Protein AF-A0A9W7GN31-F1 (afdb_monomer)

Mean predicted aligned error: 11.99 Å

Secondary structure (DSSP, 8-state):
----PPPP---------EEEE--SSSEEEEEEEEE------TTS----EE-TT----SPPP---TTPPTTSS--EEEEEEEEETT---STTS--TT-EEEEEESSS---HHHHHHHHHHHHHHH---GGGEEEEE--BSSEE-S-SSSHHHHHHT--TTS---S--HHHHHHHHHHHHHHHHHHHTT-EEEEEEEEEEE--SSEEES-HHHHTTSGGGGGTTT-TTSTTTT----TT--HHHHSS--EEEEEEEEETTTTEEEEEEEEE---B-SS-TT--S---HHHHHHHHHHHHT-SSS---EEEEE-S-TTEEESS---TTPEETTEE-PPPHHHHHHHHHHHHHHHHHHHHHHHHHHHHHHHSS-------------------S-S--EEEEEEEEEEGGG--GGGTS-TTSS-TT---PPPP--BTTGGG--TTT--HHHHHHHTT--B-TTS-TTSTTTTB-BPPTTHHHHHHHHS-SEEEEEEEEETTTEEEEE-SSEE-HHHHHHHHHHHHHHH--SEEEEESSBSS---EE--HHHHHHT-HHHHT-TT-TTHHHHHHHHHHHHHHHHTTPPP---S-SSSSSSS------------

Solvent-accessible surface area (backbone atoms only — not comparable to full-atom values): 31484 Å² total; per-residue (Å²): 140,80,88,81,78,79,77,79,77,77,79,71,80,82,70,84,67,47,70,49,72,46,56,82,62,41,27,24,29,23,38,24,61,41,80,56,56,84,69,84,67,90,75,87,75,88,78,38,32,25,30,87,64,42,61,59,87,48,79,61,73,76,76,63,92,88,65,71,79,46,52,59,48,24,38,34,30,23,39,38,42,29,36,65,85,51,48,74,27,66,88,41,53,12,76,43,33,42,36,44,33,29,29,44,23,49,43,22,18,45,58,48,42,50,55,46,31,50,50,41,27,65,48,22,36,23,50,56,36,34,52,47,43,22,10,35,28,13,52,30,22,70,29,12,50,38,83,31,59,38,58,6,51,48,10,36,37,98,86,43,96,64,74,41,66,37,66,69,61,36,52,52,50,46,51,46,52,46,51,30,43,54,56,12,63,76,54,54,37,55,20,37,57,34,40,35,37,48,76,57,74,73,42,31,23,28,76,45,52,77,28,52,61,56,34,84,58,46,89,38,35,41,67,32,91,84,34,75,17,42,72,50,79,95,46,97,87,54,54,73,38,34,48,61,46,46,30,49,37,37,38,42,37,29,29,30,59,88,75,71,39,74,41,19,38,40,32,31,37,36,45,43,23,44,34,48,35,37,71,52,40,37,60,31,20,31,24,59,17,31,14,41,42,32,24,46,70,73,51,97,66,80,86,53,35,57,41,51,35,29,23,32,22,50,39,24,30,46,40,76,74,63,18,44,71,18,62,63,96,83,44,72,43,73,81,52,64,71,55,13,51,52,44,15,46,52,37,4,34,52,54,10,43,51,53,38,48,54,52,51,53,51,51,55,67,49,57,79,60,59,76,78,78,90,75,71,97,66,83,86,69,90,71,87,68,74,81,71,91,76,43,52,41,58,72,29,45,21,60,45,78,42,49,46,80,68,46,21,61,55,80,68,53,72,71,90,81,51,64,87,84,45,71,55,64,55,67,37,36,45,15,58,23,41,76,10,34,50,52,57,41,21,44,52,72,46,25,75,72,32,36,88,28,51,56,36,83,84,38,56,88,80,38,45,47,38,38,41,32,62,37,61,84,67,56,31,62,49,36,44,74,18,52,64,68,57,45,46,38,36,21,33,35,39,72,62,38,39,30,40,37,43,36,39,16,29,26,17,46,65,36,33,51,55,41,35,53,48,41,25,68,55,50,61,19,79,38,57,47,50,30,18,16,17,33,15,66,57,48,27,33,37,40,54,49,27,26,60,40,11,26,36,52,29,11,31,20,29,61,27,37,61,27,41,62,35,52,41,50,53,50,33,30,32,26,18,44,23,72,73,38,78,54,80,72,69,99,70,91,85,77,89,86,80,84,86,88,84,76,94,72,90,80,81,87,86,134

Sequence (607 aa):
MPKRRKSKVENTPETPQISILLDRNAALVATHAIDITPTQCDGGNLSGWSAIGGRATQPPPSPPANEPYGRYTLHCTVQVVSNETDVLSAVGNGANTLVLISCDLHSCSQPLHAGVTEHLNARYCIPPSNVILSGTHTHSGPGRYYGNKLYDAMTVSTHNLMFGFDAAIFNRLLTKIQECADEAISKLSNGTFAITRTSVYGYSSNRSLPAHKNDPEYSTWTTSPHSPACNAPESSSLSTEDVHIDPRLNAFIAISDETSSVSGVIGTFSCHGTSMGPQTRHYDPDWFGAAKVAFNSSFSSPDVPVAIMQACCGDICPSPICGPLGKVDGERGPRPASFGQGLKDAVGKGIGEALAGMVGEYLLNTEDLAPLPSTSRSKRKKSTKKPSPDSLAIQSSTHLWVPSKDFAPSNVLPSPILPSSLSLLSPANFGIVTIAGTASGGNPFLYKRIGSGYASNTLPPSHPQNPKTPLPFPASFYISKAAPDSLPLTVIVINQTVAIATVPGEPTITAGHRIEKAIKEETGAKHCIVLGFCGDYAGYWVTEEEYEQQQYEGSSMLFGKFGLNVLTKRLRMVARSAVGLAPLLQEIERDDEMVGEEGDDEDDDSD

Foldseek 3Di:
DDDDDDDDDPDDPPFPKDWPFQDWDWKWKFKFKDFLAPPDDPDDDDWWAQDLFFAADDEDDDDPVDDDPLWFTKMKMKMKMATNPWDFFQPTDQCFMAIEIETLAQFAAQVLLVLQQVLSCRTGVNHSLRYWHTYQRANQHGHQQRQFQPRQQSRTHPVDPDGHHDVVSNVSNSVRNNVSHVVRVVPTARWTKIKIKDFAFQFKFFQQVVLVVLDPCLVCQQPDPLHLNDVPDPDPNADSRRSNANRMKMKTWIAHPVVRGTQAIEIEDAAHLQLQERHDHYRGSFLQSLLLVLLQVLDPDPRHHYGYFYFFHLRMYTPPLQFCQRDDPHDGHDDDSVRSVVSSNVSSNRNSVVNNVRVVVVSVVVVVVPPDDPPDDDDDDPDPDDDDPSNWTQQFKFKDKAFPQLLQPLNFDPPPVADPVRNDFDFFFFAPLLQQPTRSRGDSVSCVPAQQFDFPVPDPPSHQAHRGHTDDPPRRVCRSRRFDRIDMWMWTQIPLAEIETEEAAHEHSVLSSVLFVLLCVQSVHNGYTYGYSISHHGAADYALSSLNRRRNRNSRNGRGSCSSVSVSLVNSQRSNVGNVHHGPPDPDDDDVPDPDDDDDDDDDDDD

Nearest PDB structures (foldseek):
  2zxc-assembly1_A  TM=7.898E-01  e=5.393E-33  Pseudomonas aeruginosa
  2zws-assembly1_A  TM=7.762E-01  e=8.528E-33  Pseudomonas aeruginosa
  4wgk-assembly2_B  TM=7.394E-01  e=7.605E-33  Homo sapiens
  4wgk-assembly1_A  TM=7.472E-01  e=2.681E-32  Homo sapiens

Radius of gyration: 25.99 Å; Cα contacts (8 Å, |Δi|>4): 1407; chains: 1; bounding box: 71×78×110 Å

Organism: NCBI:txid722753

InterPro domains:
  IPR006823 Neutral/alkaline nonlysosomal ceramidase [PTHR12670] (95-324)
  IPR031329 Neutral/alkaline non-lysosomal ceramidase, N-terminal [PF04734] (94-566)

pLDDT: mean 74.99, std 22.71, range [24.3, 98.69]

Structure (mmCIF, N/CA/C/O backbone):
data_AF-A0A9W7GN31-F1
#
_entry.id   AF-A0A9W7GN31-F1
#
loop_
_atom_site.group_PDB
_atom_site.id
_atom_site.type_symbol
_atom_site.label_atom_id
_atom_site.label_alt_id
_atom_site.label_comp_id
_atom_site.label_asym_id
_atom_site.label_entity_id
_atom_site.label_seq_id
_atom_site.pdbx_PDB_ins_code
_atom_site.Cartn_x
_atom_site.Cartn_y
_atom_site.Cartn_z
_atom_site.occupancy
_atom_site.B_iso_or_equiv
_atom_site.auth_seq_id
_atom_site.auth_comp_id
_atom_site.auth_asym_id
_atom_site.auth_atom_id
_atom_site.pdbx_PDB_model_num
ATOM 1 N N . MET A 1 1 ? 14.386 52.854 29.240 1.00 36.47 1 MET A N 1
ATOM 2 C CA . MET A 1 1 ? 13.438 52.231 28.291 1.00 36.47 1 MET A CA 1
ATOM 3 C C . MET A 1 1 ? 13.982 52.319 26.871 1.00 36.47 1 MET A C 1
ATOM 5 O O . MET A 1 1 ? 14.025 53.421 26.338 1.00 36.47 1 MET A O 1
ATOM 9 N N . PRO A 1 2 ? 14.351 51.196 26.239 1.00 29.78 2 PRO A N 1
ATOM 10 C CA . PRO A 1 2 ? 14.376 51.080 24.789 1.00 29.78 2 PRO A CA 1
ATOM 11 C C . PRO A 1 2 ? 13.199 50.217 24.302 1.00 29.78 2 PRO A C 1
ATOM 13 O O . PRO A 1 2 ? 12.840 49.207 24.907 1.00 29.78 2 PRO A O 1
ATOM 16 N N . LYS A 1 3 ? 12.557 50.663 23.220 1.00 30.33 3 LYS A N 1
ATOM 17 C CA . LYS A 1 3 ? 11.359 50.059 22.620 1.00 30.33 3 LYS A CA 1
ATOM 18 C C . LYS A 1 3 ? 11.681 48.670 22.045 1.00 30.33 3 LYS A C 1
ATOM 20 O O . LYS A 1 3 ? 12.457 48.561 21.100 1.00 30.33 3 LYS A O 1
ATOM 25 N N . ARG A 1 4 ? 11.049 47.619 22.581 1.00 28.91 4 ARG A N 1
ATOM 26 C CA . ARG A 1 4 ? 11.034 46.266 21.995 1.00 28.91 4 ARG A CA 1
ATOM 27 C C . ARG A 1 4 ? 10.273 46.306 20.662 1.00 28.91 4 ARG A C 1
ATOM 29 O O . ARG A 1 4 ? 9.065 46.538 20.643 1.00 28.91 4 ARG A O 1
ATOM 36 N N . ARG A 1 5 ? 10.984 46.092 19.551 1.00 27.34 5 ARG A N 1
ATOM 37 C CA . ARG A 1 5 ? 10.395 45.758 18.245 1.00 27.34 5 ARG A CA 1
ATOM 38 C C . ARG A 1 5 ? 9.680 44.410 18.379 1.00 27.34 5 ARG A C 1
ATOM 40 O O . ARG A 1 5 ? 10.312 43.427 18.748 1.00 27.34 5 ARG A O 1
ATOM 47 N N . LYS A 1 6 ? 8.374 44.377 18.101 1.00 28.33 6 LYS A N 1
ATOM 48 C CA . LYS A 1 6 ? 7.625 43.130 17.905 1.00 28.33 6 LYS A CA 1
ATOM 49 C C . LYS A 1 6 ? 8.137 42.486 16.613 1.00 28.33 6 LYS A C 1
ATOM 51 O O . LYS A 1 6 ? 8.025 43.102 15.555 1.00 28.33 6 LYS A O 1
ATOM 56 N N . SER A 1 7 ? 8.728 41.299 16.703 1.00 27.17 7 SER A N 1
ATOM 57 C CA . SER A 1 7 ? 8.960 40.445 15.540 1.00 27.17 7 SER A CA 1
ATOM 58 C C . SER A 1 7 ? 7.600 40.016 14.994 1.00 27.17 7 SER A C 1
ATOM 60 O O . SER A 1 7 ? 6.756 39.526 15.745 1.00 27.17 7 SER A O 1
ATOM 62 N N . LYS A 1 8 ? 7.368 40.262 13.702 1.00 24.30 8 LYS A N 1
ATOM 63 C CA . LYS A 1 8 ? 6.275 39.637 12.959 1.00 24.30 8 LYS A CA 1
ATOM 64 C C . LYS A 1 8 ? 6.504 38.129 13.024 1.00 24.30 8 LYS A C 1
ATOM 66 O O . LYS A 1 8 ? 7.555 37.667 12.596 1.00 24.30 8 LYS A O 1
ATOM 71 N N . VAL A 1 9 ? 5.550 37.409 13.598 1.00 27.33 9 VAL A N 1
ATOM 72 C CA . VAL A 1 9 ? 5.396 35.976 13.359 1.00 27.33 9 VAL A CA 1
ATOM 73 C C . VAL A 1 9 ? 5.055 35.859 11.876 1.00 27.33 9 VAL A C 1
ATOM 75 O O . VAL A 1 9 ? 4.076 36.455 11.424 1.00 27.33 9 VAL A O 1
ATOM 78 N N . GLU A 1 10 ? 5.935 35.232 11.101 1.00 24.70 10 GLU A N 1
ATOM 79 C CA . GLU A 1 10 ? 5.622 34.825 9.735 1.00 24.70 10 GLU A CA 1
ATOM 80 C C . GLU A 1 10 ? 4.497 33.795 9.819 1.00 24.70 10 GLU A C 1
ATOM 82 O O . GLU A 1 10 ? 4.633 32.774 10.489 1.00 24.70 10 GLU A O 1
ATOM 87 N N . ASN A 1 11 ? 3.361 34.109 9.194 1.00 25.83 11 ASN A N 1
ATOM 88 C CA . ASN A 1 11 ? 2.279 33.157 8.997 1.00 25.83 11 ASN A CA 1
ATOM 89 C C . ASN A 1 11 ? 2.821 32.012 8.136 1.00 25.83 11 ASN A C 1
ATOM 91 O O . ASN A 1 11 ? 3.035 32.189 6.937 1.00 25.83 11 ASN A O 1
ATOM 95 N N . THR A 1 12 ? 3.035 30.851 8.745 1.00 27.19 12 THR A N 1
ATOM 96 C CA . THR A 1 12 ? 3.095 29.580 8.024 1.00 27.19 12 THR A CA 1
ATOM 97 C C . THR A 1 12 ? 1.788 29.403 7.244 1.00 27.19 12 THR A C 1
ATOM 99 O O . THR A 1 12 ? 0.725 29.647 7.822 1.00 27.19 12 THR A O 1
ATOM 102 N N . PRO A 1 13 ? 1.822 29.015 5.957 1.00 27.45 13 PRO A N 1
ATOM 103 C CA . PRO A 1 13 ? 0.605 28.748 5.201 1.00 27.45 13 PRO A CA 1
ATOM 104 C C . PRO A 1 13 ? -0.174 27.621 5.885 1.00 27.45 13 PRO A C 1
ATOM 106 O O . PRO A 1 13 ? 0.367 26.532 6.077 1.00 27.45 13 PRO A O 1
ATOM 109 N N . GLU A 1 14 ? -1.424 27.886 6.271 1.00 30.52 14 GLU A N 1
ATOM 110 C CA . GLU A 1 14 ? -2.347 26.864 6.764 1.00 30.52 14 GLU A CA 1
ATOM 111 C C . GLU A 1 14 ? -2.509 25.797 5.676 1.00 30.52 14 GLU A C 1
ATOM 113 O O . GLU A 1 14 ? -3.130 26.017 4.634 1.00 30.52 14 GLU A O 1
ATOM 118 N N . THR A 1 15 ? -1.896 24.636 5.892 1.00 35.94 15 THR A N 1
ATOM 119 C CA . THR A 1 15 ? -2.169 23.449 5.087 1.00 35.94 15 THR A CA 1
ATOM 120 C C . THR A 1 15 ? -3.603 23.034 5.410 1.00 35.94 15 THR A C 1
ATOM 122 O O . THR A 1 15 ? -3.934 22.958 6.595 1.00 35.94 15 THR A O 1
ATOM 125 N N . PRO A 1 16 ? -4.483 22.781 4.427 1.00 34.22 16 PRO A N 1
ATOM 126 C CA . PRO A 1 16 ? -5.838 22.345 4.727 1.00 34.22 16 PRO A CA 1
ATOM 127 C C . PRO A 1 16 ? -5.781 20.987 5.438 1.00 34.22 16 PRO A C 1
ATOM 129 O O . PRO A 1 16 ? -5.568 19.950 4.809 1.00 34.22 16 PRO A O 1
ATOM 132 N N . GLN A 1 17 ? -5.949 21.006 6.762 1.00 45.56 17 GLN A N 1
ATOM 133 C CA . GLN A 1 17 ? -6.129 19.807 7.565 1.00 45.56 17 GLN A CA 1
ATOM 134 C C . GLN A 1 17 ? -7.482 19.214 7.209 1.00 45.56 17 GLN A C 1
ATOM 136 O O . GLN A 1 17 ? -8.537 19.765 7.526 1.00 45.56 17 GLN A O 1
ATOM 141 N N . ILE A 1 18 ? -7.462 18.090 6.505 1.00 44.81 18 ILE A N 1
ATOM 142 C CA . ILE A 1 18 ? -8.674 17.312 6.306 1.00 44.81 18 ILE A CA 1
ATOM 143 C C . ILE A 1 18 ? -8.820 16.444 7.552 1.00 44.81 18 ILE A C 1
ATOM 145 O O . ILE A 1 18 ? -8.191 15.394 7.670 1.00 44.81 18 ILE A O 1
ATOM 149 N N . SER A 1 19 ? -9.652 16.894 8.484 1.00 45.97 19 SER A N 1
ATOM 150 C CA . SER A 1 19 ? -10.217 16.045 9.528 1.00 45.97 19 SER A CA 1
ATOM 151 C C . SER A 1 19 ? -11.506 15.446 8.978 1.00 45.97 19 SER A C 1
ATOM 153 O O . SER A 1 19 ? -12.557 16.086 9.011 1.00 45.97 19 SER A O 1
ATOM 155 N N . ILE A 1 20 ? -11.447 14.227 8.436 1.00 50.41 20 ILE A N 1
ATOM 156 C CA . ILE A 1 20 ? -12.663 13.442 8.221 1.00 50.41 20 ILE A CA 1
ATOM 157 C C . ILE A 1 20 ? -13.018 12.844 9.583 1.00 50.41 20 ILE A C 1
ATOM 159 O O . ILE A 1 20 ? -12.661 11.713 9.918 1.00 50.41 20 ILE A O 1
ATOM 163 N N . LEU A 1 21 ? -13.694 13.652 10.401 1.00 46.75 21 LEU A N 1
ATOM 164 C CA . LEU A 1 21 ? -14.372 13.137 11.580 1.00 46.75 21 LEU A CA 1
ATOM 165 C C . LEU A 1 21 ? -15.552 12.307 11.089 1.00 46.75 21 LEU A C 1
ATOM 167 O O . LEU A 1 21 ? -16.507 12.830 10.515 1.00 46.75 21 LEU A O 1
ATOM 171 N N . LEU A 1 22 ? -15.468 11.005 11.306 1.00 49.84 22 LEU A N 1
ATOM 172 C CA . LEU A 1 22 ? -16.644 10.164 11.303 1.00 49.84 22 LEU A CA 1
ATOM 173 C C . LEU A 1 22 ? -17.219 10.249 12.733 1.00 49.84 22 LEU A C 1
ATOM 175 O O . LEU A 1 22 ? -16.473 10.166 13.705 1.00 49.84 22 LEU A O 1
ATOM 179 N N . ASP A 1 23 ? -18.509 10.569 12.840 1.00 45.62 23 ASP A N 1
ATOM 180 C CA . ASP A 1 23 ? -19.157 11.099 14.051 1.00 45.62 23 ASP A CA 1
ATOM 181 C C . ASP A 1 23 ? -19.036 10.190 15.299 1.00 45.62 23 ASP A C 1
ATOM 183 O O . ASP A 1 23 ? -18.964 8.964 15.210 1.00 45.62 23 ASP A O 1
ATOM 187 N N . ARG A 1 24 ? -19.032 10.825 16.478 1.00 49.16 24 ARG A N 1
ATOM 188 C CA . ARG A 1 24 ? -18.547 10.351 17.790 1.00 49.16 24 ARG A CA 1
ATOM 189 C C . ARG A 1 24 ? -19.375 9.284 18.508 1.00 49.16 24 ARG A C 1
ATOM 191 O O . ARG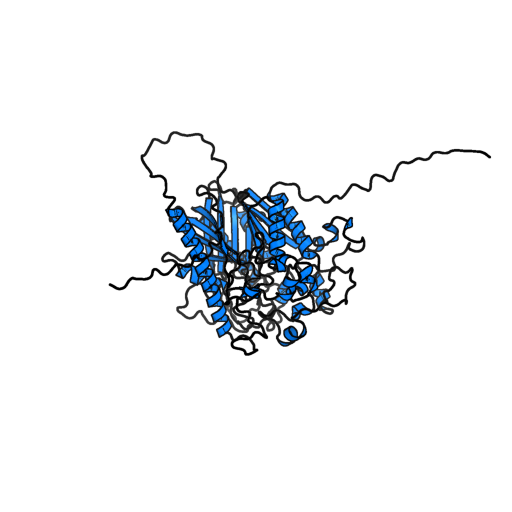 A 1 24 ? -19.114 9.024 19.674 1.00 49.16 24 ARG A O 1
ATOM 198 N N . ASN A 1 25 ? -20.396 8.692 17.906 1.00 48.81 25 ASN A N 1
ATOM 199 C CA . ASN A 1 25 ? -21.292 7.819 18.667 1.00 48.81 25 ASN A CA 1
ATOM 200 C C . ASN A 1 25 ? -21.809 6.677 17.789 1.00 48.81 25 ASN A C 1
ATOM 202 O O . ASN A 1 25 ? -22.819 6.881 17.119 1.00 48.81 25 ASN A O 1
ATOM 206 N N . ALA A 1 26 ? -21.104 5.529 17.782 1.00 59.72 26 ALA A N 1
ATOM 207 C CA . ALA A 1 26 ? -21.621 4.161 17.524 1.00 59.72 26 ALA A CA 1
ATOM 208 C C . ALA A 1 26 ? -20.592 3.188 16.887 1.00 59.72 26 ALA A C 1
ATOM 210 O O . ALA A 1 26 ? -20.970 2.379 16.035 1.00 59.72 26 ALA A O 1
ATOM 211 N N . ALA A 1 27 ? -19.309 3.226 17.273 1.00 76.19 27 ALA A N 1
ATOM 212 C CA . ALA A 1 27 ? -18.325 2.246 16.803 1.00 76.19 27 ALA A CA 1
ATOM 213 C C . ALA A 1 27 ? -17.729 1.423 17.955 1.00 76.19 27 ALA A C 1
ATOM 215 O O . ALA A 1 27 ? -17.485 1.933 19.048 1.00 76.19 27 ALA A O 1
ATOM 216 N N . LEU A 1 28 ? -17.460 0.150 17.678 1.00 85.81 28 LEU A N 1
ATOM 217 C CA . LEU A 1 28 ? -16.504 -0.656 18.423 1.00 85.81 28 LEU A CA 1
ATOM 218 C C . LEU A 1 28 ? -15.145 -0.505 17.753 1.00 85.81 28 LEU A C 1
ATOM 220 O O . LEU A 1 28 ? -15.040 -0.678 16.536 1.00 85.81 28 LEU A O 1
ATOM 224 N N . VAL A 1 29 ? -14.110 -0.211 18.531 1.00 87.69 29 VAL A N 1
ATOM 225 C CA . VAL A 1 29 ? -12.744 -0.073 18.028 1.00 87.69 29 VAL A CA 1
ATOM 226 C C . VAL A 1 29 ? -11.777 -0.895 18.863 1.00 87.69 29 VAL A C 1
ATOM 228 O O . VAL A 1 29 ? -11.895 -0.992 20.082 1.00 87.69 29 VAL A O 1
ATOM 231 N N . ALA A 1 30 ? -10.793 -1.481 18.198 1.00 91.44 30 ALA A N 1
ATOM 232 C CA . ALA A 1 30 ? -9.652 -2.099 18.849 1.00 91.44 30 ALA A CA 1
ATOM 233 C C . ALA A 1 30 ? -8.445 -2.027 17.934 1.00 91.44 30 ALA A C 1
ATOM 235 O O . ALA A 1 30 ? -8.566 -2.146 16.717 1.00 91.44 30 ALA A O 1
ATOM 236 N N . THR A 1 31 ? -7.267 -1.870 18.526 1.00 93.88 31 THR A N 1
ATOM 237 C CA . THR A 1 31 ? -6.012 -2.068 17.807 1.00 93.88 31 THR A CA 1
ATOM 238 C C . THR A 1 31 ? -5.112 -2.964 18.634 1.00 93.88 31 THR A C 1
ATOM 240 O O . THR A 1 31 ? -5.008 -2.813 19.851 1.00 93.88 31 THR A O 1
ATOM 243 N N . HIS A 1 32 ? -4.459 -3.910 17.977 1.00 95.25 32 HIS A N 1
ATOM 244 C CA . HIS A 1 32 ? -3.481 -4.774 18.609 1.00 95.25 32 HIS A CA 1
ATOM 245 C C . HIS A 1 32 ? -2.266 -4.945 17.705 1.00 95.25 32 HIS A C 1
ATOM 247 O O . HIS A 1 32 ? -2.390 -4.923 16.484 1.00 95.25 32 HIS A O 1
ATOM 253 N N . ALA A 1 33 ? -1.094 -5.109 18.310 1.00 93.94 33 ALA A N 1
ATOM 254 C CA . ALA A 1 33 ? 0.141 -5.386 17.600 1.00 93.94 33 ALA A CA 1
ATOM 255 C C . ALA A 1 33 ? 0.858 -6.566 18.252 1.00 93.94 33 ALA A C 1
ATOM 257 O O . ALA A 1 33 ? 0.861 -6.687 19.477 1.00 93.94 33 ALA A O 1
ATOM 258 N N . ILE A 1 34 ? 1.462 -7.423 17.430 1.00 92.38 34 ILE A N 1
ATOM 259 C CA . ILE A 1 34 ? 2.308 -8.528 17.884 1.00 92.38 34 ILE A CA 1
ATOM 260 C C . ILE A 1 34 ? 3.606 -8.591 17.080 1.00 92.38 34 ILE A C 1
ATOM 262 O O . ILE A 1 34 ? 3.662 -8.176 15.918 1.00 92.38 34 ILE A O 1
ATOM 266 N N . ASP A 1 35 ? 4.617 -9.222 17.667 1.00 88.81 35 ASP A N 1
ATOM 267 C CA . ASP A 1 35 ? 5.842 -9.594 16.968 1.00 88.81 35 ASP A CA 1
ATOM 268 C C . ASP A 1 35 ? 5.588 -10.789 16.041 1.00 88.81 35 ASP A C 1
ATOM 270 O O . ASP A 1 35 ? 5.111 -11.848 16.462 1.00 88.81 35 ASP A O 1
ATOM 274 N N . ILE A 1 36 ? 5.975 -10.648 14.774 1.00 83.50 36 ILE A N 1
ATOM 275 C CA . ILE A 1 36 ? 5.899 -11.714 13.763 1.00 83.50 36 ILE A CA 1
ATOM 276 C C . ILE A 1 36 ? 7.275 -12.190 13.302 1.00 83.50 36 ILE A C 1
ATOM 278 O O . ILE A 1 36 ? 7.370 -13.047 12.421 1.00 83.50 36 ILE A O 1
ATOM 282 N N . THR A 1 37 ? 8.343 -11.666 13.914 1.00 71.38 37 THR A N 1
ATOM 283 C CA . THR A 1 37 ? 9.725 -12.050 13.622 1.00 71.38 37 THR A CA 1
ATOM 284 C C . THR A 1 37 ? 9.868 -13.570 13.615 1.00 71.38 37 THR A C 1
ATOM 286 O O . THR A 1 37 ? 9.504 -14.230 14.596 1.00 71.38 37 THR A O 1
ATOM 289 N N . PRO A 1 38 ? 10.436 -14.150 12.547 1.00 58.28 38 PRO A N 1
ATOM 290 C CA . PRO A 1 38 ? 10.860 -15.534 12.559 1.00 58.28 38 PRO A CA 1
ATOM 291 C C . PRO A 1 38 ? 11.960 -15.720 13.623 1.00 58.28 38 PRO A C 1
ATOM 293 O O . PRO A 1 38 ? 13.106 -15.347 13.403 1.00 58.28 38 PRO A O 1
ATOM 296 N N . THR A 1 39 ? 11.620 -16.224 14.813 1.00 46.66 39 THR A N 1
ATOM 297 C CA . THR A 1 39 ? 12.578 -16.631 15.857 1.00 46.66 39 THR A CA 1
ATOM 298 C C . THR A 1 39 ? 13.680 -17.513 15.271 1.00 46.66 39 THR A C 1
ATOM 300 O O . THR A 1 39 ? 13.410 -18.338 14.395 1.00 46.66 39 THR A O 1
ATOM 303 N N . GLN A 1 40 ? 14.902 -17.316 15.784 1.00 38.94 40 GLN A N 1
ATOM 304 C CA . GLN A 1 40 ? 16.082 -18.160 15.579 1.00 38.94 40 GLN A CA 1
ATOM 305 C C . GLN A 1 40 ? 15.701 -19.621 15.322 1.00 38.94 40 GLN A C 1
ATOM 307 O O . GLN A 1 40 ? 15.003 -20.245 16.117 1.00 38.94 40 GLN A O 1
ATOM 312 N N . CYS A 1 41 ? 16.164 -20.147 14.193 1.00 39.69 41 CYS A N 1
ATOM 313 C CA . CYS A 1 41 ? 16.019 -21.552 13.863 1.00 39.69 41 CYS A CA 1
ATOM 314 C C . CYS A 1 41 ? 16.992 -22.361 14.725 1.00 39.69 41 CYS A C 1
ATOM 316 O O . CYS A 1 41 ? 18.210 -22.212 14.581 1.00 39.69 41 CYS A O 1
ATOM 318 N N . ASP A 1 42 ? 16.468 -23.235 15.580 1.00 28.81 42 ASP A N 1
ATOM 319 C CA . ASP A 1 42 ? 17.234 -24.358 16.109 1.00 28.81 42 ASP A CA 1
ATOM 320 C C . ASP A 1 42 ? 17.803 -25.146 14.921 1.00 28.81 42 ASP A C 1
ATOM 322 O O . ASP A 1 42 ? 17.065 -25.733 14.131 1.00 28.81 42 ASP A O 1
ATOM 326 N N . GLY A 1 43 ? 19.126 -25.109 14.750 1.00 30.39 43 GLY A N 1
ATOM 327 C CA . GLY A 1 43 ? 19.810 -25.852 13.690 1.00 30.39 43 GLY A CA 1
ATOM 328 C C . GLY A 1 43 ? 20.102 -25.076 12.399 1.00 30.39 43 GLY A C 1
ATOM 329 O O . GLY A 1 43 ? 19.885 -25.590 11.310 1.00 30.39 43 GLY A O 1
ATOM 330 N N . GLY A 1 44 ? 20.650 -23.863 12.496 1.00 27.92 44 GLY A N 1
ATOM 331 C CA . GLY A 1 44 ? 21.741 -23.397 11.618 1.00 27.92 44 GLY A CA 1
ATOM 332 C C . GLY A 1 44 ? 21.534 -23.267 10.099 1.00 27.92 44 GLY A C 1
ATOM 333 O O . GLY A 1 44 ? 22.501 -22.932 9.427 1.00 27.92 44 GLY A O 1
ATOM 334 N N . ASN A 1 45 ? 20.350 -23.488 9.531 1.00 33.97 45 ASN A N 1
ATOM 335 C CA . ASN A 1 45 ? 20.123 -23.339 8.090 1.00 33.97 45 ASN A CA 1
ATOM 336 C C . ASN A 1 45 ? 18.643 -23.083 7.789 1.00 33.97 45 ASN A C 1
ATOM 338 O O . ASN A 1 45 ? 17.889 -24.039 7.667 1.00 33.97 45 ASN A O 1
ATOM 342 N N . LEU A 1 46 ? 18.238 -21.828 7.572 1.00 41.22 46 LEU A N 1
ATOM 343 C CA . LEU A 1 46 ? 17.075 -21.536 6.731 1.00 41.22 46 LEU A CA 1
ATOM 344 C C . LEU A 1 46 ? 17.275 -20.247 5.933 1.00 41.22 46 LEU A C 1
ATOM 346 O O . LEU A 1 46 ? 17.864 -19.263 6.375 1.00 41.22 46 LEU A O 1
ATOM 350 N N . SER A 1 47 ? 16.784 -20.331 4.706 1.00 33.25 47 SER A N 1
ATOM 351 C CA . SER A 1 47 ? 16.948 -19.416 3.593 1.00 33.25 47 SER A CA 1
ATOM 352 C C . SER A 1 47 ? 15.595 -18.959 3.087 1.00 33.25 47 SER A C 1
ATOM 354 O O . SER A 1 47 ? 14.776 -19.787 2.706 1.00 33.25 47 SER A O 1
ATOM 356 N N . GLY A 1 48 ? 15.414 -17.651 2.964 1.00 35.62 48 GLY A N 1
ATOM 357 C CA . GLY A 1 48 ? 14.269 -17.045 2.293 1.00 35.62 48 GLY A CA 1
ATOM 358 C C . GLY A 1 48 ? 14.267 -15.562 2.593 1.00 35.62 48 GLY A C 1
ATOM 359 O O . GLY A 1 48 ? 13.889 -15.168 3.689 1.00 35.62 48 GLY A O 1
ATOM 360 N N . TRP A 1 49 ? 14.751 -14.753 1.655 1.00 46.22 49 TRP A N 1
ATOM 361 C CA . TRP A 1 49 ? 15.028 -13.333 1.880 1.00 46.22 49 TRP A CA 1
ATOM 362 C C . TRP A 1 49 ? 14.244 -12.512 0.877 1.00 46.22 49 TRP A C 1
ATOM 364 O O . TRP A 1 49 ? 14.316 -12.765 -0.323 1.00 46.22 49 TRP A O 1
ATOM 374 N N . SER A 1 50 ? 13.554 -11.481 1.337 1.00 36.88 50 SER A N 1
ATOM 375 C CA . SER A 1 50 ? 12.986 -10.504 0.426 1.00 36.88 50 SER A CA 1
ATOM 376 C C . SER A 1 50 ? 14.002 -9.403 0.148 1.00 36.88 50 SER A C 1
ATOM 378 O O . SER A 1 50 ? 13.948 -8.345 0.759 1.00 36.88 50 SER A O 1
ATOM 380 N N . ALA A 1 51 ? 14.885 -9.625 -0.819 1.00 37.78 51 ALA A N 1
ATOM 381 C CA . ALA A 1 51 ? 15.435 -8.518 -1.584 1.00 37.78 51 ALA A CA 1
ATOM 382 C C . ALA A 1 51 ? 15.510 -8.941 -3.047 1.00 37.78 51 ALA A C 1
ATOM 384 O O . ALA A 1 51 ? 16.388 -9.711 -3.444 1.00 37.78 51 ALA A O 1
ATOM 385 N N . ILE A 1 52 ? 14.615 -8.388 -3.862 1.00 40.62 52 ILE A N 1
ATOM 386 C CA . ILE A 1 52 ? 14.884 -8.220 -5.287 1.00 40.62 52 ILE A CA 1
ATOM 387 C C . ILE A 1 52 ? 16.117 -7.292 -5.360 1.00 40.62 52 ILE A C 1
ATOM 389 O O . ILE A 1 52 ? 15.985 -6.075 -5.354 1.00 40.62 52 ILE A O 1
ATOM 393 N N . GLY A 1 53 ? 17.332 -7.860 -5.320 1.00 35.38 53 GLY A N 1
ATOM 394 C CA . GLY A 1 53 ? 18.592 -7.129 -5.535 1.00 35.38 53 GLY A CA 1
ATOM 395 C C . GLY A 1 53 ? 19.586 -6.956 -4.367 1.00 35.38 53 GLY A C 1
ATOM 396 O O . GLY A 1 53 ? 20.546 -6.210 -4.548 1.00 35.38 53 GLY A O 1
ATOM 397 N N . GLY A 1 54 ? 19.464 -7.633 -3.213 1.00 34.81 54 GLY A N 1
ATOM 398 C CA . GLY A 1 54 ? 20.388 -7.435 -2.069 1.00 34.81 54 GLY A CA 1
ATOM 399 C C . GLY A 1 54 ? 20.843 -8.693 -1.320 1.00 34.81 54 GLY A C 1
ATOM 400 O O . GLY A 1 54 ? 20.140 -9.696 -1.312 1.00 34.81 54 GLY A O 1
ATOM 401 N N . ARG A 1 55 ? 22.051 -8.665 -0.723 1.00 36.22 55 ARG A N 1
ATOM 402 C CA . ARG A 1 55 ? 22.756 -9.825 -0.126 1.00 36.22 55 ARG A CA 1
ATOM 403 C C . ARG A 1 55 ? 22.836 -9.740 1.407 1.00 36.22 55 ARG A C 1
ATOM 405 O O . ARG A 1 55 ? 23.565 -8.907 1.943 1.00 36.22 55 ARG A O 1
ATOM 412 N N . ALA A 1 56 ? 22.252 -10.724 2.090 1.00 35.56 56 ALA A N 1
ATOM 413 C CA . ALA A 1 56 ? 22.385 -10.961 3.529 1.00 35.56 56 ALA A CA 1
ATOM 414 C C . ALA A 1 56 ? 23.010 -12.337 3.830 1.00 35.56 56 ALA A C 1
ATOM 416 O O . ALA A 1 56 ? 22.725 -13.304 3.128 1.00 35.56 56 ALA A O 1
ATOM 417 N N . THR A 1 57 ? 23.874 -12.445 4.850 1.00 33.91 57 THR A N 1
ATOM 418 C CA . THR A 1 57 ? 24.616 -13.689 5.169 1.00 33.91 57 THR A CA 1
ATOM 419 C C . THR A 1 57 ? 24.650 -14.074 6.652 1.00 33.91 57 THR A C 1
ATOM 421 O O . THR A 1 57 ? 25.395 -14.994 6.981 1.00 33.91 57 THR A O 1
ATOM 424 N N . GLN A 1 58 ? 23.967 -13.375 7.565 1.00 33.84 58 GLN A N 1
ATOM 425 C CA . GLN A 1 58 ? 24.028 -13.713 8.996 1.00 33.84 58 GLN A CA 1
ATOM 426 C C . GLN A 1 58 ? 22.693 -13.467 9.706 1.00 33.84 58 GLN A C 1
ATOM 428 O O . GLN A 1 58 ? 22.024 -12.501 9.364 1.00 33.84 58 GLN A O 1
ATOM 433 N N . PRO A 1 59 ? 22.304 -14.305 10.686 1.00 36.69 59 PRO A N 1
ATOM 434 C CA . PRO A 1 59 ? 21.183 -13.993 11.568 1.00 36.69 59 PRO A CA 1
ATOM 435 C C . PRO A 1 59 ? 21.430 -12.655 12.289 1.00 36.69 59 PRO A C 1
ATOM 437 O O . PRO A 1 59 ? 22.593 -12.263 12.443 1.00 36.69 59 PRO A O 1
ATOM 440 N N . PRO A 1 60 ? 20.371 -11.946 12.728 1.00 38.28 60 PRO A N 1
ATOM 441 C CA . PRO A 1 60 ? 20.542 -10.737 13.520 1.00 38.28 60 PRO A CA 1
ATOM 442 C C . PRO A 1 60 ? 21.487 -11.016 14.696 1.00 38.28 60 PRO A C 1
ATOM 444 O O . PRO A 1 60 ? 21.345 -12.061 15.344 1.00 38.28 60 PRO A O 1
ATOM 447 N N . PRO A 1 61 ? 22.433 -10.112 15.014 1.00 38.28 61 PRO A N 1
ATOM 448 C CA . PRO A 1 61 ? 22.935 -10.081 16.378 1.00 38.28 61 PRO A CA 1
ATOM 449 C C . PRO A 1 61 ? 21.720 -9.945 17.301 1.00 38.28 61 PRO A C 1
ATOM 451 O O . PRO A 1 61 ? 20.757 -9.259 16.950 1.00 38.28 61 PRO A O 1
ATOM 454 N N . SER A 1 62 ? 21.738 -10.619 18.453 1.00 40.66 62 SER A N 1
ATOM 455 C CA . SER A 1 62 ? 20.729 -10.395 19.491 1.00 40.66 62 SER A CA 1
ATOM 456 C C . SER A 1 62 ? 20.517 -8.885 19.645 1.00 40.66 62 SER A C 1
ATOM 458 O O . SER A 1 62 ? 21.529 -8.169 19.650 1.00 40.66 62 SER A O 1
ATOM 460 N N . PRO A 1 63 ? 19.263 -8.391 19.722 1.00 41.66 63 PRO A N 1
ATOM 461 C CA . PRO A 1 63 ? 19.022 -6.965 19.902 1.00 41.66 63 PRO A CA 1
ATOM 462 C C . PRO A 1 63 ? 19.918 -6.486 21.048 1.00 41.66 63 PRO A C 1
ATOM 464 O O . PRO A 1 63 ? 19.997 -7.191 22.065 1.00 41.66 63 PRO A O 1
ATOM 467 N N . PRO A 1 64 ? 20.665 -5.378 20.882 1.00 41.84 64 PRO A N 1
ATOM 468 C CA . PRO A 1 64 ? 21.526 -4.900 21.947 1.00 41.84 64 PRO A CA 1
ATOM 469 C C . PRO A 1 64 ? 20.666 -4.772 23.201 1.00 41.84 64 PRO A C 1
ATOM 471 O O . PRO A 1 64 ? 19.594 -4.164 23.157 1.00 41.84 64 PRO A O 1
ATOM 474 N N . ALA A 1 65 ? 21.092 -5.405 24.295 1.00 35.41 65 ALA A N 1
ATOM 475 C CA . ALA A 1 65 ? 20.395 -5.276 25.562 1.00 35.41 65 ALA A CA 1
ATOM 476 C C . ALA A 1 65 ? 20.295 -3.772 25.865 1.00 35.41 65 ALA A C 1
ATOM 478 O O . ALA A 1 65 ? 21.334 -3.130 26.011 1.00 35.41 65 ALA A O 1
ATOM 479 N N . ASN A 1 66 ? 19.068 -3.234 25.895 1.00 42.66 66 ASN A N 1
ATOM 480 C CA . ASN A 1 66 ? 18.685 -1.821 26.094 1.00 42.66 66 ASN A CA 1
ATOM 481 C C . ASN A 1 66 ? 18.285 -0.991 24.854 1.00 42.66 66 ASN A C 1
ATOM 483 O O . ASN A 1 66 ? 18.130 0.221 24.998 1.00 42.66 66 ASN A O 1
ATOM 487 N N . GLU A 1 67 ? 18.065 -1.569 23.670 1.00 45.81 67 GLU A N 1
ATOM 488 C CA . GLU A 1 67 ? 17.390 -0.820 22.593 1.00 45.81 67 GLU A CA 1
ATOM 489 C C . GLU A 1 67 ? 15.853 -0.835 22.734 1.00 45.81 67 GLU A C 1
ATOM 491 O O . GLU A 1 67 ? 15.289 -1.858 23.134 1.00 45.81 67 GLU A O 1
ATOM 496 N N . PRO A 1 68 ? 15.161 0.287 22.439 1.00 45.50 68 PRO A N 1
ATOM 497 C CA . PRO A 1 68 ? 13.711 0.384 22.576 1.00 45.50 68 PRO A CA 1
ATOM 498 C C . PRO A 1 68 ? 12.979 -0.619 21.673 1.00 45.50 68 PRO A C 1
ATOM 500 O O . PRO A 1 68 ? 13.411 -0.920 20.555 1.00 45.50 68 PRO A O 1
ATOM 503 N N . TYR A 1 69 ? 11.852 -1.126 22.180 1.00 41.78 69 TYR A N 1
ATOM 504 C CA . TYR A 1 69 ? 10.936 -2.018 21.467 1.00 41.78 69 TYR A CA 1
ATOM 505 C C . TYR A 1 69 ? 10.561 -1.418 20.099 1.00 41.78 69 TYR A C 1
ATOM 507 O O . TYR A 1 69 ? 10.358 -0.212 19.989 1.00 41.78 69 TYR A O 1
ATOM 515 N N . GLY A 1 70 ? 10.516 -2.235 19.042 1.00 51.19 70 GLY A N 1
ATOM 516 C CA . GLY A 1 70 ? 10.070 -1.792 17.714 1.00 51.19 70 GLY A CA 1
ATOM 517 C C . GLY A 1 70 ? 11.152 -1.490 16.667 1.00 51.19 70 GLY A C 1
ATOM 518 O O . GLY A 1 70 ? 10.821 -1.377 15.486 1.00 51.19 70 GLY A O 1
ATOM 519 N N . ARG A 1 71 ? 12.443 -1.396 17.031 1.00 57.44 71 ARG A N 1
ATOM 520 C CA . ARG A 1 71 ? 13.483 -0.957 16.073 1.00 57.44 71 ARG A CA 1
ATOM 521 C C . ARG A 1 71 ? 13.963 -2.033 15.088 1.00 57.44 71 ARG A C 1
ATOM 523 O O . ARG A 1 71 ? 14.212 -1.686 13.939 1.00 57.44 71 ARG A O 1
ATOM 530 N N . TYR A 1 72 ? 14.082 -3.299 15.497 1.00 61.19 72 TYR A N 1
ATOM 531 C CA . TYR A 1 72 ? 14.640 -4.397 14.666 1.00 61.19 72 TYR A CA 1
ATOM 532 C C . TYR A 1 72 ? 13.729 -5.628 14.566 1.00 61.19 72 TYR A C 1
ATOM 534 O O . TYR A 1 72 ? 14.124 -6.683 14.075 1.00 61.19 72 TYR A O 1
ATOM 542 N N . THR A 1 73 ? 12.509 -5.507 15.070 1.00 73.38 73 THR A N 1
ATOM 543 C CA . THR A 1 73 ? 11.526 -6.588 15.109 1.00 73.38 73 THR A CA 1
ATOM 544 C C . THR A 1 73 ? 10.510 -6.348 14.000 1.00 73.38 73 THR A C 1
ATOM 546 O O . THR A 1 73 ? 10.161 -5.203 13.722 1.00 73.38 73 THR A O 1
ATOM 549 N N . LEU A 1 74 ? 10.054 -7.407 13.335 1.00 81.25 74 LEU A N 1
ATOM 550 C CA . LEU A 1 74 ? 8.942 -7.311 12.392 1.00 81.25 74 LEU A CA 1
ATOM 551 C C . LEU A 1 74 ? 7.634 -7.487 13.161 1.00 81.25 74 LEU A C 1
ATOM 553 O O . LEU A 1 74 ? 7.517 -8.422 13.958 1.00 81.25 74 LEU A O 1
ATOM 557 N N . HIS A 1 75 ? 6.649 -6.638 12.892 1.00 89.38 75 HIS A N 1
ATOM 558 C CA . HIS A 1 75 ? 5.368 -6.636 13.592 1.00 89.38 75 HIS A CA 1
ATOM 559 C C . HIS A 1 75 ? 4.197 -6.842 12.634 1.00 89.38 75 HIS A C 1
ATOM 561 O O . HIS A 1 75 ? 4.269 -6.534 11.443 1.00 89.38 75 HIS A O 1
ATOM 567 N N . CYS A 1 76 ? 3.094 -7.322 13.191 1.00 94.31 76 CYS A N 1
ATOM 568 C CA . CYS A 1 76 ? 1.768 -7.238 12.604 1.00 94.31 76 CYS A CA 1
ATOM 569 C C . CYS A 1 76 ? 0.926 -6.354 13.515 1.00 94.31 76 CYS A C 1
ATOM 571 O O . CYS A 1 76 ? 0.881 -6.605 14.716 1.00 94.31 76 CYS A O 1
ATOM 573 N N . THR A 1 77 ? 0.261 -5.357 12.942 1.00 95.00 77 THR A N 1
ATOM 574 C CA . THR A 1 77 ? -0.709 -4.514 13.641 1.00 95.00 77 THR A CA 1
ATOM 575 C C . THR A 1 77 ? -2.060 -4.669 12.961 1.00 95.00 77 THR A C 1
ATOM 577 O O . THR A 1 77 ? -2.158 -4.522 11.740 1.00 95.00 77 THR A O 1
ATOM 580 N N . VAL A 1 78 ? -3.092 -4.952 13.751 1.00 96.06 78 VAL A N 1
ATOM 581 C CA . VAL A 1 78 ? -4.481 -5.080 13.309 1.00 96.06 78 VAL A CA 1
ATOM 582 C C . VAL A 1 78 ? -5.317 -4.016 14.005 1.00 96.06 78 VAL A C 1
ATOM 584 O O . VAL A 1 78 ? -5.326 -3.952 15.233 1.00 96.06 78 VAL A O 1
ATOM 587 N N . GLN A 1 79 ? -6.035 -3.210 13.227 1.00 94.00 79 GLN A N 1
ATOM 588 C CA . GLN A 1 79 ? -7.070 -2.298 13.707 1.00 94.00 79 GLN A CA 1
ATOM 589 C C . GLN A 1 79 ? -8.431 -2.782 13.210 1.00 94.00 79 GLN A C 1
ATOM 591 O O . GLN A 1 79 ? -8.611 -3.048 12.020 1.00 94.00 79 GLN A O 1
ATOM 596 N N . VAL A 1 80 ? -9.382 -2.903 14.129 1.00 91.62 80 VAL A N 1
ATOM 597 C CA . VAL A 1 80 ? -10.743 -3.365 13.866 1.00 91.62 80 VAL A CA 1
ATOM 598 C C . VAL A 1 80 ? -11.708 -2.244 14.210 1.00 91.62 80 VAL A C 1
ATOM 600 O O . VAL A 1 80 ? -11.607 -1.646 15.281 1.00 91.62 80 VAL A O 1
ATOM 603 N N . VAL A 1 81 ? -12.639 -1.979 13.298 1.00 87.62 81 VAL A N 1
ATOM 604 C CA . VAL A 1 81 ? -13.730 -1.018 13.478 1.00 87.62 81 VAL A CA 1
ATOM 605 C C . VAL A 1 81 ? -15.030 -1.727 13.118 1.00 87.62 81 VAL A C 1
ATOM 607 O O . VAL A 1 81 ? -15.153 -2.240 12.009 1.00 87.62 81 VAL A O 1
ATOM 610 N N . SER A 1 82 ? -15.989 -1.775 14.037 1.00 85.19 82 SER A N 1
ATOM 611 C CA . SER A 1 82 ? -17.306 -2.397 13.826 1.00 85.19 82 SER A CA 1
ATOM 612 C C . SER A 1 82 ? -18.421 -1.475 14.294 1.00 85.19 82 SER A C 1
ATOM 614 O O . SER A 1 82 ? -18.173 -0.565 15.082 1.00 85.19 82 SER A O 1
ATOM 616 N N . ASN A 1 83 ? -19.661 -1.732 13.883 1.00 76.56 83 ASN A N 1
ATOM 617 C CA . ASN A 1 83 ? -20.805 -1.026 14.454 1.00 76.56 83 ASN A CA 1
ATOM 618 C C . ASN A 1 83 ? -21.081 -1.523 15.889 1.00 76.56 83 ASN A C 1
ATOM 620 O O . ASN A 1 83 ? -20.936 -2.710 16.178 1.00 76.56 83 ASN A O 1
ATOM 624 N N . GLU A 1 84 ? -21.553 -0.637 16.775 1.00 67.50 84 GLU A N 1
ATOM 625 C CA . GLU A 1 84 ? -21.850 -0.937 18.197 1.00 67.50 84 GLU A CA 1
ATOM 626 C C . GLU A 1 84 ? -22.791 -2.143 18.411 1.00 67.50 84 GLU A C 1
ATOM 628 O O . GLU A 1 84 ? -22.752 -2.810 19.443 1.00 67.50 84 GLU A O 1
ATOM 633 N N . THR A 1 85 ? -23.653 -2.448 17.437 1.00 63.97 85 THR A N 1
ATOM 634 C CA . THR A 1 85 ? -24.637 -3.537 17.536 1.00 63.97 85 THR A CA 1
ATOM 635 C C . THR A 1 85 ? -24.131 -4.898 17.060 1.00 63.97 85 THR A C 1
ATOM 637 O O . THR A 1 85 ? -24.873 -5.879 17.158 1.00 63.97 85 THR A O 1
ATOM 640 N N . ASP A 1 86 ? -22.926 -4.972 16.493 1.00 66.19 86 ASP A N 1
ATOM 641 C CA . ASP A 1 86 ? -22.420 -6.210 15.910 1.00 66.19 86 ASP A CA 1
ATOM 642 C C . ASP A 1 86 ? -21.935 -7.174 17.000 1.00 66.19 86 ASP A C 1
ATOM 644 O O . ASP A 1 86 ? -21.125 -6.839 17.863 1.00 66.19 86 ASP A O 1
ATOM 648 N N . VAL A 1 87 ? -22.416 -8.416 16.940 1.00 65.25 87 VAL A N 1
ATOM 649 C CA . VAL A 1 87 ? -21.879 -9.521 17.739 1.00 65.25 87 VAL A CA 1
ATOM 650 C C . VAL A 1 87 ? -20.924 -10.294 16.845 1.00 65.25 87 VAL A C 1
ATOM 652 O O . VAL A 1 87 ? -21.375 -10.996 15.940 1.00 65.25 87 VAL A O 1
ATOM 655 N N . LEU A 1 88 ? -19.618 -10.183 17.087 1.00 72.94 88 LEU A N 1
ATOM 656 C CA . LEU A 1 88 ? -18.616 -10.905 16.303 1.00 72.94 88 LEU A CA 1
ATOM 657 C C . LEU A 1 88 ? -18.454 -12.329 16.832 1.00 72.94 88 LEU A C 1
ATOM 659 O O . LEU A 1 88 ? -17.923 -12.568 17.914 1.00 72.94 88 LEU A O 1
ATOM 663 N N . SER A 1 89 ? -18.965 -13.289 16.067 1.00 69.62 89 SER A N 1
ATOM 664 C CA . SER A 1 89 ? -18.867 -14.726 16.334 1.00 69.62 89 SER A CA 1
ATOM 665 C C . SER A 1 89 ? -19.189 -15.508 15.060 1.00 69.62 89 SER A C 1
ATOM 667 O O . SER A 1 89 ? -19.691 -14.929 14.098 1.00 69.62 89 SER A O 1
ATOM 669 N N . ALA A 1 90 ? -18.988 -16.828 15.069 1.00 49.97 90 ALA A N 1
ATOM 670 C CA . ALA A 1 90 ? -19.262 -17.688 13.912 1.00 49.97 90 ALA A CA 1
ATOM 671 C C . ALA A 1 90 ? -20.757 -17.761 13.529 1.00 49.97 90 ALA A C 1
ATOM 673 O O . ALA A 1 90 ? -21.106 -18.267 12.468 1.00 49.97 90 ALA A O 1
ATOM 674 N N . VAL A 1 91 ? -21.650 -17.275 14.398 1.00 57.28 91 VAL A N 1
ATOM 675 C CA . VAL A 1 91 ? -23.100 -17.146 14.152 1.00 57.28 91 VAL A CA 1
ATOM 676 C C . VAL A 1 91 ? -23.563 -15.683 14.185 1.00 57.28 91 VAL A C 1
ATOM 678 O O . VAL A 1 91 ? -24.760 -15.403 14.211 1.00 57.28 91 VAL A O 1
ATOM 681 N N . GLY A 1 92 ? -22.607 -14.756 14.251 1.00 65.62 92 GLY A N 1
ATOM 682 C CA . GLY A 1 92 ? -22.810 -13.324 14.401 1.00 65.62 92 GLY A CA 1
ATOM 683 C C . GLY A 1 92 ? -22.890 -12.572 13.074 1.00 65.62 92 GLY A C 1
ATOM 684 O O . GLY A 1 92 ? -23.000 -13.175 12.008 1.00 65.62 92 GLY A O 1
ATOM 685 N N . ASN A 1 93 ? -22.816 -11.241 13.142 1.00 69.75 93 ASN A N 1
ATOM 686 C CA . ASN A 1 93 ? -22.806 -10.370 11.966 1.00 69.75 93 ASN A CA 1
ATOM 687 C C . ASN A 1 93 ? -21.506 -9.557 11.913 1.00 69.75 93 ASN A C 1
ATOM 689 O O . ASN A 1 93 ? -21.407 -8.532 12.577 1.00 69.75 93 ASN A O 1
ATOM 693 N N . GLY A 1 94 ? -20.535 -10.009 11.115 1.00 75.81 94 GLY A N 1
ATOM 694 C CA . GLY A 1 94 ? -19.297 -9.273 10.825 1.00 75.81 94 GLY A CA 1
ATOM 695 C C . GLY A 1 94 ? -19.355 -8.445 9.537 1.00 75.81 94 GLY A C 1
ATOM 696 O O . GLY A 1 94 ? -18.338 -7.910 9.095 1.00 75.81 94 GLY A O 1
ATOM 697 N N . ALA A 1 95 ? -20.526 -8.337 8.895 1.00 79.00 95 ALA A N 1
ATOM 698 C CA . ALA A 1 95 ? -20.666 -7.666 7.602 1.00 79.00 95 ALA A CA 1
ATOM 699 C C . ALA A 1 95 ? -20.364 -6.159 7.660 1.00 79.00 95 ALA A C 1
ATOM 701 O O . ALA A 1 95 ? -19.989 -5.580 6.643 1.00 79.00 95 ALA A O 1
ATOM 702 N N . ASN A 1 96 ? -20.469 -5.543 8.842 1.00 79.75 96 ASN A N 1
ATOM 703 C CA . ASN A 1 96 ? -20.155 -4.131 9.066 1.00 79.75 96 ASN A CA 1
ATOM 704 C C . ASN A 1 96 ? -18.841 -3.937 9.840 1.00 79.75 96 ASN A C 1
ATOM 706 O O . ASN A 1 96 ? -18.664 -2.919 10.501 1.00 79.75 96 ASN A O 1
ATOM 710 N N . THR A 1 97 ? -17.929 -4.908 9.790 1.00 87.12 97 THR A N 1
ATOM 711 C CA . THR A 1 97 ? -16.634 -4.834 10.475 1.00 87.12 97 THR A CA 1
ATOM 712 C C . THR A 1 97 ? -15.516 -4.642 9.469 1.00 87.12 97 THR A C 1
ATOM 714 O O . THR A 1 97 ? -15.330 -5.514 8.628 1.00 87.12 97 THR A O 1
ATOM 717 N N . LEU A 1 98 ? -14.759 -3.551 9.570 1.00 90.19 98 LEU A N 1
ATOM 718 C CA . LEU A 1 98 ? -13.543 -3.275 8.804 1.00 90.19 98 LEU A CA 1
ATOM 719 C C . LEU A 1 98 ? -12.339 -3.774 9.593 1.00 90.19 98 LEU A C 1
ATOM 721 O O . LEU A 1 98 ? -12.198 -3.474 10.779 1.00 90.19 98 LEU A O 1
ATOM 725 N N . VAL A 1 99 ? -11.448 -4.485 8.909 1.00 94.69 99 VAL A N 1
ATOM 726 C CA . VAL A 1 99 ? -10.187 -4.964 9.471 1.00 94.69 99 VAL A CA 1
ATOM 727 C C . VAL A 1 99 ? -9.040 -4.420 8.627 1.00 94.69 99 VAL A C 1
ATOM 729 O O . VAL A 1 99 ? -8.886 -4.783 7.461 1.00 94.69 99 VAL A O 1
ATOM 732 N N . LEU A 1 100 ? -8.232 -3.543 9.219 1.00 96.50 100 LEU A N 1
ATOM 733 C CA . LEU A 1 100 ? -7.011 -3.005 8.626 1.00 96.50 100 LEU A CA 1
ATOM 734 C C . LEU A 1 100 ? -5.811 -3.737 9.225 1.00 96.50 100 LEU A C 1
ATOM 736 O O . LEU A 1 100 ? -5.605 -3.705 10.438 1.00 96.50 100 LEU A O 1
ATOM 740 N N . ILE A 1 101 ? -5.016 -4.391 8.383 1.00 97.81 101 ILE A N 1
ATOM 741 C CA . ILE A 1 101 ? -3.857 -5.181 8.790 1.00 97.81 101 ILE A CA 1
ATOM 742 C C . ILE A 1 101 ? -2.615 -4.666 8.070 1.00 97.81 101 ILE A C 1
ATOM 744 O O . ILE A 1 101 ? -2.538 -4.668 6.839 1.00 97.81 101 ILE A O 1
ATOM 748 N N . SER A 1 102 ? -1.621 -4.270 8.857 1.00 97.00 102 SER A N 1
ATOM 749 C CA . SER A 1 102 ? -0.307 -3.856 8.379 1.00 97.00 102 SER A CA 1
ATOM 750 C C . SER A 1 102 ? 0.751 -4.795 8.935 1.00 97.00 102 SER A C 1
ATOM 752 O O . SER A 1 102 ? 0.881 -4.941 10.152 1.00 97.00 102 SER A O 1
ATOM 754 N N . CYS A 1 103 ? 1.547 -5.393 8.056 1.00 95.12 103 CYS A N 1
ATOM 755 C CA . CYS A 1 103 ? 2.649 -6.266 8.446 1.00 95.12 103 CYS A CA 1
ATOM 756 C C . CYS A 1 103 ? 3.981 -5.691 7.972 1.00 95.12 103 CYS A C 1
ATOM 758 O O . CYS A 1 103 ? 4.084 -5.252 6.827 1.00 95.12 103 CYS A O 1
ATOM 760 N N . ASP A 1 104 ? 5.016 -5.758 8.812 1.00 93.75 104 ASP A N 1
ATOM 761 C CA . ASP A 1 104 ? 6.397 -5.433 8.435 1.00 93.75 104 ASP A CA 1
ATOM 762 C C . ASP A 1 104 ? 6.953 -6.533 7.502 1.00 93.75 104 ASP A C 1
ATOM 764 O O . ASP A 1 104 ? 7.777 -7.367 7.873 1.00 93.75 104 ASP A O 1
ATOM 768 N N . LEU A 1 105 ? 6.431 -6.560 6.277 1.00 91.88 105 LEU A N 1
ATOM 769 C CA . LEU A 1 105 ? 6.706 -7.493 5.188 1.00 91.88 105 LEU A CA 1
ATOM 770 C C . LEU A 1 105 ? 6.852 -6.707 3.880 1.00 91.88 105 LEU A C 1
ATOM 772 O O . LEU A 1 105 ? 6.410 -5.564 3.771 1.00 91.88 105 LEU A O 1
ATOM 776 N N . HIS A 1 106 ? 7.431 -7.335 2.860 1.00 90.94 106 HIS A N 1
ATOM 777 C CA . HIS A 1 106 ? 7.579 -6.715 1.542 1.00 90.94 106 HIS A CA 1
ATOM 778 C C . HIS A 1 106 ? 6.241 -6.441 0.841 1.00 90.94 106 HIS A C 1
ATOM 780 O O . HIS A 1 106 ? 6.076 -5.405 0.207 1.00 90.94 106 HIS A O 1
ATOM 786 N N . SER A 1 107 ? 5.284 -7.359 0.927 1.00 92.06 107 SER A N 1
ATOM 787 C CA . SER A 1 107 ? 3.925 -7.160 0.425 1.00 92.06 107 SER A CA 1
ATOM 788 C C . SER A 1 107 ? 2.990 -8.150 1.105 1.00 92.06 107 SER A C 1
ATOM 790 O O . SER A 1 107 ? 3.436 -9.156 1.661 1.00 92.06 107 SER A O 1
ATOM 792 N N . CYS A 1 108 ? 1.687 -7.908 1.013 1.00 91.38 108 CYS A N 1
ATOM 793 C CA . CYS A 1 108 ? 0.732 -9.000 1.114 1.00 91.38 108 CYS A CA 1
ATOM 794 C C . CYS A 1 108 ? 0.929 -9.981 -0.059 1.00 91.38 108 CYS A C 1
ATOM 796 O O . CYS A 1 108 ? 1.307 -9.564 -1.159 1.00 91.38 108 CYS A O 1
ATOM 798 N N . SER A 1 109 ? 0.674 -11.268 0.179 1.00 91.81 109 SER A N 1
ATOM 799 C CA . SER A 1 109 ? 0.583 -12.285 -0.867 1.00 91.81 109 SER A CA 1
ATOM 800 C C . SER A 1 109 ? -0.816 -12.880 -0.929 1.00 91.81 109 SER A C 1
ATOM 802 O O . SER A 1 109 ? -1.486 -12.999 0.102 1.00 91.81 109 SER A O 1
ATOM 804 N N . GLN A 1 110 ? -1.219 -13.334 -2.119 1.00 91.31 110 GLN A N 1
ATOM 805 C CA . GLN A 1 110 ? -2.509 -13.993 -2.327 1.00 91.31 110 GLN A CA 1
ATOM 806 C C . GLN A 1 110 ? -2.838 -15.065 -1.263 1.00 91.31 110 GLN A C 1
ATOM 808 O O . GLN A 1 110 ? -3.925 -14.993 -0.685 1.00 91.31 110 GLN A O 1
ATOM 813 N N . PRO A 1 111 ? -1.969 -16.057 -0.965 1.00 93.81 111 PRO A N 1
ATOM 814 C CA . PRO A 1 111 ? -2.305 -17.094 0.007 1.00 93.81 111 PRO A CA 1
ATOM 815 C C . PRO A 1 111 ? -2.388 -16.565 1.446 1.00 93.81 111 PRO A C 1
ATOM 817 O O . PRO A 1 111 ? -3.173 -17.096 2.229 1.00 93.81 111 PRO A O 1
ATOM 820 N N . LEU A 1 112 ? -1.635 -15.514 1.805 1.00 94.75 112 LEU A N 1
ATOM 821 C CA . LEU A 1 112 ? -1.783 -14.868 3.115 1.00 94.75 112 LEU A CA 1
ATOM 822 C C . LEU A 1 112 ? -3.136 -14.160 3.211 1.00 94.75 112 LEU A C 1
ATOM 824 O O . LEU A 1 112 ? -3.853 -14.354 4.188 1.00 94.75 112 LEU A O 1
ATOM 828 N N . HIS A 1 113 ? -3.516 -13.395 2.185 1.00 94.94 113 HIS A N 1
ATOM 829 C CA . HIS A 1 113 ? -4.822 -12.742 2.133 1.00 94.94 113 HIS A CA 1
ATOM 830 C C . HIS A 1 113 ? -5.965 -13.760 2.213 1.00 94.94 113 HIS A C 1
ATOM 832 O O . HIS A 1 113 ? -6.873 -13.609 3.032 1.00 94.94 113 HIS A O 1
ATOM 838 N N . ALA A 1 114 ? -5.911 -14.823 1.407 1.00 94.62 114 ALA A N 1
ATOM 839 C CA . ALA A 1 114 ? -6.920 -15.878 1.406 1.00 94.62 114 ALA A CA 1
ATOM 840 C C . ALA A 1 114 ? -7.031 -16.563 2.779 1.00 94.62 114 ALA A C 1
ATOM 842 O O . ALA A 1 114 ? -8.121 -16.618 3.337 1.00 94.62 114 ALA A O 1
ATOM 843 N N . GLY A 1 115 ? -5.912 -16.996 3.370 1.00 96.94 115 GLY A N 1
ATOM 844 C CA . GLY A 1 115 ? -5.933 -17.682 4.665 1.00 96.94 115 GLY A CA 1
ATOM 845 C C . GLY A 1 115 ? -6.406 -16.801 5.828 1.00 96.94 115 GLY A C 1
ATOM 846 O O . GLY A 1 115 ? -7.068 -17.284 6.747 1.00 96.94 115 GLY A O 1
ATOM 847 N N . VAL A 1 116 ? -6.095 -15.501 5.808 1.00 97.44 116 VAL A N 1
ATOM 848 C CA . VAL A 1 116 ? -6.573 -14.555 6.831 1.00 97.44 116 VAL A CA 1
ATOM 849 C C . VAL A 1 116 ? -8.063 -14.269 6.653 1.00 97.44 116 VAL A C 1
ATOM 851 O O . VAL A 1 116 ? -8.815 -14.316 7.624 1.00 97.44 116 VAL A O 1
ATOM 854 N N . THR A 1 117 ? -8.511 -14.005 5.424 1.00 95.69 117 THR A N 1
ATOM 855 C CA . THR A 1 117 ? -9.927 -13.711 5.151 1.00 95.69 117 THR A CA 1
ATOM 856 C C . THR A 1 117 ? -10.829 -14.922 5.369 1.00 95.69 117 THR A C 1
ATOM 858 O O . THR A 1 117 ? -11.914 -14.757 5.919 1.00 95.69 117 THR A O 1
ATOM 861 N N . GLU A 1 118 ? -10.379 -16.133 5.033 1.00 96.88 118 GLU A N 1
ATOM 862 C CA . GLU A 1 118 ? -11.090 -17.380 5.335 1.00 96.88 118 GLU A CA 1
ATOM 863 C C . GLU A 1 118 ? -11.252 -17.579 6.848 1.00 96.88 118 GLU A C 1
ATOM 865 O O . GLU A 1 118 ? -12.358 -17.843 7.317 1.00 96.88 118 GLU A O 1
ATOM 870 N N . HIS A 1 119 ? -10.183 -17.370 7.627 1.00 97.44 119 HIS A N 1
ATOM 871 C CA . HIS A 1 119 ? -10.230 -17.454 9.092 1.00 97.44 119 HIS A CA 1
ATOM 872 C C . HIS A 1 119 ? -11.213 -16.451 9.700 1.00 97.44 119 HIS A C 1
ATOM 874 O O . HIS A 1 119 ? -12.067 -16.824 10.507 1.00 97.44 119 HIS A O 1
ATOM 880 N N . LEU A 1 120 ? -11.132 -15.182 9.287 1.00 95.69 120 LEU A N 1
ATOM 881 C CA . LEU A 1 120 ? -12.012 -14.126 9.791 1.00 95.69 120 LEU A CA 1
ATOM 882 C C . LEU A 1 120 ? -13.473 -14.345 9.387 1.00 95.69 120 LEU A C 1
ATOM 884 O O . LEU A 1 120 ? -14.379 -14.106 10.190 1.00 95.69 120 LEU A O 1
ATOM 888 N N . ASN A 1 121 ? -13.713 -14.846 8.176 1.00 94.25 121 ASN A N 1
ATOM 889 C CA . ASN A 1 121 ? -15.054 -15.169 7.719 1.00 94.25 121 ASN A CA 1
ATOM 890 C C . ASN A 1 121 ? -15.648 -16.343 8.500 1.00 94.25 121 ASN A C 1
ATOM 892 O O . ASN A 1 121 ? -16.748 -16.222 9.034 1.00 94.25 121 ASN A O 1
ATOM 896 N N . ALA A 1 122 ? -14.898 -17.437 8.639 1.00 95.00 122 ALA A N 1
ATOM 897 C CA . ALA A 1 122 ? -15.355 -18.631 9.340 1.00 95.00 122 ALA A CA 1
ATOM 898 C C . ALA A 1 122 ? -15.623 -18.377 10.832 1.00 95.00 122 ALA A C 1
ATOM 900 O O . ALA A 1 122 ? -16.550 -18.952 11.403 1.00 95.00 122 ALA A O 1
ATOM 901 N N . ARG A 1 123 ? -14.817 -17.526 11.478 1.00 94.88 123 ARG A N 1
ATOM 902 C CA . ARG A 1 123 ? -14.880 -17.318 12.930 1.00 94.88 123 ARG A CA 1
ATOM 903 C C . ARG A 1 123 ? -15.734 -16.130 13.365 1.00 94.88 123 ARG A C 1
ATOM 905 O O . ARG A 1 123 ? -16.261 -16.164 14.476 1.00 94.88 123 ARG A O 1
ATOM 912 N N . TYR A 1 124 ? -15.875 -15.106 12.524 1.00 93.25 124 TYR A N 1
ATOM 913 C CA . TYR A 1 124 ? -16.535 -13.846 12.890 1.00 93.25 124 TYR A CA 1
ATOM 914 C C . TYR A 1 124 ? -17.536 -13.336 11.846 1.00 93.25 124 TYR A C 1
ATOM 916 O O . TYR A 1 124 ? -18.076 -12.245 12.019 1.00 93.25 124 TYR A O 1
ATOM 924 N N . CYS A 1 125 ? -17.785 -14.085 10.765 1.00 90.50 125 CYS A N 1
ATOM 925 C CA . CYS A 1 125 ? -18.640 -13.665 9.650 1.00 90.50 125 CYS A CA 1
ATOM 926 C C . CYS A 1 125 ? -18.183 -12.350 8.986 1.00 90.50 125 CYS A C 1
ATOM 928 O O . CYS A 1 125 ? -19.000 -11.636 8.405 1.00 90.50 125 CYS A O 1
ATOM 930 N N . ILE A 1 126 ? -16.889 -12.015 9.071 1.00 91.06 126 ILE A N 1
ATOM 931 C CA . ILE A 1 126 ? -16.317 -10.835 8.410 1.00 91.06 126 ILE A CA 1
ATOM 932 C C . ILE A 1 126 ? -16.049 -11.200 6.942 1.00 91.06 126 ILE A C 1
ATOM 934 O O . ILE A 1 126 ? -15.341 -12.176 6.680 1.00 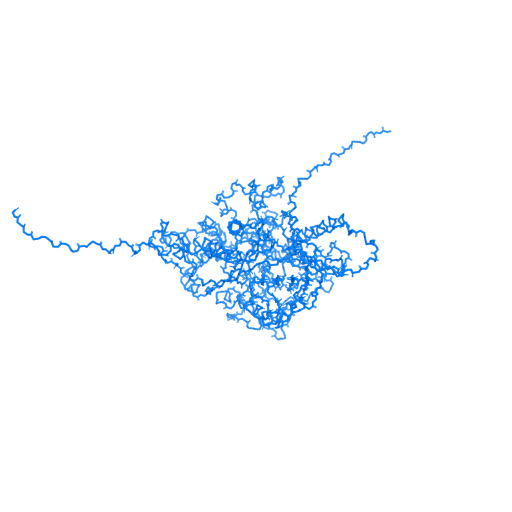91.06 126 ILE A O 1
ATOM 938 N N . PRO A 1 127 ? -16.632 -10.500 5.956 1.00 89.62 127 PRO A N 1
ATOM 939 C CA . PRO A 1 127 ? -16.426 -10.832 4.552 1.00 89.62 127 PRO A CA 1
ATOM 940 C C . PRO A 1 127 ? -15.015 -10.425 4.093 1.00 89.62 127 PRO A C 1
ATOM 942 O O . PRO A 1 127 ? -14.494 -9.410 4.563 1.00 89.62 127 PRO A O 1
ATOM 945 N N . PRO A 1 128 ? -14.411 -11.134 3.117 1.00 90.19 128 PRO A N 1
ATOM 946 C CA . PRO A 1 128 ? -13.108 -10.762 2.556 1.00 90.19 128 PRO A CA 1
ATOM 947 C C . PRO A 1 128 ? -13.039 -9.313 2.057 1.00 90.19 128 PRO A C 1
ATOM 949 O O . PRO A 1 128 ? -11.989 -8.685 2.123 1.00 90.19 128 PRO A O 1
ATOM 952 N N . SER A 1 129 ? -14.164 -8.757 1.602 1.00 89.44 129 SER A N 1
ATOM 953 C CA . SER A 1 129 ? -14.257 -7.373 1.135 1.00 89.44 129 SER A CA 1
ATOM 954 C C . SER A 1 129 ? -14.078 -6.318 2.217 1.00 89.44 129 SER A C 1
ATOM 956 O O . SER A 1 129 ? -13.787 -5.174 1.882 1.00 89.44 129 SER A O 1
ATOM 958 N N . ASN A 1 130 ? -14.169 -6.684 3.495 1.00 91.06 130 ASN A N 1
ATOM 959 C CA . ASN A 1 130 ? -13.905 -5.768 4.600 1.00 91.06 130 ASN A CA 1
ATOM 960 C C . ASN A 1 130 ? -12.497 -5.906 5.195 1.00 91.06 130 ASN A C 1
ATOM 962 O O . ASN A 1 130 ? -12.198 -5.278 6.211 1.00 91.06 130 ASN A O 1
ATOM 966 N N . VAL A 1 131 ? -11.637 -6.741 4.616 1.00 94.06 131 VAL A N 1
ATOM 967 C CA . VAL A 1 131 ? -10.290 -6.969 5.136 1.00 94.06 131 VAL A CA 1
ATOM 968 C C . VAL A 1 131 ? -9.289 -6.333 4.185 1.00 94.06 131 VAL A C 1
ATOM 970 O O . VAL A 1 131 ? -9.240 -6.658 3.001 1.00 94.06 131 VAL A O 1
ATOM 973 N N . ILE A 1 132 ? -8.464 -5.432 4.711 1.00 95.81 132 ILE A N 1
ATOM 974 C CA . ILE A 1 132 ? -7.297 -4.910 4.006 1.00 95.81 132 ILE A CA 1
ATOM 975 C C . ILE A 1 132 ? -6.059 -5.473 4.690 1.00 95.81 132 ILE A C 1
ATOM 977 O O . ILE A 1 132 ? -5.815 -5.190 5.857 1.00 95.81 132 ILE A O 1
ATOM 981 N N . LEU A 1 133 ? -5.261 -6.240 3.952 1.00 96.25 133 LEU A N 1
ATOM 982 C CA . LEU A 1 133 ? -3.962 -6.738 4.397 1.00 96.25 133 LEU A CA 1
ATOM 983 C C . LEU A 1 133 ? -2.872 -6.148 3.504 1.00 96.25 133 LEU A C 1
ATOM 985 O O . LEU A 1 133 ? -2.886 -6.387 2.296 1.00 96.25 133 LEU A O 1
ATOM 989 N N . SER A 1 134 ? -1.938 -5.401 4.096 1.00 95.38 134 SER A N 1
ATOM 990 C CA . SER A 1 134 ? -0.840 -4.725 3.397 1.00 95.38 134 SER A CA 1
ATOM 991 C C . SER A 1 134 ? 0.512 -5.025 4.044 1.00 95.38 134 SER A C 1
ATOM 993 O O . SER A 1 134 ? 0.629 -5.133 5.268 1.00 95.38 134 SER A O 1
ATOM 995 N N . GLY A 1 135 ? 1.545 -5.148 3.212 1.00 94.75 135 GLY A N 1
ATOM 996 C CA . GLY A 1 135 ? 2.931 -5.100 3.671 1.00 94.75 135 GLY A CA 1
ATOM 997 C C . GLY A 1 135 ? 3.423 -3.654 3.736 1.00 94.75 135 GLY A C 1
ATOM 998 O O . GLY A 1 135 ? 3.132 -2.867 2.840 1.00 94.75 135 GLY A O 1
ATOM 999 N N . THR A 1 136 ? 4.232 -3.306 4.739 1.00 95.50 136 THR A N 1
ATOM 1000 C CA . THR A 1 136 ? 4.907 -1.994 4.793 1.00 95.50 136 THR A CA 1
ATOM 1001 C C . THR A 1 136 ? 5.890 -1.781 3.642 1.00 95.50 136 THR A C 1
ATOM 1003 O O . THR A 1 136 ? 6.365 -0.672 3.411 1.00 95.50 136 THR A O 1
ATOM 1006 N N . HIS A 1 137 ? 6.205 -2.838 2.899 1.00 94.94 137 HIS A N 1
ATOM 1007 C CA . HIS A 1 137 ? 7.216 -2.843 1.861 1.00 94.94 137 HIS A CA 1
ATOM 1008 C C . HIS A 1 137 ? 8.625 -2.582 2.399 1.00 94.94 137 HIS A C 1
ATOM 1010 O O . HIS A 1 137 ? 9.439 -1.899 1.778 1.00 94.94 137 HIS A O 1
ATOM 1016 N N . THR A 1 138 ? 8.934 -3.160 3.565 1.00 90.75 138 THR A N 1
ATOM 1017 C CA . THR A 1 138 ? 10.329 -3.322 3.987 1.00 90.75 138 THR A CA 1
ATOM 1018 C C . THR A 1 138 ? 11.050 -4.316 3.071 1.00 90.75 138 THR A C 1
ATOM 1020 O O . THR A 1 138 ? 10.571 -5.421 2.801 1.00 90.75 138 THR A O 1
ATOM 1023 N N . HIS A 1 139 ? 12.244 -3.932 2.616 1.00 84.81 139 HIS A N 1
ATOM 1024 C CA . HIS A 1 139 ? 13.168 -4.792 1.862 1.00 84.81 139 HIS A CA 1
ATOM 1025 C C . HIS A 1 139 ? 14.089 -5.618 2.775 1.00 84.81 139 HIS A C 1
ATOM 1027 O O . HIS A 1 139 ? 15.054 -6.218 2.314 1.00 84.81 139 HIS A O 1
ATOM 1033 N N . SER A 1 140 ? 13.805 -5.644 4.079 1.00 80.44 140 SER A N 1
ATOM 1034 C CA . SER A 1 140 ? 14.535 -6.428 5.082 1.00 80.44 140 SER A CA 1
ATOM 1035 C C . SER A 1 140 ? 13.592 -7.400 5.806 1.00 80.44 140 SER A C 1
ATOM 1037 O O . SER A 1 140 ? 13.659 -7.569 7.019 1.00 80.44 140 SER A O 1
ATOM 1039 N N . GLY A 1 141 ? 12.679 -8.031 5.061 1.00 78.88 141 GLY A N 1
ATOM 1040 C CA . GLY A 1 141 ? 11.748 -9.052 5.557 1.00 78.88 141 GLY A CA 1
ATOM 1041 C C . GLY A 1 141 ? 12.058 -10.466 5.040 1.00 78.88 141 GLY A C 1
ATOM 1042 O O . GLY A 1 141 ? 12.927 -10.644 4.175 1.00 78.88 141 GLY A O 1
ATOM 1043 N N . PRO A 1 142 ? 11.343 -11.498 5.531 1.00 79.06 142 PRO A N 1
ATOM 1044 C CA . PRO A 1 142 ? 11.427 -12.841 4.960 1.00 79.06 142 PRO A CA 1
ATOM 1045 C C . PRO A 1 142 ? 10.975 -12.845 3.489 1.00 79.06 142 PRO A C 1
ATOM 1047 O O . PRO A 1 142 ? 10.271 -11.943 3.046 1.00 79.06 142 PRO A O 1
ATOM 1050 N N . GLY A 1 143 ? 11.393 -13.853 2.724 1.00 78.38 143 GLY A N 1
ATOM 1051 C CA . GLY A 1 143 ? 10.923 -14.128 1.357 1.00 78.38 143 GLY A CA 1
ATOM 1052 C C . GLY A 1 143 ? 10.154 -15.452 1.261 1.00 78.38 143 GLY A C 1
ATOM 1053 O O . GLY A 1 143 ? 9.939 -16.112 2.275 1.00 78.38 143 GLY A O 1
ATOM 1054 N N . ARG A 1 144 ? 9.808 -15.876 0.036 1.00 83.06 144 ARG A N 1
ATOM 1055 C CA . ARG A 1 144 ? 9.283 -17.223 -0.287 1.00 83.06 144 ARG A CA 1
ATOM 1056 C C . ARG A 1 144 ? 7.921 -17.581 0.339 1.00 83.06 144 ARG A C 1
ATOM 1058 O O . ARG A 1 144 ? 7.696 -18.733 0.693 1.00 83.06 144 ARG A O 1
ATOM 1065 N N . TYR A 1 145 ? 7.011 -16.617 0.472 1.00 88.19 145 TYR A N 1
ATOM 1066 C CA . TYR A 1 145 ? 5.640 -16.828 0.977 1.00 88.19 145 TYR A CA 1
ATOM 1067 C C . TYR A 1 145 ? 4.551 -16.382 -0.018 1.00 88.19 145 TYR A C 1
ATOM 1069 O O . TYR A 1 145 ? 3.386 -16.219 0.357 1.00 88.19 145 TYR A O 1
ATOM 1077 N N . TYR A 1 146 ? 4.908 -16.145 -1.283 1.00 88.75 146 TYR A N 1
ATOM 1078 C CA . TYR A 1 146 ? 4.011 -15.504 -2.243 1.00 88.75 146 TYR A CA 1
ATOM 1079 C C . TYR A 1 146 ? 2.993 -16.465 -2.847 1.00 88.75 146 TYR A C 1
ATOM 1081 O O . TYR A 1 146 ? 1.914 -16.040 -3.244 1.00 88.75 146 TYR A O 1
ATOM 1089 N N . GLY A 1 147 ? 3.329 -17.754 -2.932 1.00 86.94 147 GLY A N 1
ATOM 1090 C CA . GLY A 1 147 ? 2.458 -18.763 -3.537 1.00 86.94 147 GLY A CA 1
ATOM 1091 C C . GLY A 1 147 ? 2.394 -18.681 -5.064 1.00 86.94 147 GLY A C 1
ATOM 1092 O O . GLY A 1 147 ? 1.680 -19.464 -5.683 1.00 86.94 147 GLY A O 1
ATOM 1093 N N . ASN A 1 148 ? 3.168 -17.782 -5.682 1.00 85.94 148 ASN A N 1
ATOM 1094 C CA . ASN A 1 148 ? 3.395 -17.744 -7.120 1.00 85.94 148 ASN A CA 1
ATOM 1095 C C . ASN A 1 148 ? 4.883 -17.9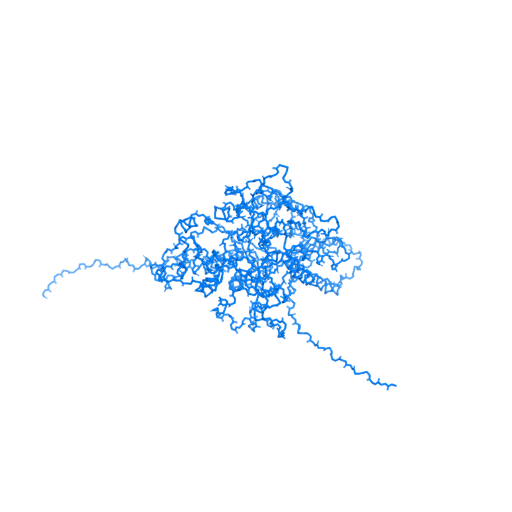41 -7.424 1.00 85.94 148 ASN A C 1
ATOM 1097 O O . ASN A 1 148 ? 5.772 -17.480 -6.702 1.00 85.94 148 ASN A O 1
ATOM 1101 N N . LYS A 1 149 ? 5.156 -18.634 -8.534 1.00 86.69 149 LYS A N 1
ATOM 1102 C CA . LYS A 1 149 ? 6.512 -19.064 -8.893 1.00 86.69 149 LYS A CA 1
ATOM 1103 C C . LYS A 1 149 ? 7.453 -17.879 -9.109 1.00 86.69 149 LYS A C 1
ATOM 1105 O O . LYS A 1 149 ? 8.627 -17.996 -8.776 1.00 86.69 149 LYS A O 1
ATOM 1110 N N . LEU A 1 150 ? 6.956 -16.757 -9.636 1.00 85.56 150 LEU A N 1
ATOM 1111 C CA . LEU A 1 150 ? 7.780 -15.599 -9.971 1.00 85.56 150 LEU A CA 1
ATOM 1112 C C . LEU A 1 150 ? 8.400 -14.980 -8.718 1.00 85.56 150 LEU A C 1
ATOM 1114 O O . LEU A 1 150 ? 9.624 -14.893 -8.618 1.00 85.56 150 LEU A O 1
ATOM 1118 N N . TYR A 1 151 ? 7.579 -14.581 -7.749 1.00 85.69 151 TYR A N 1
ATOM 1119 C CA . TYR A 1 151 ? 8.075 -13.905 -6.552 1.00 85.69 151 TYR A CA 1
ATOM 1120 C C . TYR A 1 151 ? 8.718 -14.866 -5.556 1.00 85.69 151 TYR A C 1
ATOM 1122 O O . TYR A 1 151 ? 9.701 -14.493 -4.913 1.00 85.69 151 TYR A O 1
ATOM 1130 N N . ASP A 1 152 ? 8.291 -16.129 -5.511 1.00 83.31 152 ASP A N 1
ATOM 1131 C CA . ASP A 1 152 ? 9.002 -17.151 -4.738 1.00 83.31 152 ASP A CA 1
ATOM 1132 C C . ASP A 1 152 ? 10.388 -17.474 -5.322 1.00 83.31 152 ASP A C 1
ATOM 1134 O O . ASP A 1 152 ? 11.272 -17.890 -4.577 1.00 83.31 152 ASP A O 1
ATOM 1138 N N . ALA A 1 153 ? 10.614 -17.259 -6.625 1.00 78.00 153 ALA A N 1
ATOM 1139 C CA . ALA A 1 153 ? 11.937 -17.370 -7.242 1.00 78.00 153 ALA A CA 1
ATOM 1140 C C . ALA A 1 153 ? 12.774 -16.089 -7.122 1.00 78.00 153 ALA A C 1
ATOM 1142 O O . ALA A 1 153 ? 13.995 -16.176 -7.036 1.00 78.00 153 ALA A O 1
ATOM 1143 N N . MET A 1 154 ? 12.153 -14.906 -7.105 1.00 75.88 154 MET A N 1
ATOM 1144 C CA . MET A 1 154 ? 12.879 -13.635 -6.962 1.00 75.88 154 MET A CA 1
ATOM 1145 C C . MET A 1 154 ? 13.239 -13.286 -5.515 1.00 75.88 154 MET A C 1
ATOM 1147 O O . MET A 1 154 ? 14.126 -12.468 -5.296 1.00 75.88 154 MET A O 1
ATOM 1151 N N . THR A 1 155 ? 12.599 -13.923 -4.533 1.00 69.56 155 THR A N 1
ATOM 1152 C CA . THR A 1 155 ? 12.871 -13.730 -3.096 1.00 69.56 155 THR A CA 1
ATOM 1153 C C . THR A 1 155 ? 13.692 -14.878 -2.484 1.00 69.56 155 THR A C 1
ATOM 1155 O O . THR A 1 155 ? 13.558 -15.237 -1.310 1.00 69.56 155 THR A O 1
ATOM 1158 N N . VAL A 1 156 ? 14.570 -15.491 -3.288 1.00 60.38 156 VAL A N 1
ATOM 1159 C CA . VAL A 1 156 ? 15.508 -16.538 -2.842 1.00 60.38 156 VAL A CA 1
ATOM 1160 C C . VAL A 1 156 ? 16.861 -15.959 -2.424 1.00 60.38 156 VAL A C 1
ATOM 1162 O O . VAL A 1 156 ? 17.345 -14.974 -2.976 1.00 60.38 156 VAL A O 1
ATOM 1165 N N . SER A 1 157 ? 17.524 -16.621 -1.468 1.00 50.38 157 SER A N 1
ATOM 1166 C CA . SER A 1 157 ? 18.925 -16.329 -1.141 1.00 50.38 157 SER A CA 1
ATOM 1167 C C . SER A 1 157 ? 19.845 -16.812 -2.256 1.00 50.38 157 SER A C 1
ATOM 1169 O O . SER A 1 157 ? 19.797 -17.984 -2.612 1.00 50.38 157 SER A O 1
ATOM 1171 N N . THR A 1 158 ? 20.802 -16.001 -2.703 1.00 42.97 158 THR A N 1
ATOM 1172 C CA . THR A 1 158 ? 21.879 -16.467 -3.601 1.00 42.97 158 THR A CA 1
ATOM 1173 C C . THR A 1 158 ? 22.839 -17.474 -2.946 1.00 42.97 158 THR A C 1
ATOM 1175 O O . THR A 1 158 ? 23.744 -17.968 -3.614 1.00 42.97 158 THR A O 1
ATOM 1178 N N . HIS A 1 159 ? 22.693 -17.754 -1.644 1.00 39.34 159 HIS A N 1
ATOM 1179 C CA . HIS A 1 159 ? 23.547 -18.680 -0.892 1.00 39.34 159 HIS A CA 1
ATOM 1180 C C . HIS A 1 159 ? 22.906 -20.032 -0.573 1.00 39.34 159 HIS A C 1
ATOM 1182 O O . HIS A 1 159 ? 23.627 -20.941 -0.177 1.00 39.34 159 HIS A O 1
ATOM 1188 N N . ASN A 1 160 ? 21.604 -20.198 -0.814 1.00 44.59 160 ASN A N 1
ATOM 1189 C CA . ASN A 1 160 ? 20.940 -21.493 -0.732 1.00 44.59 160 ASN A CA 1
ATOM 1190 C C . ASN A 1 160 ? 20.203 -21.733 -2.044 1.00 44.59 160 ASN A C 1
ATOM 1192 O O . ASN A 1 160 ? 19.315 -20.970 -2.404 1.00 44.59 160 ASN A O 1
ATOM 1196 N N . LEU A 1 161 ? 20.535 -22.829 -2.729 1.00 50.59 161 LEU A N 1
ATOM 1197 C CA . LEU A 1 161 ? 19.866 -23.314 -3.948 1.00 50.59 161 LEU A CA 1
ATOM 1198 C C . LEU A 1 161 ? 18.414 -23.786 -3.683 1.00 50.59 161 LEU A C 1
ATOM 1200 O O . LEU A 1 161 ? 17.885 -24.624 -4.409 1.00 50.59 161 LEU A O 1
ATOM 1204 N N . MET A 1 162 ? 17.774 -23.297 -2.615 1.00 53.72 162 MET A N 1
ATOM 1205 C CA . MET A 1 162 ? 16.392 -23.604 -2.271 1.00 53.72 162 MET A CA 1
ATOM 1206 C C . MET A 1 162 ? 15.474 -22.646 -3.023 1.00 53.72 162 MET A C 1
ATOM 1208 O O . MET A 1 162 ? 15.325 -21.480 -2.660 1.00 53.72 162 MET A O 1
ATOM 1212 N N . PHE A 1 163 ? 14.884 -23.161 -4.095 1.00 63.69 163 PHE A N 1
ATOM 1213 C CA . PHE A 1 163 ? 13.942 -22.441 -4.939 1.00 63.69 163 PHE A CA 1
ATOM 1214 C C . PHE A 1 163 ? 12.498 -22.688 -4.490 1.00 63.69 163 PHE A C 1
ATOM 1216 O O . PHE A 1 163 ? 12.165 -23.776 -4.020 1.00 63.69 163 PHE A O 1
ATOM 1223 N N . GLY A 1 164 ? 11.632 -21.693 -4.690 1.00 73.81 164 GLY A N 1
ATOM 1224 C CA . GLY A 1 164 ? 10.185 -21.831 -4.513 1.00 73.81 164 GLY A CA 1
ATOM 1225 C C . GLY A 1 164 ? 9.691 -21.557 -3.094 1.00 73.81 164 GLY A C 1
ATOM 1226 O O . GLY A 1 164 ? 10.459 -21.149 -2.228 1.00 73.81 164 GLY A O 1
ATOM 1227 N N . PHE A 1 165 ? 8.400 -21.776 -2.880 1.00 83.62 165 PHE A N 1
ATOM 1228 C CA . PHE A 1 165 ? 7.664 -21.487 -1.649 1.00 83.62 165 PHE A CA 1
ATOM 1229 C C . PHE A 1 165 ? 8.245 -22.170 -0.396 1.00 83.62 165 PHE A C 1
ATOM 1231 O O . PHE A 1 165 ? 8.657 -23.331 -0.441 1.00 83.62 165 PHE A O 1
ATOM 1238 N N . ASP A 1 166 ? 8.250 -21.461 0.732 1.00 82.38 166 ASP A N 1
ATOM 1239 C CA . ASP A 1 166 ? 8.639 -21.958 2.050 1.00 82.38 166 ASP A CA 1
ATOM 1240 C C . ASP A 1 166 ? 7.408 -22.047 2.962 1.00 82.38 166 ASP A C 1
ATOM 1242 O O . ASP A 1 166 ? 6.948 -21.063 3.546 1.00 82.38 166 ASP A O 1
ATOM 1246 N N . ALA A 1 167 ? 6.866 -23.260 3.086 1.00 86.62 167 ALA A N 1
ATOM 1247 C CA . ALA A 1 167 ? 5.654 -23.503 3.861 1.00 86.62 167 ALA A CA 1
ATOM 1248 C C . ALA A 1 167 ? 5.826 -23.208 5.360 1.00 86.62 167 ALA A C 1
ATOM 1250 O O . ALA A 1 167 ? 4.850 -22.861 6.020 1.00 86.62 167 ALA A O 1
ATOM 1251 N N . ALA A 1 168 ? 7.039 -23.325 5.914 1.00 82.06 168 ALA A N 1
ATOM 1252 C CA . ALA A 1 168 ? 7.274 -23.056 7.330 1.00 82.06 168 ALA A CA 1
ATOM 1253 C C . ALA A 1 168 ? 7.226 -21.550 7.617 1.00 82.06 168 ALA A C 1
ATOM 1255 O O . ALA A 1 168 ? 6.563 -21.129 8.569 1.00 82.06 168 ALA A O 1
ATOM 1256 N N . ILE A 1 169 ? 7.870 -20.742 6.764 1.00 82.50 169 ILE A N 1
ATOM 1257 C CA . ILE A 1 169 ? 7.769 -19.277 6.826 1.00 82.50 169 ILE A CA 1
ATOM 1258 C C . ILE A 1 169 ? 6.312 -18.856 6.632 1.00 82.50 169 ILE A C 1
ATOM 1260 O O . ILE A 1 169 ? 5.777 -18.122 7.461 1.00 82.50 169 ILE A O 1
ATOM 1264 N N . PHE A 1 170 ? 5.658 -19.354 5.580 1.00 88.31 170 PHE A N 1
ATOM 1265 C CA . PHE A 1 170 ? 4.270 -19.016 5.283 1.00 88.31 170 PHE A CA 1
ATOM 1266 C C . PHE A 1 170 ? 3.320 -19.350 6.440 1.00 88.31 170 PHE A C 1
ATOM 1268 O O . PHE A 1 170 ? 2.615 -18.461 6.910 1.00 88.31 170 PHE A O 1
ATOM 1275 N N . ASN A 1 171 ? 3.325 -20.595 6.930 1.00 90.75 171 ASN A N 1
ATOM 1276 C CA . ASN A 1 171 ? 2.407 -21.028 7.987 1.00 90.75 171 ASN A CA 1
ATOM 1277 C C . ASN A 1 171 ? 2.605 -20.203 9.257 1.00 90.75 171 ASN A C 1
ATOM 1279 O O . ASN A 1 171 ? 1.633 -19.809 9.891 1.00 90.75 171 ASN A O 1
ATOM 1283 N N . ARG A 1 172 ? 3.855 -19.878 9.602 1.00 88.31 172 ARG A N 1
ATOM 1284 C CA . ARG A 1 172 ? 4.132 -19.015 10.747 1.00 88.31 172 ARG A CA 1
ATOM 1285 C C . ARG A 1 172 ? 3.555 -17.614 10.568 1.00 88.31 172 ARG A C 1
ATOM 1287 O O . ARG A 1 172 ? 2.944 -17.104 11.503 1.00 88.31 172 ARG A O 1
ATOM 1294 N N . LEU A 1 173 ? 3.790 -16.988 9.413 1.00 91.56 173 LEU A N 1
ATOM 1295 C CA . LEU A 1 173 ? 3.258 -15.657 9.118 1.00 91.56 173 LEU A CA 1
ATOM 1296 C C . LEU A 1 173 ? 1.730 -15.673 9.188 1.00 91.56 173 LEU A C 1
ATOM 1298 O O . LEU A 1 173 ? 1.152 -14.849 9.890 1.00 91.56 173 LEU A O 1
ATOM 1302 N N . LEU A 1 174 ? 1.093 -16.652 8.542 1.00 95.88 174 LEU A N 1
ATOM 1303 C CA . LEU A 1 174 ? -0.356 -16.821 8.553 1.00 95.88 174 LEU A CA 1
ATOM 1304 C C . LEU A 1 174 ? -0.901 -16.962 9.981 1.00 95.88 174 LEU A C 1
ATOM 1306 O O . LEU A 1 174 ? -1.769 -16.185 10.374 1.00 95.88 174 LEU A O 1
ATOM 1310 N N . THR A 1 175 ? -0.354 -17.891 10.772 1.00 95.75 175 THR A N 1
ATOM 1311 C CA . THR A 1 175 ? -0.778 -18.114 12.161 1.00 95.75 175 THR A CA 1
ATOM 1312 C C . THR A 1 175 ? -0.621 -16.853 13.001 1.00 95.75 175 THR A C 1
ATOM 1314 O O . THR A 1 175 ? -1.544 -16.479 13.715 1.00 95.75 175 THR A O 1
ATOM 1317 N N . LYS A 1 176 ? 0.510 -16.147 12.888 1.00 95.19 176 LYS A N 1
ATOM 1318 C CA . LYS A 1 176 ? 0.734 -14.915 13.650 1.00 95.19 176 LYS A CA 1
ATOM 1319 C C . LYS A 1 176 ? -0.241 -13.805 13.253 1.00 95.19 176 LYS A C 1
ATOM 1321 O O . LYS A 1 176 ? -0.776 -13.128 14.124 1.00 95.19 176 LYS A O 1
ATOM 1326 N N . ILE A 1 177 ? -0.523 -13.631 11.965 1.00 97.19 177 ILE A N 1
ATOM 1327 C CA . ILE A 1 177 ? -1.495 -12.625 11.515 1.00 97.19 177 ILE A CA 1
ATOM 1328 C C . ILE A 1 177 ? -2.906 -12.968 12.023 1.00 97.19 177 ILE A C 1
ATOM 1330 O O . ILE A 1 177 ? -3.605 -12.083 12.515 1.00 97.19 177 ILE A O 1
ATOM 1334 N N . GLN A 1 178 ? -3.305 -14.243 11.972 1.00 98.06 178 GLN A N 1
ATOM 1335 C CA . GLN A 1 178 ? -4.588 -14.714 12.512 1.00 98.06 178 GLN A CA 1
ATOM 1336 C C . GLN A 1 178 ? -4.689 -14.506 14.032 1.00 98.06 178 GLN A C 1
ATOM 1338 O O . GLN A 1 178 ? -5.698 -13.987 14.502 1.00 98.06 178 GLN A O 1
ATOM 1343 N N . GLU A 1 179 ? -3.636 -14.835 14.792 1.00 97.81 179 GLU A N 1
ATOM 1344 C CA . GLU A 1 179 ? -3.549 -14.576 16.238 1.00 97.81 179 GLU A CA 1
ATOM 1345 C C . GLU A 1 179 ? -3.684 -13.080 16.550 1.00 97.81 179 GLU A C 1
ATOM 1347 O O . GLU A 1 179 ? -4.445 -12.698 17.435 1.00 97.81 179 GLU A O 1
ATOM 1352 N N . CYS A 1 180 ? -2.990 -12.218 15.798 1.00 97.69 180 CYS A N 1
ATOM 1353 C CA . CYS A 1 180 ? -3.075 -10.768 15.969 1.00 97.69 180 CYS A CA 1
ATOM 1354 C C . CYS A 1 180 ? -4.504 -10.255 15.748 1.00 97.69 180 CYS A C 1
ATOM 1356 O O . CYS A 1 180 ? -4.988 -9.417 16.509 1.00 97.69 180 CYS A O 1
ATOM 1358 N N . ALA A 1 181 ? -5.185 -10.777 14.724 1.00 97.56 181 ALA A N 1
ATOM 1359 C CA . ALA A 1 181 ? -6.551 -10.388 14.411 1.00 97.56 181 ALA A CA 1
ATOM 1360 C C . ALA A 1 181 ? -7.555 -10.889 15.461 1.00 97.56 181 ALA A C 1
ATOM 1362 O O . ALA A 1 181 ? -8.411 -10.117 15.889 1.00 97.56 181 ALA A O 1
ATOM 1363 N N . ASP A 1 182 ? -7.412 -12.131 15.932 1.00 97.31 182 ASP A N 1
ATOM 1364 C CA . ASP A 1 182 ? -8.210 -12.679 17.038 1.00 97.31 182 ASP A CA 1
ATOM 1365 C C . ASP A 1 182 ? -8.049 -11.837 18.317 1.00 97.31 182 ASP A C 1
ATOM 1367 O O . ASP A 1 182 ? -9.031 -11.514 18.987 1.00 97.31 182 ASP A O 1
ATOM 1371 N N . GLU A 1 183 ? -6.814 -11.444 18.640 1.00 96.75 183 GLU A N 1
ATOM 1372 C CA . GLU A 1 183 ? -6.490 -10.604 19.796 1.00 96.75 183 GLU A CA 1
ATOM 1373 C C . GLU A 1 183 ? -7.002 -9.164 19.664 1.00 96.75 183 GLU A C 1
ATOM 1375 O O . GLU A 1 183 ? -7.353 -8.550 20.669 1.00 96.75 183 GLU A O 1
ATOM 1380 N N . ALA A 1 184 ? -7.046 -8.600 18.455 1.00 95.06 184 ALA A N 1
ATOM 1381 C CA . ALA A 1 184 ? -7.664 -7.296 18.228 1.00 95.06 184 ALA A CA 1
ATOM 1382 C C . ALA A 1 184 ? -9.188 -7.378 18.401 1.00 95.06 184 ALA A C 1
ATOM 1384 O O . ALA A 1 184 ? -9.771 -6.575 19.125 1.00 95.06 184 ALA A O 1
ATOM 1385 N N . ILE A 1 185 ? -9.832 -8.385 17.800 1.00 93.94 185 ILE A N 1
ATOM 1386 C CA . ILE A 1 185 ? -11.286 -8.587 17.883 1.00 93.94 185 ILE A CA 1
ATOM 1387 C C . ILE A 1 185 ? -11.738 -8.833 19.329 1.00 93.94 185 ILE A C 1
ATOM 1389 O O . ILE A 1 185 ? -12.761 -8.295 19.749 1.00 93.94 185 ILE A O 1
ATOM 1393 N N . SER A 1 186 ? -10.974 -9.594 20.120 1.00 93.31 186 SER A N 1
ATOM 1394 C CA . SER A 1 186 ? -11.312 -9.867 21.526 1.00 93.31 186 SER A CA 1
ATOM 1395 C C . SER A 1 186 ? -11.252 -8.632 22.436 1.00 93.31 186 SER A C 1
ATOM 1397 O O . SER A 1 186 ? -11.814 -8.660 23.531 1.00 93.31 186 SER A O 1
ATOM 1399 N N . LYS A 1 187 ? -10.599 -7.553 21.983 1.00 91.19 187 LYS A N 1
ATOM 1400 C CA . LYS A 1 187 ? -10.405 -6.289 22.712 1.00 91.19 187 LYS A CA 1
ATOM 1401 C C . LYS A 1 187 ? -11.322 -5.165 22.232 1.00 91.19 187 LYS A C 1
ATOM 1403 O O . LYS A 1 187 ? -11.120 -4.026 22.642 1.00 91.19 187 LYS A O 1
ATOM 1408 N N . LEU A 1 188 ? -12.294 -5.456 21.363 1.00 89.31 188 LEU A N 1
ATOM 1409 C CA . LEU A 1 188 ? -13.264 -4.464 20.899 1.00 89.31 188 LEU A CA 1
ATOM 1410 C C . LEU A 1 188 ? -13.996 -3.821 22.076 1.00 89.31 188 LEU A C 1
ATOM 1412 O O . LEU A 1 188 ? -14.647 -4.502 22.868 1.00 89.31 188 LEU A O 1
ATOM 1416 N N . SER A 1 189 ? -13.910 -2.497 22.146 1.00 86.94 189 SER A N 1
ATOM 1417 C CA . SER A 1 189 ? -14.628 -1.666 23.106 1.00 86.94 189 SER A CA 1
ATOM 1418 C C . SER A 1 189 ? -15.296 -0.500 22.387 1.00 86.94 189 SER A C 1
ATOM 1420 O O . SER A 1 189 ? -14.946 -0.172 21.251 1.00 86.94 189 SER A O 1
ATOM 1422 N N . ASN A 1 190 ? -16.267 0.134 23.044 1.00 86.19 190 ASN A N 1
ATOM 1423 C CA . ASN A 1 190 ? -16.875 1.355 22.520 1.00 86.19 190 ASN A CA 1
ATOM 1424 C C . ASN A 1 190 ? -15.805 2.429 22.308 1.00 86.19 190 ASN A C 1
ATOM 1426 O O . ASN A 1 190 ? -14.912 2.609 23.146 1.00 86.19 190 ASN A O 1
ATOM 1430 N N . GLY A 1 191 ? -15.893 3.128 21.182 1.00 84.06 191 GLY A N 1
ATOM 1431 C CA . GLY A 1 191 ? -14.926 4.149 20.845 1.00 84.06 191 GLY A CA 1
ATOM 1432 C C . GLY A 1 191 ? -15.247 4.957 19.599 1.00 84.06 191 GLY A C 1
ATOM 1433 O O . GLY A 1 191 ? -16.278 4.806 18.942 1.00 84.06 191 GLY A O 1
ATOM 1434 N N . THR A 1 192 ? -14.295 5.821 19.261 1.00 82.31 192 THR A N 1
ATOM 1435 C CA . THR A 1 192 ? -14.328 6.678 18.077 1.00 82.31 192 THR A CA 1
ATOM 1436 C C . THR A 1 192 ? -13.281 6.227 17.066 1.00 82.31 192 THR A C 1
ATOM 1438 O O . THR A 1 192 ? -12.139 5.931 17.425 1.00 82.31 192 THR A O 1
ATOM 1441 N N . PHE A 1 193 ? -13.664 6.235 15.790 1.00 84.19 193 PHE A N 1
ATOM 1442 C CA . PHE A 1 193 ? -12.761 6.045 14.663 1.00 84.19 193 PHE A CA 1
ATOM 1443 C C . PHE A 1 193 ? -12.698 7.319 13.820 1.00 84.19 193 PHE A C 1
ATOM 1445 O O . PHE A 1 193 ? -13.726 7.812 13.359 1.00 84.19 193 PHE A O 1
ATOM 1452 N N . ALA A 1 194 ? -11.498 7.851 13.605 1.00 83.56 194 ALA A N 1
ATOM 1453 C CA . ALA A 1 194 ? -11.289 9.082 12.852 1.00 83.56 194 ALA A CA 1
ATOM 1454 C C . ALA A 1 194 ? -10.245 8.902 11.752 1.00 83.56 194 ALA A C 1
ATOM 1456 O O . ALA A 1 194 ? -9.296 8.134 11.903 1.00 83.56 194 ALA A O 1
ATOM 1457 N N . ILE A 1 195 ? -10.408 9.646 10.655 1.00 87.06 195 ILE A N 1
ATOM 1458 C CA . ILE A 1 195 ? -9.435 9.689 9.563 1.00 87.06 195 ILE A CA 1
ATOM 1459 C C . ILE A 1 195 ? -8.982 11.134 9.392 1.00 87.06 195 ILE A C 1
ATOM 1461 O O . ILE A 1 195 ? -9.772 12.005 9.029 1.00 87.06 195 ILE A O 1
ATOM 1465 N N . THR A 1 196 ? -7.706 11.403 9.633 1.00 86.69 196 THR A N 1
ATOM 1466 C CA . THR A 1 196 ? -7.125 12.738 9.447 1.00 86.69 196 THR A CA 1
ATOM 1467 C C . THR A 1 196 ? -6.026 12.708 8.395 1.00 86.69 196 THR A C 1
ATOM 1469 O O . THR A 1 196 ? -5.500 11.645 8.055 1.00 86.69 196 THR A O 1
ATOM 1472 N N . ARG A 1 197 ? -5.693 13.871 7.832 1.00 90.69 197 ARG A N 1
ATOM 1473 C CA . ARG A 1 197 ? -4.651 14.015 6.811 1.00 90.69 197 ARG A CA 1
ATOM 1474 C C . ARG A 1 197 ? -3.856 15.300 6.997 1.00 90.69 197 ARG A C 1
ATOM 1476 O O . ARG A 1 197 ? -4.436 16.363 7.205 1.00 90.69 197 ARG A O 1
ATOM 1483 N N . THR A 1 198 ? -2.547 15.195 6.790 1.00 92.06 198 THR A N 1
ATOM 1484 C CA . THR A 1 198 ? -1.631 16.326 6.605 1.00 92.06 198 THR A CA 1
ATOM 1485 C C . THR A 1 198 ? -0.722 16.097 5.390 1.00 92.06 198 THR A C 1
ATOM 1487 O O . THR A 1 198 ? -0.813 15.059 4.733 1.00 92.06 198 THR A O 1
ATOM 1490 N N . SER A 1 199 ? 0.134 17.067 5.066 1.00 93.56 199 SER A N 1
ATOM 1491 C CA . SER A 1 199 ? 1.177 16.932 4.039 1.00 93.56 199 SER A CA 1
ATOM 1492 C C . SER A 1 199 ? 2.560 16.982 4.678 1.00 93.56 199 SER A C 1
ATOM 1494 O O . SER A 1 199 ? 2.847 17.879 5.468 1.00 93.56 199 SER A O 1
ATOM 1496 N N . VAL A 1 200 ? 3.424 16.036 4.319 1.00 94.31 200 VAL A N 1
ATOM 1497 C CA . VAL A 1 200 ? 4.772 15.890 4.865 1.00 94.31 200 VAL A CA 1
ATOM 1498 C C . VAL A 1 200 ? 5.792 15.857 3.725 1.00 94.31 200 VAL A C 1
ATOM 1500 O O . VAL A 1 200 ? 5.730 15.003 2.844 1.00 94.31 200 VAL A O 1
ATOM 1503 N N . TYR A 1 201 ? 6.752 16.783 3.768 1.00 93.69 201 TYR A N 1
ATOM 1504 C CA . TYR A 1 201 ? 7.838 16.928 2.791 1.00 93.69 201 TYR A CA 1
ATOM 1505 C C . TYR A 1 201 ? 9.207 16.729 3.454 1.00 93.69 201 TYR A C 1
ATOM 1507 O O . TYR A 1 201 ? 9.334 16.823 4.674 1.00 93.69 201 TYR A O 1
ATOM 1515 N N . GLY A 1 202 ? 10.242 16.477 2.646 1.00 89.06 202 GLY A N 1
ATOM 1516 C CA . GLY A 1 202 ? 11.638 16.391 3.103 1.00 89.06 202 GLY A CA 1
ATOM 1517 C C . GLY A 1 202 ? 12.092 15.012 3.595 1.00 89.06 202 GLY A C 1
ATOM 1518 O O . GLY A 1 202 ? 13.259 14.847 3.930 1.00 89.06 202 GLY A O 1
ATOM 1519 N N . TYR A 1 203 ? 11.200 14.018 3.605 1.00 92.88 203 TYR A N 1
ATOM 1520 C CA . TYR A 1 203 ? 11.517 12.637 4.002 1.00 92.88 203 TYR A CA 1
ATOM 1521 C C . TYR A 1 203 ? 11.374 11.623 2.861 1.00 92.88 203 TYR A C 1
ATOM 1523 O O . TYR A 1 203 ? 11.742 10.458 3.013 1.00 92.88 203 TYR A O 1
ATOM 1531 N N . SER A 1 204 ? 10.863 12.051 1.706 1.00 93.38 204 SER A N 1
ATOM 1532 C CA . SER A 1 204 ? 10.727 11.220 0.513 1.00 93.38 204 SER A CA 1
ATOM 1533 C C . SER A 1 204 ? 11.028 12.024 -0.753 1.00 93.38 204 SER A C 1
ATOM 1535 O O . SER A 1 204 ? 10.888 13.247 -0.750 1.00 93.38 204 SER A O 1
ATOM 1537 N N . SER A 1 205 ? 11.466 11.337 -1.807 1.00 92.50 205 SER A N 1
ATOM 1538 C CA . SER A 1 205 ? 11.817 11.935 -3.097 1.00 92.50 205 SER A CA 1
ATOM 1539 C C . SER A 1 205 ? 11.430 11.017 -4.252 1.00 92.50 205 SER A C 1
ATOM 1541 O O . SER A 1 205 ? 11.561 9.790 -4.156 1.00 92.50 205 SER A O 1
ATOM 1543 N N . ASN A 1 206 ? 11.057 11.613 -5.382 1.00 93.31 206 ASN A N 1
ATOM 1544 C CA . ASN A 1 206 ? 10.830 10.890 -6.626 1.00 93.31 206 ASN A CA 1
ATOM 1545 C C . ASN A 1 206 ? 12.146 10.375 -7.228 1.00 93.31 206 ASN A C 1
ATOM 1547 O O . ASN A 1 206 ? 13.023 11.151 -7.608 1.00 93.31 206 ASN A O 1
ATOM 1551 N N . ARG A 1 207 ? 12.286 9.053 -7.340 1.00 89.44 207 ARG A N 1
ATOM 1552 C CA . ARG A 1 207 ? 13.484 8.389 -7.878 1.00 89.44 207 ARG A CA 1
ATOM 1553 C C . ARG A 1 207 ? 13.465 8.214 -9.400 1.00 89.44 207 ARG A C 1
ATOM 1555 O O . ARG A 1 207 ? 14.505 7.868 -9.963 1.00 89.44 207 ARG A O 1
ATOM 1562 N N . SER A 1 208 ? 12.328 8.481 -10.041 1.00 91.06 208 SER A N 1
ATOM 1563 C CA . SER A 1 208 ? 12.076 8.290 -11.476 1.00 91.06 208 SER A CA 1
ATOM 1564 C C . SER A 1 208 ? 11.457 9.541 -12.111 1.00 91.06 208 SER A C 1
ATOM 1566 O O . SER A 1 208 ? 10.591 9.474 -12.981 1.00 91.06 208 SER A O 1
ATOM 1568 N N . LEU A 1 209 ? 11.965 10.715 -11.715 1.00 91.12 209 LEU A N 1
ATOM 1569 C CA . LEU A 1 209 ? 11.500 12.018 -12.195 1.00 91.12 209 LEU A CA 1
ATOM 1570 C C . LEU A 1 209 ? 11.451 12.146 -13.736 1.00 91.12 209 LEU A C 1
ATOM 1572 O O . LEU A 1 209 ? 10.530 12.792 -14.230 1.00 91.12 209 LEU A O 1
ATOM 1576 N N . PRO A 1 210 ? 12.385 11.574 -14.532 1.00 91.31 210 PRO A N 1
ATOM 1577 C CA . PRO A 1 210 ? 12.265 11.590 -15.990 1.00 91.31 210 PRO A CA 1
ATOM 1578 C C . PRO A 1 210 ? 11.014 10.881 -16.527 1.00 91.31 210 PRO A C 1
ATOM 1580 O O . PRO A 1 210 ? 10.457 11.357 -17.509 1.00 91.31 210 PRO A O 1
ATOM 1583 N N . ALA A 1 211 ? 10.563 9.789 -15.898 1.00 94.12 211 ALA A N 1
ATOM 1584 C CA . ALA A 1 211 ? 9.304 9.135 -16.253 1.00 94.12 211 ALA A CA 1
ATOM 1585 C C . ALA A 1 211 ? 8.104 10.007 -15.881 1.00 94.12 211 ALA A C 1
ATOM 1587 O O . ALA A 1 211 ? 7.299 10.312 -16.754 1.00 94.12 211 ALA A O 1
ATOM 1588 N N . HIS A 1 212 ? 8.060 10.505 -14.642 1.00 96.62 212 HIS A N 1
ATOM 1589 C CA . HIS A 1 212 ? 6.985 11.389 -14.179 1.00 96.62 212 HIS A CA 1
ATOM 1590 C C . HIS A 1 212 ? 6.858 12.668 -15.032 1.00 96.62 212 HIS A C 1
ATOM 1592 O O . HIS A 1 212 ? 5.765 13.164 -15.267 1.00 96.62 212 HIS A O 1
ATOM 1598 N N . LYS A 1 213 ? 7.970 13.196 -15.566 1.00 97.06 213 LYS A N 1
ATOM 1599 C CA . LYS A 1 213 ? 7.988 14.366 -16.468 1.00 97.06 213 LYS A CA 1
ATOM 1600 C C . LYS A 1 213 ? 7.207 14.192 -17.765 1.00 97.06 213 LYS A C 1
ATOM 1602 O O . LYS A 1 213 ? 6.868 15.198 -18.388 1.00 97.06 213 LYS A O 1
ATOM 1607 N N . ASN A 1 214 ? 6.972 12.956 -18.190 1.00 96.50 214 ASN A N 1
ATOM 1608 C CA . ASN A 1 214 ? 6.204 12.693 -19.397 1.00 96.50 214 ASN A CA 1
ATOM 1609 C C . ASN A 1 214 ? 4.700 12.771 -19.175 1.00 96.50 214 ASN A C 1
ATOM 1611 O O . ASN A 1 214 ? 3.965 12.935 -20.150 1.00 96.50 214 ASN A O 1
ATOM 1615 N N . ASP A 1 215 ? 4.243 12.648 -17.932 1.00 98.00 215 ASP A N 1
ATOM 1616 C CA . ASP A 1 215 ? 2.832 12.788 -17.632 1.00 98.00 215 ASP A CA 1
ATOM 1617 C C . ASP A 1 215 ? 2.384 14.239 -17.852 1.00 98.00 215 ASP A C 1
ATOM 1619 O O . ASP A 1 215 ? 3.061 15.179 -17.415 1.00 98.00 215 ASP A O 1
ATOM 1623 N N . PRO A 1 216 ? 1.214 14.467 -18.470 1.00 97.12 216 PRO A N 1
ATOM 1624 C CA . PRO A 1 216 ? 0.663 15.812 -18.605 1.00 97.12 216 PRO A CA 1
ATOM 1625 C C . PRO A 1 216 ? 0.432 16.486 -17.240 1.00 97.12 216 PRO A C 1
ATOM 1627 O O . PRO A 1 216 ? 0.536 17.713 -17.126 1.00 97.12 216 PRO A O 1
ATOM 1630 N N . GLU A 1 217 ? 0.179 15.700 -16.188 1.00 96.94 217 GLU A N 1
ATOM 1631 C CA . GLU A 1 217 ? 0.032 16.171 -14.811 1.00 96.94 217 GLU A CA 1
ATOM 1632 C C . GLU A 1 217 ? 1.298 16.844 -14.260 1.00 96.94 217 GLU A C 1
ATOM 1634 O O . GLU A 1 217 ? 1.171 17.754 -13.437 1.00 96.94 217 GLU A O 1
ATOM 1639 N N . TYR A 1 218 ? 2.495 16.476 -14.743 1.00 97.44 218 TYR A N 1
ATOM 1640 C CA . TYR A 1 218 ? 3.782 16.961 -14.230 1.00 97.44 218 TYR A CA 1
ATOM 1641 C C . TYR A 1 218 ? 3.828 18.484 -14.088 1.00 97.44 218 TYR A C 1
ATOM 1643 O O . TYR A 1 218 ? 4.142 19.018 -13.026 1.00 97.44 218 TYR A O 1
ATOM 1651 N N . SER A 1 219 ? 3.459 19.197 -15.156 1.00 96.19 219 SER A N 1
ATOM 1652 C CA . SER A 1 219 ? 3.559 20.663 -15.232 1.00 96.19 219 SER A CA 1
ATOM 1653 C C . SER A 1 219 ? 2.694 21.405 -14.205 1.00 96.19 219 SER A C 1
ATOM 1655 O O . SER A 1 219 ? 2.947 22.574 -13.914 1.00 96.19 219 SER A O 1
ATOM 1657 N N . THR A 1 220 ? 1.689 20.730 -13.643 1.00 96.25 220 THR A N 1
ATOM 1658 C CA . THR A 1 220 ? 0.760 21.292 -12.655 1.00 96.25 220 THR A CA 1
ATOM 1659 C C . THR A 1 220 ? 0.759 20.513 -11.341 1.00 96.25 220 THR A C 1
ATOM 1661 O O . THR A 1 220 ? -0.083 20.769 -10.482 1.00 96.25 220 THR A O 1
ATOM 1664 N N . TRP A 1 221 ? 1.705 19.586 -11.143 1.00 96.94 221 TRP A N 1
ATOM 1665 C CA . TRP A 1 221 ? 1.722 18.694 -9.982 1.00 96.94 221 TRP A CA 1
ATOM 1666 C C . TRP A 1 221 ? 1.767 19.458 -8.654 1.00 96.94 221 TRP A C 1
ATOM 1668 O O . TRP A 1 221 ? 1.100 19.084 -7.700 1.00 96.94 221 TRP A O 1
ATOM 1678 N N . THR A 1 222 ? 2.485 20.574 -8.579 1.00 95.19 222 THR A N 1
ATOM 1679 C CA . THR A 1 222 ? 2.601 21.351 -7.333 1.00 95.19 222 THR A CA 1
ATOM 1680 C C . THR A 1 222 ? 1.564 22.469 -7.198 1.00 95.19 222 THR A C 1
ATOM 1682 O O . THR A 1 222 ? 1.454 23.086 -6.140 1.00 95.19 222 THR A O 1
ATOM 1685 N N . THR A 1 223 ? 0.784 22.748 -8.248 1.00 94.00 223 THR A N 1
ATOM 1686 C CA . THR A 1 223 ? -0.077 23.944 -8.335 1.00 94.00 223 THR A CA 1
ATOM 1687 C C . THR A 1 223 ? -1.553 23.639 -8.576 1.00 94.00 223 THR A C 1
ATOM 1689 O O . THR A 1 223 ? -2.410 24.446 -8.221 1.00 94.00 223 THR A O 1
ATOM 1692 N N . SER A 1 224 ? -1.881 22.492 -9.173 1.00 94.25 224 SER A N 1
ATOM 1693 C CA . SER A 1 224 ? -3.265 22.102 -9.433 1.00 94.25 224 SER A CA 1
ATOM 1694 C C . SER A 1 224 ? -3.989 21.801 -8.118 1.00 94.25 224 SER A C 1
ATOM 1696 O O . SER A 1 224 ? -3.515 20.949 -7.368 1.00 94.25 224 SER A O 1
ATOM 1698 N N . PRO A 1 225 ? -5.185 22.370 -7.866 1.00 90.38 225 PRO A N 1
ATOM 1699 C CA . PRO A 1 225 ? -5.956 22.113 -6.643 1.00 90.38 225 PRO A CA 1
ATOM 1700 C C . PRO A 1 225 ? -6.419 20.658 -6.500 1.00 90.38 225 PRO A C 1
ATOM 1702 O O . PRO A 1 225 ? -6.856 20.247 -5.428 1.00 90.38 225 PRO A O 1
ATOM 1705 N N . HIS A 1 226 ? -6.346 19.877 -7.578 1.00 88.25 226 HIS A N 1
ATOM 1706 C CA . HIS A 1 226 ? -6.679 18.456 -7.568 1.00 88.25 226 HIS A CA 1
ATOM 1707 C C . HIS A 1 226 ? -5.458 17.566 -7.320 1.00 88.25 226 HIS A C 1
ATOM 1709 O O . HIS A 1 226 ? -5.637 16.375 -7.081 1.00 88.25 226 HIS A O 1
ATOM 1715 N N . SER A 1 227 ? -4.242 18.115 -7.379 1.00 94.19 227 SER A N 1
ATOM 1716 C CA . SER A 1 227 ? -3.019 17.348 -7.178 1.00 94.19 227 SER A CA 1
ATOM 1717 C C . SER A 1 227 ? -2.785 17.025 -5.697 1.00 94.19 227 SER A C 1
ATOM 1719 O O . SER A 1 227 ? -3.015 17.887 -4.842 1.00 94.19 227 SER A O 1
ATOM 1721 N N . PRO A 1 228 ? -2.252 15.831 -5.373 1.00 93.56 228 PRO A N 1
ATOM 1722 C CA . PRO A 1 228 ? -1.786 15.493 -4.031 1.00 93.56 228 PRO A CA 1
ATOM 1723 C C . PRO A 1 228 ? -0.774 16.484 -3.444 1.00 93.56 228 PRO A C 1
ATOM 1725 O O . PRO A 1 228 ? -0.787 16.716 -2.237 1.00 93.56 228 PRO A O 1
ATOM 1728 N N . ALA A 1 229 ? 0.078 17.073 -4.289 1.00 95.19 229 ALA A N 1
ATOM 1729 C CA . ALA A 1 229 ? 1.143 17.996 -3.895 1.00 95.19 229 ALA A CA 1
ATOM 1730 C C . ALA A 1 229 ? 0.791 19.475 -4.124 1.00 95.19 229 ALA A C 1
ATOM 1732 O O . ALA A 1 229 ? 1.682 20.320 -4.220 1.00 95.19 229 ALA A O 1
ATOM 1733 N N . CYS A 1 230 ? -0.499 19.808 -4.236 1.00 92.88 230 CYS A N 1
ATOM 1734 C CA . CYS A 1 230 ? -0.925 21.197 -4.365 1.00 92.88 230 CYS A CA 1
ATOM 1735 C C . CYS A 1 230 ? -0.353 22.055 -3.227 1.00 92.88 230 CYS A C 1
ATOM 1737 O O . CYS A 1 230 ? -0.454 21.690 -2.056 1.00 92.88 230 CYS A O 1
ATOM 1739 N N . ASN A 1 231 ? 0.178 23.229 -3.573 1.00 89.88 231 ASN A N 1
ATOM 1740 C CA . ASN A 1 231 ? 0.843 24.150 -2.648 1.00 89.88 231 ASN A CA 1
ATOM 1741 C C . ASN A 1 231 ? 2.098 23.546 -2.000 1.00 89.88 231 ASN A C 1
ATOM 1743 O O . ASN A 1 231 ? 2.374 23.809 -0.827 1.00 89.88 231 ASN A O 1
ATOM 1747 N N . ALA A 1 232 ? 2.852 22.734 -2.749 1.00 91.31 232 ALA A N 1
ATOM 1748 C CA . ALA A 1 232 ? 4.167 22.289 -2.307 1.00 91.31 232 ALA A CA 1
ATOM 1749 C C . ALA A 1 232 ? 5.017 23.497 -1.862 1.00 91.31 232 ALA A C 1
ATOM 1751 O O . ALA A 1 232 ? 5.011 24.531 -2.537 1.00 91.31 232 ALA A O 1
ATOM 1752 N N . PRO A 1 233 ? 5.716 23.403 -0.719 1.00 88.94 233 PRO A N 1
ATOM 1753 C CA . PRO A 1 233 ? 6.397 24.548 -0.134 1.00 88.94 233 PRO A CA 1
ATOM 1754 C C . PRO A 1 233 ? 7.532 25.047 -1.032 1.00 88.94 233 PRO A C 1
ATOM 1756 O O . PRO A 1 233 ? 8.390 24.278 -1.467 1.00 88.94 233 PRO A O 1
ATOM 1759 N N . GLU A 1 234 ? 7.584 26.362 -1.245 1.00 83.25 234 GLU A N 1
ATOM 1760 C CA . GLU A 1 234 ? 8.729 27.022 -1.869 1.00 83.25 234 GLU A CA 1
ATOM 1761 C C . GLU A 1 234 ? 9.882 27.091 -0.856 1.00 83.25 234 GLU A C 1
ATOM 1763 O O . GLU A 1 234 ? 9.989 28.027 -0.064 1.00 83.25 234 GLU A O 1
ATOM 1768 N N . SER A 1 235 ? 10.741 26.069 -0.846 1.00 78.00 235 SER A N 1
ATOM 1769 C CA . SER A 1 235 ? 11.921 26.014 0.019 1.00 78.00 235 SER A CA 1
ATOM 1770 C C . SER A 1 235 ? 13.185 25.751 -0.786 1.00 78.00 235 SER A C 1
ATOM 1772 O O . SER A 1 235 ? 13.240 24.826 -1.590 1.00 78.00 235 SER A O 1
ATOM 1774 N N . SER A 1 236 ? 14.250 26.501 -0.494 1.00 73.12 236 SER A N 1
ATOM 1775 C CA . SER A 1 236 ? 15.588 26.230 -1.036 1.00 73.12 236 SER A CA 1
ATOM 1776 C C . SER A 1 236 ? 16.196 24.917 -0.527 1.00 73.12 236 SER A C 1
ATOM 1778 O O . SER A 1 236 ? 17.204 24.468 -1.068 1.00 73.12 236 SER A O 1
ATOM 1780 N N . SER A 1 237 ? 15.605 24.307 0.508 1.00 76.31 237 SER A N 1
ATOM 1781 C CA . SER A 1 237 ? 16.034 23.021 1.064 1.00 76.31 237 SER A CA 1
ATOM 1782 C C . SER A 1 237 ? 15.413 21.803 0.376 1.00 76.31 237 SER A C 1
ATOM 1784 O O . SER A 1 237 ? 15.821 20.690 0.690 1.00 76.31 237 SER A O 1
ATOM 1786 N N . LEU A 1 238 ? 14.417 21.991 -0.498 1.00 85.19 238 LEU A N 1
ATOM 1787 C CA . LEU A 1 238 ? 13.735 20.904 -1.203 1.00 85.19 238 LEU A CA 1
ATOM 1788 C C . LEU A 1 238 ? 14.124 20.915 -2.682 1.00 85.19 238 LEU A C 1
ATOM 1790 O O . LEU A 1 238 ? 14.100 21.955 -3.341 1.00 85.19 238 LEU A O 1
ATOM 1794 N N . SER A 1 239 ? 14.496 19.749 -3.199 1.00 87.62 239 SER A N 1
ATOM 1795 C CA . SER A 1 239 ? 14.754 19.552 -4.625 1.00 87.62 239 SER A CA 1
ATOM 1796 C C . SER A 1 239 ? 13.453 19.420 -5.424 1.00 87.62 239 SER A C 1
ATOM 1798 O O . SER A 1 239 ? 12.363 19.308 -4.862 1.00 87.62 239 SER A O 1
ATOM 1800 N N . THR A 1 240 ? 13.553 19.395 -6.757 1.00 90.56 240 THR A N 1
ATOM 1801 C CA . THR A 1 240 ? 12.404 19.082 -7.622 1.00 90.56 240 THR A CA 1
ATOM 1802 C C . THR A 1 240 ? 11.849 17.691 -7.307 1.00 90.56 240 THR A C 1
ATOM 1804 O O . THR A 1 240 ? 10.639 17.505 -7.233 1.00 90.56 240 THR A O 1
ATOM 1807 N N . GLU A 1 241 ? 12.722 16.719 -7.067 1.00 90.38 241 GLU A N 1
ATOM 1808 C CA . GLU A 1 241 ? 12.356 15.361 -6.684 1.00 90.38 241 GLU A CA 1
ATOM 1809 C C . GLU A 1 241 ? 11.604 15.310 -5.344 1.00 90.38 241 GLU A C 1
ATOM 1811 O O . GLU A 1 241 ? 10.721 14.470 -5.194 1.00 90.38 241 GLU A O 1
ATOM 1816 N N . ASP A 1 242 ? 11.902 16.208 -4.397 1.00 89.94 242 ASP A N 1
ATOM 1817 C CA . ASP A 1 242 ? 11.247 16.251 -3.078 1.00 89.94 242 ASP A CA 1
ATOM 1818 C C . ASP A 1 242 ? 9.847 16.887 -3.104 1.00 89.94 242 ASP A C 1
ATOM 1820 O O . ASP A 1 242 ? 9.096 16.736 -2.143 1.00 89.94 242 ASP A O 1
ATOM 1824 N N . VAL A 1 243 ? 9.483 17.605 -4.174 1.00 94.25 243 VAL A N 1
ATOM 1825 C CA . VAL A 1 243 ? 8.149 18.225 -4.330 1.00 94.25 243 VAL A CA 1
ATOM 1826 C C . VAL A 1 243 ? 7.268 17.515 -5.360 1.00 94.25 243 VAL A C 1
ATOM 1828 O O . VAL A 1 243 ? 6.051 17.681 -5.349 1.00 94.25 243 VAL A O 1
ATOM 1831 N N . HIS A 1 244 ? 7.855 16.673 -6.213 1.00 96.25 244 HIS A N 1
ATOM 1832 C CA . HIS A 1 244 ? 7.137 15.777 -7.123 1.00 96.25 244 HIS A CA 1
ATOM 1833 C C . HIS A 1 244 ? 6.848 14.422 -6.468 1.00 96.25 244 HIS A C 1
ATOM 1835 O O . HIS A 1 244 ? 7.224 13.369 -6.976 1.00 96.25 244 HIS A O 1
ATOM 1841 N N . ILE A 1 245 ? 6.189 14.469 -5.312 1.00 96.94 245 ILE A N 1
ATOM 1842 C CA . ILE A 1 245 ? 5.797 13.313 -4.496 1.00 96.94 245 ILE A CA 1
ATOM 1843 C C . ILE A 1 245 ? 4.287 13.339 -4.230 1.00 96.94 245 ILE A C 1
ATOM 1845 O O . ILE A 1 245 ? 3.627 14.333 -4.525 1.00 96.94 245 ILE A O 1
ATOM 1849 N N . ASP A 1 246 ? 3.734 12.284 -3.629 1.00 97.69 246 ASP A N 1
ATOM 1850 C CA . ASP A 1 246 ? 2.478 12.390 -2.875 1.00 97.69 246 ASP A CA 1
ATOM 1851 C C . ASP A 1 246 ? 2.830 12.617 -1.393 1.00 97.69 246 ASP A C 1
ATOM 1853 O O . ASP A 1 246 ? 3.249 11.672 -0.721 1.00 97.69 246 ASP A O 1
ATOM 1857 N N . PRO A 1 247 ? 2.707 13.851 -0.869 1.00 96.81 247 PRO A N 1
ATOM 1858 C CA . PRO A 1 247 ? 3.133 14.183 0.489 1.00 96.81 247 PRO A CA 1
ATOM 1859 C C . PRO A 1 247 ? 2.097 13.776 1.544 1.00 96.81 247 PRO A C 1
ATOM 1861 O O . PRO A 1 247 ? 2.311 14.013 2.734 1.00 96.81 247 PRO A O 1
ATOM 1864 N N . ARG A 1 248 ? 0.928 13.259 1.145 1.00 96.06 248 ARG A N 1
ATOM 1865 C CA . ARG A 1 248 ? -0.211 13.104 2.052 1.00 96.06 248 ARG A CA 1
ATOM 1866 C C . ARG A 1 248 ? 0.058 11.980 3.048 1.00 96.06 248 ARG A C 1
ATOM 1868 O O . ARG A 1 248 ? 0.098 10.806 2.687 1.00 96.06 248 ARG A O 1
ATOM 1875 N N . LEU A 1 249 ? 0.169 12.348 4.320 1.00 96.81 249 LEU A N 1
ATOM 1876 C CA . LEU A 1 249 ? 0.150 11.426 5.449 1.00 96.81 249 LEU A CA 1
ATOM 1877 C C . LEU A 1 249 ? -1.287 11.358 5.972 1.00 96.81 249 LEU A C 1
ATOM 1879 O O . LEU A 1 249 ? -1.830 12.377 6.399 1.00 96.81 249 LEU A O 1
ATOM 1883 N N . ASN A 1 250 ? -1.909 10.179 5.918 1.00 95.31 250 ASN A N 1
ATOM 1884 C CA . ASN A 1 250 ? -3.213 9.936 6.552 1.00 95.31 250 ASN A CA 1
ATOM 1885 C C . ASN A 1 250 ? -3.017 9.211 7.887 1.00 95.31 250 ASN A C 1
ATOM 1887 O O . ASN A 1 250 ? -2.085 8.417 8.002 1.00 95.31 250 ASN A O 1
ATOM 1891 N N . ALA A 1 251 ? -3.913 9.430 8.849 1.00 93.81 251 ALA A N 1
ATOM 1892 C CA . ALA A 1 251 ? -3.964 8.712 10.118 1.00 93.81 251 ALA A CA 1
ATOM 1893 C C . ALA A 1 251 ? -5.374 8.167 10.372 1.00 93.81 251 ALA A C 1
ATOM 1895 O O . ALA A 1 251 ? -6.335 8.931 10.422 1.00 93.81 251 ALA A O 1
ATOM 1896 N N . PHE A 1 252 ? -5.476 6.855 10.553 1.00 92.62 252 PHE A N 1
ATOM 1897 C CA . PHE A 1 252 ? -6.654 6.131 11.014 1.00 92.62 252 PHE A CA 1
ATOM 1898 C C . PHE A 1 252 ? -6.538 5.945 12.531 1.00 92.62 252 PHE A C 1
ATOM 1900 O O . PHE A 1 252 ? -5.755 5.122 13.015 1.00 92.62 252 PHE A O 1
ATOM 1907 N N . ILE A 1 253 ? -7.266 6.764 13.284 1.00 90.88 253 ILE A N 1
ATOM 1908 C CA . ILE A 1 253 ? -7.142 6.897 14.737 1.00 90.88 253 ILE A CA 1
ATOM 1909 C C . ILE A 1 253 ? -8.298 6.148 15.396 1.00 90.88 253 ILE A C 1
ATOM 1911 O O . ILE A 1 253 ? -9.461 6.463 15.144 1.00 90.88 253 ILE A O 1
ATOM 1915 N N . ALA A 1 254 ? -7.974 5.190 16.261 1.00 88.94 254 ALA A N 1
ATOM 1916 C CA . ALA A 1 254 ? -8.923 4.550 17.161 1.00 88.94 254 ALA A CA 1
ATOM 1917 C C . ALA A 1 254 ? -8.772 5.140 18.570 1.00 88.94 254 ALA A C 1
ATOM 1919 O O . ALA A 1 254 ? -7.660 5.244 19.095 1.00 88.94 254 ALA A O 1
ATOM 1920 N N . ILE A 1 255 ? -9.887 5.527 19.184 1.00 86.94 255 ILE A N 1
ATOM 1921 C CA . ILE A 1 255 ? -9.948 6.080 20.543 1.00 86.94 255 ILE A CA 1
ATOM 1922 C C . ILE A 1 255 ? -10.941 5.248 21.334 1.00 86.94 255 ILE A C 1
ATOM 1924 O O . ILE A 1 255 ? -12.083 5.116 20.910 1.00 86.94 255 ILE A O 1
ATOM 1928 N N . SER A 1 256 ? -10.516 4.697 22.468 1.00 85.19 256 SER A N 1
ATOM 1929 C CA . SER A 1 256 ? -11.409 3.954 23.360 1.00 85.19 256 SER A CA 1
ATOM 1930 C C . SER A 1 256 ? -12.159 4.924 24.267 1.00 85.19 256 SER A C 1
ATOM 1932 O O . SER A 1 256 ? -11.537 5.752 24.936 1.00 85.19 256 SER A O 1
ATOM 1934 N N . ASP A 1 257 ? -13.484 4.799 24.328 1.00 83.69 257 ASP A N 1
ATOM 1935 C CA . ASP A 1 257 ? -14.317 5.601 25.230 1.00 83.69 257 ASP A CA 1
ATOM 1936 C C . ASP A 1 257 ? -14.040 5.237 26.695 1.00 83.69 257 ASP A C 1
ATOM 1938 O O . ASP A 1 257 ? -14.032 6.105 27.569 1.00 83.69 257 ASP A O 1
ATOM 1942 N N . GLU A 1 258 ? -13.756 3.958 26.964 1.00 80.94 258 GLU A N 1
ATOM 1943 C CA . GLU A 1 258 ? -13.498 3.441 28.313 1.00 80.94 258 GLU A CA 1
ATOM 1944 C C . GLU A 1 258 ? -12.253 4.064 28.945 1.00 80.94 258 GLU A C 1
ATOM 1946 O O . GLU A 1 258 ? -12.255 4.398 30.131 1.00 80.94 258 GLU A O 1
ATOM 1951 N N . THR A 1 259 ? -11.189 4.223 28.155 1.00 80.81 259 THR A N 1
ATOM 1952 C CA . THR A 1 259 ? -9.931 4.825 28.617 1.00 80.81 259 THR A CA 1
ATOM 1953 C C . THR A 1 259 ? -9.840 6.309 28.293 1.00 80.81 259 THR A C 1
ATOM 1955 O O . THR A 1 259 ? -8.955 6.983 28.817 1.00 80.81 259 THR A O 1
ATOM 1958 N N . SER A 1 260 ? -10.737 6.823 27.440 1.00 79.62 260 SER A N 1
ATOM 1959 C CA . SER A 1 260 ? -10.677 8.180 26.887 1.00 79.62 260 SER A CA 1
ATOM 1960 C C . SER A 1 260 ? -9.296 8.499 26.294 1.00 79.62 260 SER A C 1
ATOM 1962 O O . SER A 1 260 ? -8.780 9.606 26.433 1.00 79.62 260 SER A O 1
ATOM 1964 N N . SER A 1 261 ? -8.667 7.502 25.665 1.00 83.12 261 SER A N 1
ATOM 1965 C CA . SER A 1 261 ? -7.312 7.594 25.121 1.00 83.12 261 SER A CA 1
ATOM 1966 C C . SER A 1 261 ? -7.206 6.891 23.772 1.00 83.12 261 SER A C 1
ATOM 1968 O O . SER A 1 261 ? -8.009 6.018 23.432 1.00 83.12 261 SER A O 1
ATOM 1970 N N . VAL A 1 262 ? -6.189 7.267 22.999 1.00 88.25 262 VAL A N 1
ATOM 1971 C CA . VAL A 1 262 ? -5.869 6.624 21.720 1.00 88.25 262 VAL A CA 1
ATOM 1972 C C . VAL A 1 262 ? -5.537 5.154 21.977 1.00 88.25 262 VAL A C 1
ATOM 1974 O O . VAL A 1 262 ? -4.629 4.849 22.749 1.00 88.25 262 VAL A O 1
ATOM 1977 N N . SER A 1 263 ? -6.294 4.253 21.352 1.00 87.88 263 SER A N 1
ATOM 1978 C CA . SER A 1 263 ? -6.123 2.800 21.457 1.00 87.88 263 SER A CA 1
ATOM 1979 C C . SER A 1 263 ? -5.322 2.215 20.293 1.00 87.88 263 SER A C 1
ATOM 1981 O O . SER A 1 263 ? -4.836 1.091 20.393 1.00 87.88 263 SER A O 1
ATOM 1983 N N . GLY A 1 264 ? -5.137 2.973 19.210 1.00 92.44 264 GLY A N 1
ATOM 1984 C CA . GLY A 1 264 ? -4.200 2.640 18.143 1.00 92.44 264 GLY A CA 1
ATOM 1985 C C . GLY A 1 264 ? -4.271 3.578 16.949 1.00 92.44 264 GLY A C 1
ATOM 1986 O O . GLY A 1 264 ? -5.251 4.303 16.761 1.00 92.44 264 GLY A O 1
ATOM 1987 N N . VAL A 1 265 ? -3.215 3.556 16.139 1.00 94.38 265 VAL A N 1
ATOM 1988 C CA . VAL A 1 265 ? -3.086 4.409 14.953 1.00 94.38 265 VAL A CA 1
ATOM 1989 C C . VAL A 1 265 ? -2.511 3.613 13.788 1.00 94.38 265 VAL A C 1
ATOM 1991 O O . VAL A 1 265 ? -1.456 2.991 13.905 1.00 94.38 265 VAL A O 1
ATOM 1994 N N . ILE A 1 266 ? -3.168 3.680 12.633 1.00 96.88 266 ILE A N 1
ATOM 1995 C CA . ILE A 1 266 ? -2.582 3.243 11.363 1.00 96.88 266 ILE A CA 1
ATOM 1996 C C . ILE A 1 266 ? -2.352 4.477 10.493 1.00 96.88 266 ILE A C 1
ATOM 1998 O O . ILE A 1 266 ? -3.283 5.211 10.189 1.00 96.88 266 ILE A O 1
ATOM 2002 N N . GLY A 1 267 ? -1.108 4.730 10.103 1.00 96.94 267 GLY A N 1
ATOM 2003 C CA . GLY A 1 267 ? -0.748 5.767 9.143 1.00 96.94 267 GLY A CA 1
ATOM 2004 C C . GLY A 1 267 ? -0.746 5.249 7.703 1.00 96.94 267 GLY A C 1
ATOM 2005 O O . GLY A 1 267 ? -0.595 4.051 7.474 1.00 96.94 267 GLY A O 1
ATOM 2006 N N . THR A 1 268 ? -0.835 6.140 6.714 1.00 97.62 268 THR A N 1
ATOM 2007 C CA . THR A 1 268 ? -0.465 5.815 5.323 1.00 97.62 268 THR A CA 1
ATOM 2008 C C . THR A 1 268 ? 0.437 6.882 4.746 1.00 97.62 268 THR A C 1
ATOM 2010 O O . THR A 1 268 ? 0.089 8.061 4.833 1.00 97.62 268 THR A O 1
ATOM 2013 N N . PHE A 1 269 ? 1.525 6.482 4.098 1.00 97.88 269 PHE A N 1
ATOM 2014 C CA . PHE A 1 269 ? 2.461 7.411 3.474 1.00 97.88 269 PHE A CA 1
ATOM 2015 C C . PHE A 1 269 ? 3.121 6.775 2.247 1.00 97.88 269 PHE A C 1
ATOM 2017 O O . PHE A 1 269 ? 3.295 5.557 2.205 1.00 97.88 269 PHE A O 1
ATOM 2024 N N . SER A 1 270 ? 3.475 7.585 1.250 1.00 96.88 270 SER A N 1
ATOM 2025 C CA . SER A 1 270 ? 4.130 7.120 0.023 1.00 96.88 270 SER A CA 1
ATOM 2026 C C . SER A 1 270 ? 5.650 7.214 0.161 1.00 96.88 270 SER A C 1
ATOM 2028 O O . SER A 1 270 ? 6.226 8.254 -0.136 1.00 96.88 270 SER A O 1
ATOM 2030 N N . CYS A 1 271 ? 6.323 6.148 0.609 1.00 96.06 271 CYS A N 1
ATOM 2031 C CA . CYS A 1 271 ? 7.793 6.101 0.623 1.00 96.06 271 CYS A CA 1
ATOM 2032 C C . CYS A 1 271 ? 8.326 4.666 0.758 1.00 96.06 271 CYS A C 1
ATOM 2034 O O . CYS A 1 271 ? 8.030 3.995 1.745 1.00 96.06 271 CYS A O 1
ATOM 2036 N N . HIS A 1 272 ? 9.149 4.178 -0.182 1.00 94.00 272 HIS A N 1
ATOM 2037 C CA . HIS A 1 272 ? 9.726 2.822 -0.111 1.00 94.00 272 HIS A CA 1
ATOM 2038 C C . HIS A 1 272 ? 10.433 2.520 1.221 1.00 94.00 272 HIS A C 1
ATOM 2040 O O . HIS A 1 272 ? 11.230 3.322 1.707 1.00 94.00 272 HIS A O 1
ATOM 2046 N N . GLY A 1 273 ? 10.272 1.300 1.742 1.00 91.62 273 GLY A N 1
ATOM 2047 C CA . GLY A 1 273 ? 11.061 0.761 2.860 1.00 91.62 273 GLY A CA 1
ATOM 2048 C C . GLY A 1 273 ? 12.463 0.321 2.441 1.00 91.62 273 GLY A C 1
ATOM 2049 O O . GLY A 1 273 ? 12.777 -0.869 2.472 1.00 91.62 273 GLY A O 1
ATOM 2050 N N . THR A 1 274 ? 13.277 1.272 1.973 1.00 86.94 274 THR A N 1
ATOM 2051 C CA . THR A 1 274 ? 14.614 1.025 1.393 1.00 86.94 274 THR A CA 1
ATOM 2052 C C . THR A 1 274 ? 15.722 1.866 2.039 1.00 86.94 274 THR A C 1
ATOM 2054 O O . THR A 1 274 ? 16.779 2.095 1.441 1.00 86.94 274 THR A O 1
ATOM 2057 N N . SER A 1 275 ? 15.523 2.339 3.271 1.00 85.62 275 SER A N 1
ATOM 2058 C CA . SER A 1 275 ? 16.536 3.121 3.993 1.00 85.62 275 SER A CA 1
ATOM 2059 C C . SER A 1 275 ? 17.753 2.266 4.334 1.00 85.62 275 SER A C 1
ATOM 2061 O O . SER A 1 275 ? 18.893 2.684 4.122 1.00 85.62 275 SER A O 1
ATOM 2063 N N . MET A 1 276 ? 17.518 1.030 4.771 1.00 76.00 276 MET A N 1
ATOM 2064 C CA . MET A 1 276 ? 18.564 0.097 5.194 1.00 76.00 276 MET A CA 1
ATOM 2065 C C . MET A 1 276 ? 19.451 -0.376 4.028 1.00 76.00 276 MET A C 1
ATOM 2067 O O . MET A 1 276 ? 20.630 -0.685 4.210 1.00 76.00 276 MET A O 1
ATOM 2071 N N . GLY A 1 277 ? 18.918 -0.366 2.804 1.00 69.31 277 GLY A N 1
ATOM 2072 C CA . GLY A 1 277 ? 19.623 -0.769 1.588 1.00 69.31 277 GLY A CA 1
ATOM 2073 C C . GLY A 1 277 ? 19.984 -2.268 1.520 1.00 69.31 277 GLY A C 1
ATOM 2074 O O . GLY A 1 277 ? 19.877 -3.006 2.501 1.00 69.31 277 GLY A O 1
ATOM 2075 N N . PRO A 1 278 ? 20.476 -2.742 0.359 1.00 66.56 278 PRO A N 1
ATOM 2076 C CA . PRO A 1 278 ? 20.640 -4.171 0.053 1.00 66.56 278 PRO A CA 1
ATOM 2077 C C . PRO A 1 278 ? 21.762 -4.890 0.820 1.00 66.56 278 PRO A C 1
ATOM 2079 O O . PRO A 1 278 ? 21.935 -6.097 0.658 1.00 66.56 278 PRO A O 1
ATOM 2082 N N . GLN A 1 279 ? 22.574 -4.161 1.590 1.00 63.16 279 GLN A N 1
ATOM 2083 C CA . GLN A 1 279 ? 23.675 -4.725 2.382 1.00 63.16 279 GLN A CA 1
ATOM 2084 C C . GLN A 1 279 ? 23.222 -5.207 3.763 1.00 63.16 279 GLN A C 1
ATOM 2086 O O . GLN A 1 279 ? 23.995 -5.861 4.470 1.00 63.16 279 GLN A O 1
ATOM 2091 N N . THR A 1 280 ? 21.998 -4.856 4.163 1.00 67.44 280 THR A N 1
ATOM 2092 C CA . THR A 1 280 ? 21.440 -5.204 5.467 1.00 67.44 280 THR A CA 1
ATOM 2093 C C . THR A 1 280 ? 21.259 -6.704 5.566 1.00 67.44 280 THR A C 1
ATOM 2095 O O . THR A 1 280 ? 20.718 -7.344 4.668 1.00 67.44 280 THR A O 1
ATOM 2098 N N . ARG A 1 281 ? 21.800 -7.280 6.646 1.00 64.69 281 ARG A N 1
ATOM 2099 C CA . ARG A 1 281 ? 21.885 -8.736 6.806 1.00 64.69 281 ARG A CA 1
ATOM 2100 C C . ARG A 1 281 ? 20.871 -9.328 7.774 1.00 64.69 281 ARG A C 1
ATOM 2102 O O . ARG A 1 281 ? 20.825 -10.540 7.890 1.00 64.69 281 ARG A O 1
ATOM 2109 N N . HIS A 1 282 ? 20.080 -8.501 8.441 1.00 69.25 282 HIS A N 1
ATOM 2110 C CA . HIS A 1 282 ? 19.108 -8.909 9.449 1.00 69.25 282 HIS A CA 1
ATOM 2111 C C . HIS A 1 282 ? 17.701 -8.459 9.064 1.00 69.25 282 HIS A C 1
ATOM 2113 O O . HIS A 1 282 ? 17.545 -7.606 8.193 1.00 69.25 282 HIS A O 1
ATOM 2119 N N . TYR A 1 283 ? 16.690 -9.038 9.716 1.00 78.06 283 TYR A N 1
ATOM 2120 C CA . TYR A 1 283 ? 15.335 -8.527 9.576 1.00 78.06 283 TYR A CA 1
ATOM 2121 C C . TYR A 1 283 ? 15.219 -7.148 10.195 1.00 78.06 283 TYR A C 1
ATOM 2123 O O . TYR A 1 283 ? 15.729 -6.913 11.287 1.00 78.06 283 TYR A O 1
ATOM 2131 N N . ASP A 1 284 ? 14.553 -6.256 9.478 1.00 83.00 284 ASP A N 1
ATOM 2132 C CA . ASP A 1 284 ? 14.413 -4.874 9.887 1.00 83.00 284 ASP A CA 1
ATOM 2133 C C . ASP A 1 284 ? 13.100 -4.298 9.329 1.00 83.00 284 ASP A C 1
ATOM 2135 O O . ASP A 1 284 ? 12.810 -4.455 8.139 1.00 83.00 284 ASP A O 1
ATOM 2139 N N . PRO A 1 285 ? 12.283 -3.630 10.155 1.00 88.50 285 PRO A N 1
ATOM 2140 C CA . PRO A 1 285 ? 11.064 -2.963 9.704 1.00 88.50 285 PRO A CA 1
ATOM 2141 C C . PRO A 1 285 ? 11.342 -1.636 8.966 1.00 88.50 285 PRO A C 1
ATOM 2143 O O . PRO A 1 285 ? 10.425 -0.850 8.783 1.00 88.50 285 PRO A O 1
ATOM 2146 N N . ASP A 1 286 ? 12.583 -1.347 8.573 1.00 91.38 286 ASP A N 1
ATOM 2147 C CA . ASP A 1 286 ? 13.054 -0.110 7.941 1.00 91.38 286 ASP A CA 1
ATOM 2148 C C . ASP A 1 286 ? 12.603 1.148 8.719 1.00 91.38 286 ASP A C 1
ATOM 2150 O O . ASP A 1 286 ? 12.482 1.131 9.952 1.00 91.38 286 ASP A O 1
ATOM 2154 N N . TRP A 1 287 ? 12.370 2.268 8.033 1.00 93.88 287 TRP A N 1
ATOM 2155 C CA . TRP A 1 287 ? 11.909 3.506 8.661 1.00 93.88 287 TRP A CA 1
ATOM 2156 C C . TRP A 1 287 ? 10.541 3.366 9.352 1.00 93.88 287 T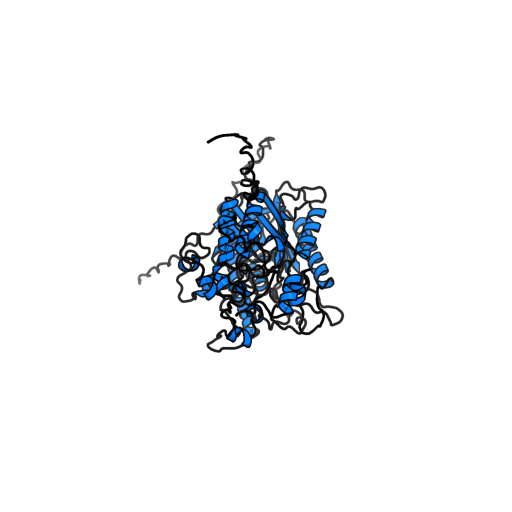RP A C 1
ATOM 2158 O O . TRP A 1 287 ? 10.258 4.141 10.265 1.00 93.88 287 TRP A O 1
ATOM 2168 N N . PHE A 1 288 ? 9.727 2.353 9.018 1.00 95.44 288 PHE A N 1
ATOM 2169 C CA . PHE A 1 288 ? 8.437 2.105 9.678 1.00 95.44 288 PHE A CA 1
ATOM 2170 C C . PHE A 1 288 ? 8.606 1.783 11.161 1.00 95.44 288 PHE A C 1
ATOM 2172 O O . PHE A 1 288 ? 7.874 2.318 11.991 1.00 95.44 288 PHE A O 1
ATOM 2179 N N . GLY A 1 289 ? 9.588 0.948 11.519 1.00 91.19 289 GLY A N 1
ATOM 2180 C CA . GLY A 1 289 ? 9.870 0.650 12.927 1.00 91.19 289 GLY A CA 1
ATOM 2181 C C . GLY A 1 289 ? 10.367 1.877 13.688 1.00 91.19 289 GLY A C 1
ATOM 2182 O O . GLY A 1 289 ? 9.905 2.151 14.793 1.00 91.19 289 GLY A O 1
ATOM 2183 N N . ALA A 1 290 ? 11.245 2.672 13.068 1.00 92.19 290 ALA A N 1
ATOM 2184 C CA . ALA A 1 290 ? 11.713 3.930 13.653 1.00 92.19 290 ALA A CA 1
ATOM 2185 C C . ALA A 1 290 ? 10.569 4.950 13.833 1.00 92.19 290 ALA A C 1
ATOM 2187 O O . ALA A 1 290 ? 10.541 5.661 14.837 1.00 92.19 290 ALA A O 1
ATOM 2188 N N . ALA A 1 291 ? 9.591 4.976 12.923 1.00 95.00 291 ALA A N 1
ATOM 2189 C CA . ALA A 1 291 ? 8.403 5.816 13.051 1.00 95.00 291 ALA A CA 1
ATOM 2190 C C . ALA A 1 291 ? 7.503 5.410 14.221 1.00 95.00 291 ALA A C 1
ATOM 2192 O O . ALA A 1 291 ? 7.034 6.287 14.944 1.00 95.00 291 ALA A O 1
ATOM 2193 N N . LYS A 1 292 ? 7.314 4.105 14.464 1.00 92.81 292 LYS A N 1
ATOM 2194 C CA . LYS A 1 292 ? 6.578 3.603 15.643 1.00 92.81 292 LYS A CA 1
ATOM 2195 C C . LYS A 1 292 ? 7.238 4.083 16.941 1.00 92.81 292 LYS A C 1
ATOM 2197 O O . LYS A 1 292 ? 6.569 4.646 17.803 1.00 92.81 292 LYS A O 1
ATOM 2202 N N . VAL A 1 293 ? 8.565 3.943 17.037 1.00 90.69 293 VAL A N 1
ATOM 2203 C CA . VAL A 1 293 ? 9.346 4.395 18.202 1.00 90.69 293 VAL A CA 1
ATOM 2204 C C . VAL A 1 293 ? 9.217 5.906 18.410 1.00 90.69 293 VAL A C 1
ATOM 2206 O O . VAL A 1 293 ? 8.976 6.355 19.532 1.00 90.69 293 VAL A O 1
ATOM 2209 N N . ALA A 1 294 ? 9.362 6.700 17.347 1.00 92.81 294 ALA A N 1
ATOM 2210 C CA . ALA A 1 294 ? 9.265 8.156 17.428 1.00 92.81 294 ALA A CA 1
ATOM 2211 C C . ALA A 1 294 ? 7.852 8.638 17.796 1.00 92.81 294 ALA A C 1
ATOM 2213 O O . ALA A 1 294 ? 7.711 9.548 18.616 1.00 92.81 294 ALA A O 1
ATOM 2214 N N . PHE A 1 295 ? 6.813 7.989 17.260 1.00 93.56 295 PHE A N 1
ATOM 2215 C CA . PHE A 1 295 ? 5.430 8.256 17.644 1.00 93.56 295 PHE A CA 1
ATOM 2216 C C . PHE A 1 295 ? 5.229 8.028 19.145 1.00 93.56 295 PHE A C 1
ATOM 2218 O O . PHE A 1 295 ? 4.829 8.949 19.852 1.00 93.56 295 PHE A O 1
ATOM 2225 N N . ASN A 1 296 ? 5.563 6.839 19.658 1.00 91.00 296 ASN A N 1
ATOM 2226 C CA . ASN A 1 296 ? 5.338 6.519 21.072 1.00 91.00 296 ASN A CA 1
ATOM 2227 C C . ASN A 1 296 ? 6.212 7.363 22.010 1.00 91.00 296 ASN A C 1
ATOM 2229 O O . ASN A 1 296 ? 5.768 7.732 23.093 1.00 91.00 296 ASN A O 1
ATOM 2233 N N . SER A 1 297 ? 7.399 7.785 21.563 1.00 90.31 297 SER A N 1
ATOM 2234 C CA . SER A 1 297 ? 8.246 8.733 22.306 1.00 90.31 297 SER A CA 1
ATOM 2235 C C . SER A 1 297 ? 7.643 10.142 22.426 1.00 90.31 297 SER A C 1
ATOM 2237 O O . SER A 1 297 ? 8.113 10.935 23.241 1.00 90.31 297 SER A O 1
ATOM 2239 N N . SER A 1 298 ? 6.618 10.466 21.629 1.00 86.88 298 SER A N 1
ATOM 2240 C CA . SER A 1 298 ? 5.928 11.762 21.662 1.00 86.88 298 SER A CA 1
ATOM 2241 C C . SER A 1 298 ? 4.815 11.831 22.720 1.00 86.88 298 SER A C 1
ATOM 2243 O O . SER A 1 298 ? 4.323 12.921 23.008 1.00 86.88 298 SER A O 1
ATOM 2245 N N . PHE A 1 299 ? 4.429 10.703 23.331 1.00 80.62 299 PHE A N 1
ATOM 2246 C CA . PHE A 1 299 ? 3.366 10.629 24.340 1.00 80.62 299 PHE A CA 1
ATOM 2247 C C . PHE A 1 299 ? 3.894 10.107 25.685 1.00 80.62 299 PHE A C 1
ATOM 2249 O O . PHE A 1 299 ? 4.869 9.370 25.754 1.00 80.62 299 PHE A O 1
ATOM 2256 N N . SER A 1 300 ? 3.241 10.486 26.790 1.00 70.81 300 SER A N 1
ATOM 2257 C CA . SER A 1 300 ? 3.611 10.046 28.153 1.00 70.81 300 SER A CA 1
ATOM 2258 C C . SER A 1 300 ? 2.858 8.795 28.642 1.00 70.81 300 SER A C 1
ATOM 2260 O O . SER A 1 300 ? 3.003 8.414 29.802 1.00 70.81 300 SER A O 1
ATOM 2262 N N . SER A 1 301 ? 2.003 8.208 27.800 1.00 61.75 301 SER A N 1
ATOM 2263 C CA . SER A 1 301 ? 1.062 7.120 28.128 1.00 61.75 301 SER A CA 1
ATOM 2264 C C . SER A 1 301 ? 1.539 5.761 27.569 1.00 61.75 301 SER A C 1
ATOM 2266 O O . SER A 1 301 ? 2.605 5.735 26.953 1.00 61.75 301 SER A O 1
ATOM 2268 N N . PRO A 1 302 ? 0.843 4.624 27.817 1.00 63.00 302 PRO A N 1
ATOM 2269 C CA . PRO A 1 302 ? 1.342 3.305 27.418 1.00 63.00 302 PRO A CA 1
ATOM 2270 C C . PRO A 1 302 ? 1.544 3.188 25.903 1.00 63.00 302 PRO A C 1
ATOM 2272 O O . PRO A 1 302 ? 0.916 3.909 25.133 1.00 63.00 302 PRO A O 1
ATOM 2275 N N . ASP A 1 303 ? 2.422 2.258 25.515 1.00 81.44 303 ASP A N 1
ATOM 2276 C CA . ASP A 1 303 ? 2.836 1.985 24.135 1.00 81.44 303 ASP A CA 1
ATOM 2277 C C . ASP A 1 303 ? 1.607 1.749 23.239 1.00 81.44 303 ASP A C 1
ATOM 2279 O O . ASP A 1 303 ? 0.938 0.714 23.325 1.00 81.44 303 ASP A O 1
ATOM 2283 N N . VAL A 1 304 ? 1.259 2.749 22.426 1.00 88.31 304 VAL A N 1
ATOM 2284 C CA . VAL A 1 304 ? 0.102 2.696 21.531 1.00 88.31 304 VAL A CA 1
ATOM 2285 C C . VAL A 1 304 ? 0.476 1.801 20.346 1.00 88.31 304 VAL A C 1
ATOM 2287 O O . VAL A 1 304 ? 1.541 1.997 19.751 1.00 88.31 304 VAL A O 1
ATOM 2290 N N . PRO A 1 305 ? -0.373 0.834 19.947 1.00 93.19 305 PRO A N 1
ATOM 2291 C CA . PRO A 1 305 ? -0.176 0.094 18.709 1.00 93.19 305 PRO A CA 1
ATOM 2292 C C . PRO A 1 305 ? -0.169 1.038 17.501 1.00 93.19 305 PRO A C 1
ATOM 2294 O O . PRO A 1 305 ? -1.176 1.682 17.193 1.00 93.19 305 PRO A O 1
ATOM 2297 N N . VAL A 1 306 ? 0.969 1.101 16.808 1.00 93.12 306 VAL A N 1
ATOM 2298 C CA . VAL A 1 306 ? 1.171 1.952 15.629 1.00 93.12 306 VAL A CA 1
ATOM 2299 C C . VAL A 1 306 ? 1.599 1.104 14.440 1.00 93.12 306 VAL A C 1
ATOM 2301 O O . VAL A 1 306 ? 2.447 0.213 14.544 1.00 93.12 306 VAL A O 1
ATOM 2304 N N . ALA A 1 307 ? 1.032 1.400 13.279 1.00 94.75 307 ALA A N 1
ATOM 2305 C CA . ALA A 1 307 ? 1.482 0.862 12.005 1.00 94.75 307 ALA A CA 1
ATOM 2306 C C . ALA A 1 307 ? 1.435 1.917 10.907 1.00 94.75 307 ALA A C 1
ATOM 2308 O O . ALA A 1 307 ? 0.808 2.960 11.058 1.00 94.75 307 ALA A O 1
ATOM 2309 N N . ILE A 1 308 ? 2.107 1.630 9.796 1.00 95.12 308 ILE A N 1
ATOM 2310 C CA . ILE A 1 308 ? 2.085 2.463 8.600 1.00 95.12 308 ILE A CA 1
ATOM 2311 C C . ILE A 1 308 ? 1.891 1.543 7.401 1.00 95.12 308 ILE A C 1
ATOM 2313 O O . ILE A 1 308 ? 2.706 0.656 7.168 1.00 95.12 308 ILE A O 1
ATOM 2317 N N . MET A 1 309 ? 0.828 1.773 6.640 1.00 96.00 309 MET A N 1
ATOM 2318 C CA . MET A 1 309 ? 0.571 1.112 5.367 1.00 96.00 309 MET A CA 1
ATOM 2319 C C . MET A 1 309 ? 1.114 1.966 4.224 1.00 96.00 309 MET A C 1
ATOM 2321 O O . MET A 1 309 ? 1.172 3.196 4.298 1.00 96.00 309 MET A O 1
ATOM 2325 N N . GLN A 1 310 ? 1.497 1.313 3.139 1.00 94.94 310 GLN A N 1
ATOM 2326 C CA . GLN A 1 310 ? 2.011 2.013 1.974 1.00 94.94 310 GLN A CA 1
ATOM 2327 C C . GLN A 1 310 ? 0.884 2.559 1.106 1.00 94.94 310 GLN A C 1
ATOM 2329 O O . GLN A 1 310 ? -0.048 1.842 0.732 1.00 94.94 310 GLN A O 1
ATOM 2334 N N . ALA A 1 311 ? 1.015 3.832 0.751 1.00 96.12 311 ALA A N 1
ATOM 2335 C CA . ALA A 1 311 ? 0.225 4.435 -0.309 1.00 96.12 311 ALA A CA 1
ATOM 2336 C C . ALA A 1 311 ? 0.890 4.158 -1.677 1.00 96.12 311 ALA A C 1
ATOM 2338 O O . ALA A 1 311 ? 1.372 3.052 -1.934 1.00 96.12 311 ALA A O 1
ATOM 2339 N N . CYS A 1 312 ? 0.902 5.138 -2.579 1.00 97.81 312 CYS A N 1
ATOM 2340 C CA . CYS A 1 312 ? 1.429 4.987 -3.934 1.00 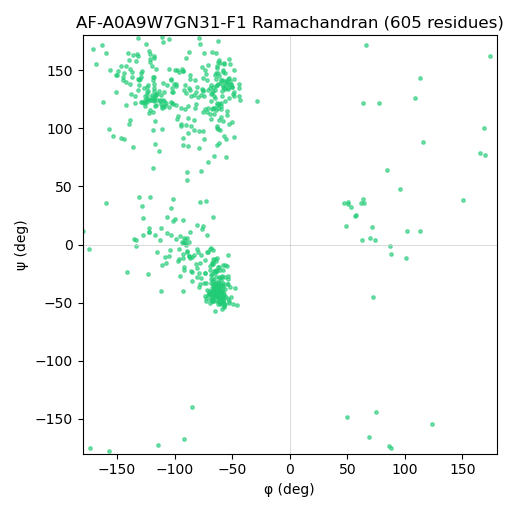97.81 312 CYS A CA 1
ATOM 2341 C C . CYS A 1 312 ? 2.896 5.413 -3.984 1.00 97.81 312 CYS A C 1
ATOM 2343 O O . CYS A 1 312 ? 3.201 6.571 -4.257 1.00 97.81 312 CYS A O 1
ATOM 2345 N N . CYS A 1 313 ? 3.801 4.489 -3.655 1.00 96.31 313 CYS A N 1
ATOM 2346 C CA . CYS A 1 313 ? 5.232 4.774 -3.568 1.00 96.31 313 CYS A CA 1
ATOM 2347 C C . CYS A 1 313 ? 6.073 4.199 -4.710 1.00 96.31 313 CYS A C 1
ATOM 2349 O O . CYS A 1 313 ? 7.287 4.260 -4.606 1.00 96.31 313 CYS A O 1
ATOM 2351 N N . GLY A 1 314 ? 5.491 3.672 -5.795 1.00 96.81 314 GLY A N 1
ATOM 2352 C CA . GLY A 1 314 ? 6.225 2.959 -6.855 1.00 96.81 314 GLY A CA 1
ATOM 2353 C C . GLY A 1 314 ? 7.491 3.669 -7.360 1.00 96.81 314 GLY A C 1
ATOM 2354 O O . GLY A 1 314 ? 8.519 3.035 -7.586 1.00 96.81 314 GLY A O 1
ATOM 2355 N N . ASP A 1 315 ? 7.462 4.991 -7.453 1.00 96.12 315 ASP A N 1
ATOM 2356 C CA . ASP A 1 315 ? 8.568 5.851 -7.871 1.00 96.12 315 ASP A CA 1
ATOM 2357 C C . ASP A 1 315 ? 9.135 6.729 -6.736 1.00 96.12 315 ASP A C 1
ATOM 2359 O O . ASP A 1 315 ? 9.907 7.649 -6.999 1.00 96.12 315 ASP A O 1
ATOM 2363 N N . ILE A 1 316 ? 8.815 6.453 -5.467 1.00 95.75 316 ILE A N 1
ATOM 2364 C CA . ILE A 1 316 ? 9.184 7.289 -4.314 1.00 95.75 316 ILE A CA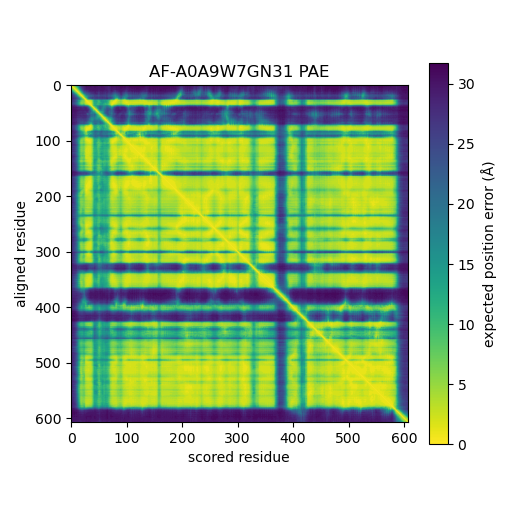 1
ATOM 2365 C C . ILE A 1 316 ? 10.106 6.552 -3.345 1.00 95.75 316 ILE A C 1
ATOM 2367 O O . ILE A 1 316 ? 9.779 5.494 -2.819 1.00 95.75 316 ILE A O 1
ATOM 2371 N N . CYS A 1 317 ? 11.251 7.147 -3.018 1.00 91.31 317 CYS A N 1
ATOM 2372 C CA . CYS A 1 317 ? 12.203 6.587 -2.058 1.00 91.31 317 CYS A CA 1
ATOM 2373 C C . CYS A 1 317 ? 12.494 7.532 -0.882 1.00 91.31 317 CYS A C 1
ATOM 2375 O O . CYS A 1 317 ? 12.163 8.714 -0.965 1.00 91.31 317 CYS A O 1
ATOM 2377 N N . PRO A 1 318 ? 13.129 7.037 0.198 1.00 91.44 318 PRO A N 1
ATOM 2378 C CA . PRO A 1 318 ? 13.571 7.881 1.305 1.00 91.44 318 PRO A CA 1
ATOM 2379 C C . PRO A 1 318 ? 14.514 9.006 0.844 1.00 91.44 318 PRO A C 1
ATOM 2381 O O . PRO A 1 318 ? 15.448 8.748 0.080 1.00 91.44 318 PRO A O 1
ATOM 2384 N N . SER A 1 319 ? 14.282 10.230 1.331 1.00 85.62 319 SER A N 1
ATOM 2385 C CA . SER A 1 319 ? 15.103 11.414 1.023 1.00 85.62 319 SER A CA 1
ATOM 2386 C C . SER A 1 319 ? 16.239 11.597 2.043 1.00 85.62 319 SER A C 1
ATOM 2388 O O . SER A 1 319 ? 15.986 11.459 3.242 1.00 85.62 319 SER A O 1
ATOM 2390 N N . PRO A 1 320 ? 17.474 11.936 1.617 1.00 78.31 320 PRO A N 1
ATOM 2391 C CA . PRO A 1 320 ? 17.885 12.188 0.232 1.00 78.31 320 PRO A CA 1
ATOM 2392 C C . PRO A 1 320 ? 18.057 10.905 -0.594 1.00 78.31 320 PRO A C 1
ATOM 2394 O O . PRO A 1 320 ? 18.444 9.855 -0.073 1.00 78.31 320 PRO A O 1
ATOM 2397 N N . ILE A 1 321 ? 17.864 11.012 -1.917 1.00 72.81 321 ILE A N 1
ATOM 2398 C CA . ILE A 1 321 ? 18.067 9.900 -2.860 1.00 72.81 321 ILE A CA 1
ATOM 2399 C C . ILE A 1 321 ? 19.516 9.414 -2.799 1.00 72.81 321 ILE A C 1
ATOM 2401 O O . ILE A 1 321 ? 20.445 10.056 -3.295 1.00 72.81 321 ILE A O 1
ATOM 2405 N N . CYS A 1 322 ? 19.709 8.214 -2.258 1.00 60.88 322 CYS A N 1
ATOM 2406 C CA . CYS A 1 322 ? 21.034 7.623 -2.102 1.00 60.88 322 CYS A CA 1
ATOM 2407 C C . CYS A 1 322 ? 21.204 6.384 -2.993 1.00 60.88 322 CYS A C 1
ATOM 2409 O O . CYS A 1 322 ? 21.066 5.250 -2.534 1.00 60.88 322 CYS A O 1
ATOM 2411 N N . GLY A 1 323 ? 21.499 6.685 -4.267 1.00 55.34 323 GLY A N 1
ATOM 2412 C CA . GLY A 1 323 ? 21.850 5.826 -5.411 1.00 55.34 323 GLY A CA 1
ATOM 2413 C C . GLY A 1 323 ? 23.006 4.829 -5.222 1.00 55.34 323 GLY A C 1
ATOM 2414 O O . GLY A 1 323 ? 23.946 5.169 -4.510 1.00 55.34 323 GLY A O 1
ATOM 2415 N N . PRO A 1 324 ? 23.121 3.749 -6.033 1.00 47.03 324 PRO A N 1
ATOM 2416 C CA . PRO A 1 324 ? 24.413 3.105 -6.332 1.00 47.03 324 PRO A CA 1
ATOM 2417 C C . PRO A 1 324 ? 25.448 4.079 -6.930 1.00 47.03 324 PRO A C 1
ATOM 2419 O O . PRO A 1 324 ? 26.642 3.790 -6.978 1.00 47.03 324 PRO A O 1
ATOM 2422 N N . LEU A 1 325 ? 24.963 5.219 -7.434 1.00 42.44 325 LEU A N 1
ATOM 2423 C CA . LEU A 1 325 ? 25.719 6.361 -7.951 1.00 42.44 325 LEU A CA 1
ATOM 2424 C C . LEU A 1 325 ? 25.376 7.670 -7.211 1.00 42.44 325 LEU A C 1
ATOM 2426 O O . LEU A 1 325 ? 25.732 8.745 -7.697 1.00 42.44 325 LEU A O 1
ATOM 2430 N N . GLY A 1 326 ? 24.645 7.590 -6.092 1.00 45.56 326 GLY A N 1
ATOM 2431 C CA . GLY A 1 326 ? 24.255 8.753 -5.297 1.00 45.56 326 GLY A CA 1
ATOM 2432 C C . GLY A 1 326 ? 25.488 9.467 -4.753 1.00 45.56 326 GLY A C 1
ATOM 2433 O O . GLY A 1 326 ? 26.517 8.833 -4.514 1.00 45.56 326 GLY A O 1
ATOM 2434 N N . LYS A 1 327 ? 25.397 10.791 -4.607 1.00 42.50 327 LYS A N 1
ATOM 2435 C CA . LYS A 1 327 ? 26.428 11.586 -3.939 1.00 42.50 327 LYS A CA 1
ATOM 2436 C C . LYS A 1 327 ? 26.076 11.690 -2.461 1.00 42.50 327 LYS A C 1
ATOM 2438 O O . LYS A 1 327 ? 25.075 12.315 -2.134 1.00 42.50 327 LYS A O 1
ATOM 2443 N N . VAL A 1 328 ? 26.922 11.146 -1.596 1.00 45.41 328 VAL A N 1
ATOM 2444 C CA . VAL A 1 328 ? 27.003 11.578 -0.194 1.00 45.41 328 VAL A CA 1
ATOM 2445 C C . VAL A 1 328 ? 28.249 12.454 -0.120 1.00 45.41 328 VAL A C 1
ATOM 2447 O O . VAL A 1 328 ? 29.311 12.033 -0.571 1.00 45.41 328 VAL A O 1
ATOM 2450 N N . ASP A 1 329 ? 28.103 13.709 0.301 1.00 43.16 329 ASP A N 1
ATOM 2451 C CA . ASP A 1 329 ? 29.215 14.668 0.427 1.00 43.16 329 ASP A CA 1
ATOM 2452 C C . ASP A 1 329 ? 30.075 14.849 -0.843 1.00 43.16 329 ASP A C 1
ATOM 2454 O O . ASP A 1 329 ? 31.273 15.113 -0.794 1.00 43.16 329 ASP A O 1
ATOM 2458 N N . GLY A 1 330 ? 29.458 14.724 -2.023 1.00 42.00 330 GLY A N 1
ATOM 2459 C CA . GLY A 1 330 ? 30.134 14.916 -3.309 1.00 42.00 330 GLY A CA 1
ATOM 2460 C C . GLY A 1 330 ? 30.812 13.672 -3.893 1.00 42.00 330 GLY A C 1
ATOM 2461 O O . GLY A 1 330 ? 31.177 13.708 -5.074 1.00 42.00 330 GLY A O 1
ATOM 2462 N N . GLU A 1 331 ? 30.899 12.563 -3.155 1.00 34.12 331 GLU A N 1
ATOM 2463 C CA . GLU A 1 331 ? 31.533 11.321 -3.616 1.00 34.12 331 GLU A CA 1
ATOM 2464 C C . GLU A 1 331 ? 30.515 10.289 -4.126 1.00 34.12 331 GLU A C 1
ATOM 2466 O O . GLU A 1 331 ? 29.451 10.091 -3.544 1.00 34.12 331 GLU A O 1
ATOM 2471 N N . ARG A 1 332 ? 30.836 9.624 -5.246 1.00 41.34 332 ARG A N 1
ATOM 2472 C CA . ARG A 1 332 ? 30.034 8.522 -5.810 1.00 41.34 332 ARG A CA 1
ATOM 2473 C C . ARG A 1 332 ? 30.489 7.199 -5.191 1.00 41.34 332 ARG A C 1
ATOM 2475 O O . ARG A 1 332 ? 31.624 6.794 -5.436 1.00 41.34 332 ARG A O 1
ATOM 2482 N N . GLY A 1 333 ? 29.610 6.484 -4.489 1.00 45.03 333 GLY A N 1
ATOM 2483 C CA . GLY A 1 333 ? 29.950 5.171 -3.930 1.00 45.03 333 GLY A CA 1
ATOM 2484 C C . GLY A 1 333 ? 28.764 4.389 -3.350 1.00 45.03 333 GLY A C 1
ATOM 2485 O O . GLY A 1 333 ? 27.675 4.941 -3.202 1.00 45.03 333 GLY A O 1
ATOM 2486 N N . PRO A 1 334 ? 28.952 3.088 -3.043 1.00 46.94 334 PRO A N 1
ATOM 2487 C CA . PRO A 1 334 ? 27.937 2.263 -2.390 1.00 46.94 334 PRO A CA 1
ATOM 2488 C C . PRO A 1 334 ? 27.618 2.772 -0.977 1.00 46.94 334 PRO A C 1
ATOM 2490 O O . PRO A 1 334 ? 28.513 3.182 -0.241 1.00 46.94 334 PRO A O 1
ATOM 2493 N N . ARG A 1 335 ? 26.339 2.693 -0.587 1.00 53.84 335 ARG A N 1
ATOM 2494 C CA . ARG A 1 335 ? 25.820 3.164 0.706 1.00 53.84 335 ARG A CA 1
ATOM 2495 C C . ARG A 1 335 ? 26.473 2.421 1.893 1.00 53.84 335 ARG A C 1
AT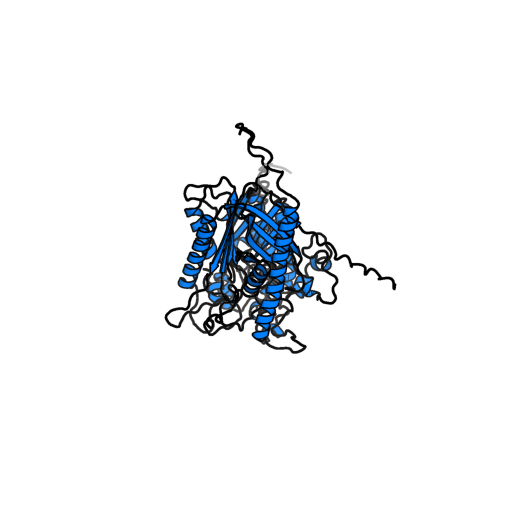OM 2497 O O . ARG A 1 335 ? 26.313 1.200 1.981 1.00 53.84 335 ARG A O 1
ATOM 2504 N N . PRO A 1 336 ? 27.158 3.109 2.830 1.00 52.88 336 PRO A N 1
ATOM 2505 C CA . PRO A 1 336 ? 27.589 2.511 4.096 1.00 52.88 336 PRO A CA 1
ATOM 2506 C C . PRO A 1 336 ? 26.383 2.124 4.968 1.00 52.88 336 PRO A C 1
ATOM 2508 O O . PRO A 1 336 ? 25.383 2.837 4.988 1.00 52.88 336 PRO A O 1
ATOM 2511 N N . ALA A 1 337 ? 26.472 1.042 5.747 1.00 53.72 337 ALA A N 1
ATOM 2512 C CA . ALA A 1 337 ? 25.377 0.618 6.635 1.00 53.72 337 ALA A CA 1
ATOM 2513 C C . ALA A 1 337 ? 25.002 1.687 7.686 1.00 53.72 337 ALA A C 1
ATOM 2515 O O . ALA A 1 337 ? 23.827 1.869 7.991 1.00 53.72 337 ALA A O 1
ATOM 2516 N N . SER A 1 338 ? 25.983 2.452 8.180 1.00 57.88 338 SER A N 1
ATOM 2517 C CA . SER A 1 338 ? 25.763 3.586 9.092 1.00 57.88 338 SER A CA 1
ATOM 2518 C C . SER A 1 338 ? 24.910 4.694 8.472 1.00 57.88 338 SER A C 1
ATOM 2520 O O . SER A 1 338 ? 24.114 5.318 9.168 1.00 57.88 338 SER A O 1
ATOM 2522 N N . PHE A 1 339 ? 25.031 4.906 7.160 1.00 69.62 339 PHE A N 1
ATOM 2523 C CA . PHE A 1 339 ? 24.176 5.832 6.428 1.00 69.62 339 PHE A CA 1
ATOM 2524 C C . PHE A 1 339 ? 22.743 5.298 6.331 1.00 69.62 339 PHE A C 1
ATOM 2526 O O . PHE A 1 339 ? 21.797 6.050 6.537 1.00 69.62 339 PHE A O 1
ATOM 2533 N N . GLY A 1 340 ? 22.574 3.999 6.056 1.00 76.50 340 GLY A N 1
ATOM 2534 C CA . GLY A 1 340 ? 21.248 3.378 5.991 1.00 76.50 340 GLY A CA 1
ATOM 2535 C C . GLY A 1 340 ? 20.483 3.475 7.312 1.00 76.50 340 GLY A C 1
ATOM 2536 O O . GLY A 1 340 ? 19.316 3.859 7.315 1.00 76.50 340 GLY A O 1
ATOM 2537 N N . GLN A 1 341 ? 21.171 3.238 8.433 1.00 81.38 341 GLN A N 1
ATOM 2538 C CA . GLN A 1 341 ? 20.599 3.414 9.768 1.00 81.38 341 GLN A CA 1
ATOM 2539 C C . GLN A 1 341 ? 20.249 4.881 10.057 1.00 81.38 341 GLN A C 1
ATOM 2541 O O . GLN A 1 341 ? 19.148 5.165 10.520 1.00 81.38 341 GLN A O 1
ATOM 2546 N N . GLY A 1 342 ? 21.145 5.821 9.734 1.00 83.56 342 GLY A N 1
ATOM 2547 C CA . GLY A 1 342 ? 20.878 7.251 9.911 1.00 83.56 342 GLY A CA 1
ATOM 2548 C C . GLY A 1 342 ? 19.682 7.740 9.089 1.00 83.56 342 GLY A C 1
ATOM 2549 O O . GLY A 1 342 ? 18.858 8.495 9.599 1.00 83.56 342 GLY A O 1
ATOM 2550 N N . LEU A 1 343 ? 19.544 7.266 7.846 1.00 85.44 343 LEU A N 1
ATOM 2551 C CA . LEU A 1 343 ? 18.405 7.585 6.984 1.00 85.44 343 LEU A CA 1
ATOM 2552 C C . LEU A 1 343 ? 17.099 6.993 7.523 1.00 85.44 343 LEU A C 1
ATOM 2554 O O . LEU A 1 343 ? 16.099 7.702 7.600 1.00 85.44 343 LEU A O 1
ATOM 2558 N N . LYS A 1 344 ? 17.127 5.721 7.947 1.00 89.62 344 LYS A N 1
ATOM 2559 C CA . LYS A 1 344 ? 16.005 5.047 8.614 1.00 89.62 344 LYS A CA 1
ATOM 2560 C C . LYS A 1 344 ? 15.516 5.860 9.810 1.00 89.62 344 LYS A C 1
ATOM 2562 O O . LYS A 1 344 ? 14.320 6.110 9.929 1.00 89.62 344 LYS A O 1
ATOM 2567 N N . ASP A 1 345 ? 16.437 6.263 10.683 1.00 90.25 345 ASP A N 1
ATOM 2568 C CA . ASP A 1 345 ? 16.102 6.989 11.905 1.00 90.25 345 ASP A CA 1
ATOM 2569 C C . ASP A 1 345 ? 15.577 8.397 11.594 1.00 90.25 345 ASP A C 1
ATOM 2571 O O . ASP A 1 345 ? 14.605 8.824 12.208 1.00 90.25 345 ASP A O 1
ATOM 2575 N N . ALA A 1 346 ? 16.168 9.107 10.627 1.00 90.00 346 ALA A N 1
ATOM 2576 C CA . ALA A 1 346 ? 15.733 10.451 10.243 1.00 90.00 346 ALA A CA 1
ATOM 2577 C C . ALA A 1 346 ? 14.324 10.454 9.631 1.00 90.00 346 ALA A C 1
ATOM 2579 O O . ALA A 1 346 ? 13.468 11.231 10.056 1.00 90.00 346 ALA A O 1
ATOM 2580 N N . VAL A 1 347 ? 14.072 9.559 8.671 1.00 93.44 347 VAL A N 1
ATOM 2581 C CA . VAL A 1 347 ? 12.766 9.413 8.011 1.00 93.44 347 VAL A CA 1
ATOM 2582 C C . VAL A 1 347 ? 11.730 8.904 9.003 1.00 93.44 347 VAL A C 1
ATOM 2584 O O . VAL A 1 347 ? 10.660 9.494 9.129 1.00 93.44 347 VAL A O 1
ATOM 2587 N N . GLY A 1 348 ? 12.066 7.861 9.765 1.00 94.94 348 GLY A N 1
ATOM 2588 C CA . GLY A 1 348 ? 11.184 7.311 10.785 1.00 94.94 348 GLY A CA 1
ATOM 2589 C C . GLY A 1 348 ? 10.799 8.357 11.823 1.00 94.94 348 GLY A C 1
ATOM 2590 O O . GLY A 1 348 ? 9.614 8.555 12.072 1.00 94.94 348 GLY A O 1
ATOM 2591 N N . LYS A 1 349 ? 11.774 9.098 12.360 1.00 93.94 349 LYS A N 1
ATOM 2592 C CA . LYS A 1 349 ? 11.515 10.185 13.308 1.00 93.94 349 LYS A CA 1
ATOM 2593 C C . LYS A 1 349 ? 10.557 11.225 12.732 1.00 93.94 349 LYS A C 1
ATOM 2595 O O . LYS A 1 349 ? 9.553 11.525 13.366 1.00 93.94 349 LYS A O 1
ATOM 2600 N N . GLY A 1 350 ? 10.834 11.718 11.526 1.00 94.06 350 GLY A N 1
ATOM 2601 C CA . GLY A 1 350 ? 10.010 12.728 10.871 1.00 94.06 350 GLY A CA 1
ATOM 2602 C C . GLY A 1 350 ? 8.557 12.307 10.674 1.00 94.06 350 GLY A C 1
ATOM 2603 O O . GLY A 1 350 ? 7.641 13.049 11.026 1.00 94.06 350 GLY A O 1
ATOM 2604 N N . ILE A 1 351 ? 8.340 11.100 10.145 1.00 96.69 351 ILE A N 1
ATOM 2605 C CA . ILE A 1 351 ? 6.988 10.577 9.914 1.00 96.69 351 ILE A CA 1
ATOM 2606 C C . ILE A 1 351 ? 6.285 10.240 11.236 1.00 96.69 351 ILE A C 1
ATOM 2608 O O . ILE A 1 351 ? 5.102 10.539 11.386 1.00 96.69 351 ILE A O 1
ATOM 2612 N N . GLY A 1 352 ? 6.996 9.659 12.205 1.00 95.75 352 GLY A N 1
ATOM 2613 C CA . GLY A 1 352 ? 6.445 9.319 13.519 1.00 95.75 352 GLY A CA 1
ATOM 2614 C C . GLY A 1 352 ? 6.009 10.548 14.320 1.00 95.75 352 GLY A C 1
ATOM 2615 O O . GLY A 1 352 ? 4.903 10.563 14.856 1.00 95.75 352 GLY A O 1
ATOM 2616 N N . GLU A 1 353 ? 6.831 11.601 14.346 1.00 95.38 353 GLU A N 1
ATOM 2617 C CA . GLU A 1 353 ? 6.496 12.880 14.990 1.00 95.38 353 GLU A CA 1
ATOM 2618 C C . GLU A 1 353 ? 5.342 13.593 14.270 1.00 95.38 353 GLU A C 1
ATOM 2620 O O . GLU A 1 353 ? 4.451 14.127 14.929 1.00 95.38 353 GLU A O 1
ATOM 2625 N N . ALA A 1 354 ? 5.297 13.559 12.931 1.00 95.31 354 ALA A N 1
ATOM 2626 C CA . ALA A 1 354 ? 4.174 14.113 12.172 1.00 95.31 354 ALA A CA 1
ATOM 2627 C C . ALA A 1 354 ? 2.857 13.385 12.489 1.00 95.31 354 ALA A C 1
ATOM 2629 O O . ALA A 1 354 ? 1.833 14.028 12.722 1.00 95.31 354 ALA A O 1
ATOM 2630 N N . LEU A 1 355 ? 2.889 12.050 12.563 1.00 94.56 355 LEU A N 1
ATOM 2631 C CA . LEU A 1 355 ? 1.728 11.239 12.926 1.00 94.56 355 LEU A CA 1
ATOM 2632 C C . LEU A 1 355 ? 1.271 11.524 14.367 1.00 94.56 355 LEU A C 1
ATOM 2634 O O . LEU A 1 355 ? 0.073 11.651 14.618 1.00 94.56 355 LEU A O 1
ATOM 2638 N N . ALA A 1 356 ? 2.211 11.678 15.303 1.00 93.19 356 ALA A N 1
ATOM 2639 C CA . ALA A 1 356 ? 1.912 12.061 16.681 1.00 93.19 356 ALA A CA 1
ATOM 2640 C C . ALA A 1 356 ? 1.296 13.465 16.763 1.00 93.19 356 ALA A C 1
ATOM 2642 O O . ALA A 1 356 ? 0.315 13.660 17.479 1.00 93.19 356 ALA A O 1
ATOM 2643 N N . GLY A 1 357 ? 1.815 14.419 15.985 1.00 92.12 357 GLY A N 1
ATOM 2644 C CA . GLY A 1 357 ? 1.262 15.767 15.861 1.00 92.12 357 GLY A CA 1
ATOM 2645 C C . GLY A 1 357 ? -0.191 15.755 15.390 1.00 92.12 357 GLY A C 1
ATOM 2646 O O . GLY A 1 357 ? -1.040 16.350 16.046 1.00 92.12 357 GLY A O 1
ATOM 2647 N N . MET A 1 358 ? -0.503 14.991 14.336 1.00 89.88 358 MET A N 1
ATOM 2648 C CA . MET A 1 358 ? -1.878 14.836 13.834 1.00 89.88 358 MET A CA 1
ATOM 2649 C C . MET A 1 358 ? -2.834 14.289 14.900 1.00 89.88 358 MET A C 1
ATOM 2651 O O . MET A 1 358 ? -3.976 14.736 15.010 1.00 89.88 358 MET A O 1
ATOM 2655 N N . VAL A 1 359 ? -2.379 13.310 15.686 1.00 88.69 359 VAL A N 1
ATOM 2656 C CA . VAL A 1 359 ? -3.163 12.741 16.789 1.00 88.69 359 VAL A CA 1
ATOM 2657 C C . VAL A 1 359 ? -3.350 13.767 17.906 1.00 88.69 359 VAL A C 1
ATOM 2659 O O . VAL A 1 359 ? -4.467 13.937 18.388 1.00 88.69 359 VAL A O 1
ATOM 2662 N N . GLY A 1 360 ? -2.295 14.485 18.294 1.00 87.50 360 GLY A N 1
ATOM 2663 C CA . GLY A 1 360 ? -2.364 15.537 19.309 1.00 87.50 360 GLY A CA 1
ATOM 2664 C C . GLY A 1 360 ? -3.310 16.675 18.919 1.00 87.50 360 GLY A C 1
ATOM 2665 O O . GLY A 1 360 ? -4.147 17.078 19.720 1.00 87.50 360 GLY A O 1
ATOM 2666 N N . GLU A 1 361 ? -3.237 17.150 17.676 1.00 84.81 361 GLU A N 1
ATOM 2667 C CA . GLU A 1 361 ? -4.138 18.177 17.141 1.00 84.81 361 GLU A CA 1
ATOM 2668 C C . GLU A 1 361 ? -5.588 17.702 17.087 1.00 84.81 361 GLU A C 1
ATOM 2670 O O . GLU A 1 361 ? -6.493 18.455 17.449 1.00 84.81 361 GLU A O 1
ATOM 2675 N N . TYR A 1 362 ? -5.821 16.449 16.679 1.00 82.38 362 TYR A N 1
ATOM 2676 C CA . TYR A 1 362 ? -7.151 15.855 16.740 1.00 82.38 362 TYR A CA 1
ATOM 2677 C C . TYR A 1 362 ? -7.684 15.886 18.176 1.00 82.38 362 TYR A C 1
ATOM 2679 O O . TYR A 1 362 ? -8.767 16.418 18.402 1.00 82.38 362 TYR A O 1
ATOM 2687 N N . LEU A 1 363 ? -6.903 15.396 19.146 1.00 80.31 363 LEU A N 1
ATOM 2688 C CA . LEU A 1 363 ? -7.299 15.364 20.555 1.00 80.31 363 LEU A CA 1
ATOM 2689 C C . LEU A 1 363 ? -7.613 16.770 21.098 1.00 80.31 363 LEU A C 1
ATOM 2691 O O . LEU A 1 363 ? -8.690 16.968 21.659 1.00 80.31 363 LEU A O 1
ATOM 2695 N N . LEU A 1 364 ? -6.756 17.764 20.844 1.00 79.31 364 LEU A N 1
ATOM 2696 C CA . LEU A 1 364 ? -6.966 19.154 21.280 1.00 79.31 364 LEU A CA 1
ATOM 2697 C C . LEU A 1 364 ? -8.236 19.775 20.684 1.00 79.31 364 LEU A C 1
ATOM 2699 O O . LEU A 1 364 ? -9.064 20.323 21.410 1.00 79.31 364 LEU A O 1
ATOM 2703 N N . ASN A 1 365 ? -8.438 19.631 19.371 1.00 70.06 365 ASN A N 1
ATOM 2704 C CA . ASN A 1 365 ? -9.638 20.136 18.698 1.00 70.06 365 ASN A CA 1
ATOM 2705 C C . ASN A 1 365 ? -10.910 19.406 19.162 1.00 70.06 365 ASN A C 1
ATOM 2707 O O . ASN A 1 365 ? -12.019 19.932 19.045 1.00 70.06 365 ASN A O 1
ATOM 2711 N N . THR A 1 366 ? -10.767 18.186 19.689 1.00 63.59 366 THR A N 1
ATOM 2712 C CA . THR A 1 366 ? -11.876 17.428 20.263 1.00 63.59 366 THR A CA 1
ATOM 2713 C C . THR A 1 366 ? -12.182 17.748 21.728 1.00 63.59 366 THR A C 1
ATOM 2715 O O . T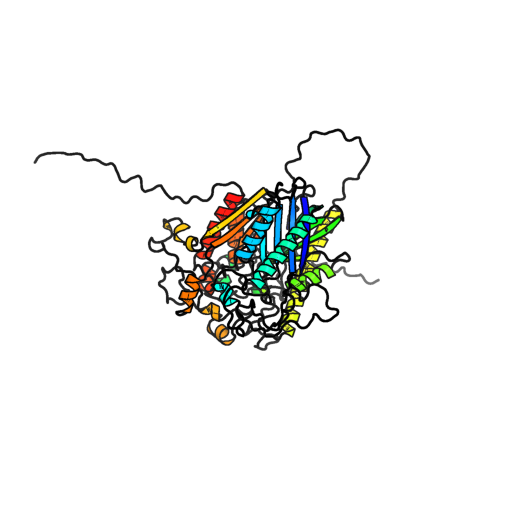HR A 1 366 ? -13.335 17.550 22.119 1.00 63.59 366 THR A O 1
ATOM 2718 N N . GLU A 1 367 ? -11.227 18.262 22.511 1.00 53.88 367 GLU A N 1
ATOM 2719 C CA . GLU A 1 367 ? -11.425 18.668 23.914 1.00 53.88 367 GLU A CA 1
ATOM 2720 C C . GLU A 1 367 ? -12.240 19.969 24.053 1.00 53.88 367 GLU A C 1
ATOM 2722 O O . GLU A 1 367 ? -13.062 20.073 24.965 1.00 53.88 367 GLU A O 1
ATOM 2727 N N . ASP A 1 368 ? -12.119 20.913 23.109 1.00 35.91 368 ASP A N 1
ATOM 2728 C CA . ASP A 1 368 ? -12.968 22.123 23.054 1.00 35.91 368 ASP A CA 1
ATOM 2729 C C . ASP A 1 368 ? -14.444 21.809 22.721 1.00 35.91 368 ASP A C 1
ATOM 2731 O O . ASP A 1 368 ? -15.350 22.603 22.993 1.00 35.91 368 ASP A O 1
ATOM 2735 N N . LEU A 1 369 ? -14.720 20.608 22.205 1.00 38.34 369 LEU A N 1
ATOM 2736 C CA . LEU A 1 369 ? -16.059 20.022 22.128 1.00 38.34 369 LEU A CA 1
ATOM 2737 C C . LEU A 1 369 ? -16.339 19.239 23.419 1.00 38.34 369 LEU A C 1
ATOM 2739 O O . LEU A 1 369 ? -16.499 18.014 23.408 1.00 38.34 369 LEU A O 1
ATOM 2743 N N . ALA A 1 370 ? -16.360 19.955 24.545 1.00 26.66 370 ALA A N 1
ATOM 2744 C CA . ALA A 1 370 ? -16.693 19.391 25.846 1.00 26.66 370 ALA A CA 1
ATOM 2745 C C . ALA A 1 370 ? -18.046 18.647 25.791 1.00 26.66 370 ALA A C 1
ATOM 2747 O O . ALA A 1 370 ? -18.986 19.114 25.133 1.00 26.66 370 ALA A O 1
ATOM 2748 N N . PRO A 1 371 ? -18.197 17.517 26.504 1.00 35.00 371 PRO A N 1
ATOM 2749 C CA . PRO A 1 371 ? -19.487 16.859 26.622 1.00 35.00 371 PRO A CA 1
ATOM 2750 C C . PRO A 1 371 ? -20.484 17.837 27.251 1.00 35.00 371 PRO A C 1
ATOM 2752 O O . PRO A 1 371 ? -20.188 18.468 28.270 1.00 35.00 371 PRO A O 1
ATOM 2755 N N . LEU A 1 372 ? -21.672 17.966 26.647 1.00 27.41 372 LEU A N 1
ATOM 2756 C CA . LEU A 1 372 ? -22.797 18.683 27.253 1.00 27.41 372 LEU A CA 1
ATOM 2757 C C . LEU A 1 372 ? -22.901 18.269 28.732 1.00 27.41 372 LEU A C 1
ATOM 2759 O O . LEU A 1 372 ? -22.924 17.067 29.018 1.00 27.41 372 LEU A O 1
ATOM 2763 N N . PRO A 1 373 ? -22.939 19.223 29.679 1.00 27.88 373 PRO A N 1
ATOM 2764 C CA . PRO A 1 373 ? -22.832 18.905 31.091 1.00 27.88 373 PRO A CA 1
ATOM 2765 C C . PRO A 1 373 ? -23.953 17.956 31.506 1.00 27.88 373 PRO A C 1
ATOM 2767 O O . PRO A 1 373 ? -25.141 18.215 31.284 1.00 27.88 373 PRO A O 1
ATOM 2770 N N . SER A 1 374 ? -23.553 16.859 32.147 1.00 33.59 374 SER A N 1
ATOM 2771 C CA . SER A 1 374 ? -24.416 15.849 32.747 1.00 33.59 374 SER A CA 1
ATOM 2772 C C . SER A 1 374 ? -25.197 16.441 33.924 1.00 33.59 374 SER A C 1
ATOM 2774 O O . SER A 1 374 ? -24.906 16.214 35.097 1.00 33.59 374 SER A O 1
ATOM 2776 N N . THR A 1 375 ? -26.235 17.222 33.628 1.00 30.42 375 THR A N 1
ATOM 2777 C CA . THR A 1 375 ? -27.148 17.729 34.652 1.00 30.42 375 THR A CA 1
ATOM 2778 C C . THR A 1 375 ? -28.399 16.862 34.752 1.00 30.42 375 THR A C 1
ATOM 2780 O O . THR A 1 375 ? -29.298 16.857 33.917 1.00 30.42 375 THR A O 1
ATOM 2783 N N . SER A 1 376 ? -28.449 16.173 35.890 1.00 28.53 376 SER A N 1
ATOM 2784 C CA . SER A 1 376 ? -29.588 15.501 36.511 1.00 28.53 376 SER A CA 1
ATOM 2785 C C . SER A 1 376 ? -30.023 14.151 35.926 1.00 28.53 376 SER A C 1
ATOM 2787 O O . SER A 1 376 ? -30.466 14.006 34.789 1.00 28.53 376 SER A O 1
ATOM 2789 N N . ARG A 1 377 ? -29.992 13.148 36.814 1.00 37.97 377 ARG A N 1
ATOM 2790 C CA . ARG A 1 377 ? -30.842 11.956 36.772 1.00 37.97 377 ARG A CA 1
ATOM 2791 C C . ARG A 1 377 ? -32.300 12.382 36.554 1.00 37.97 377 ARG A C 1
ATOM 2793 O O . ARG A 1 377 ? -33.026 12.621 37.515 1.00 37.97 377 ARG A O 1
ATOM 2800 N N . SER A 1 378 ? -32.744 12.430 35.305 1.00 29.17 378 SER A N 1
ATOM 2801 C CA . SER A 1 378 ? -34.163 12.426 34.968 1.00 29.17 378 SER A CA 1
ATOM 2802 C C . SER A 1 378 ? -34.548 11.033 34.493 1.00 29.17 378 SER A C 1
ATOM 2804 O O . SER A 1 378 ? -33.854 10.398 33.701 1.00 29.17 378 SER A O 1
ATOM 2806 N N . LYS A 1 379 ? -35.639 10.528 35.069 1.00 29.94 379 LYS A N 1
ATOM 2807 C CA . LYS A 1 379 ? -36.190 9.185 34.881 1.00 29.94 379 LYS A CA 1
ATOM 2808 C C . LYS A 1 379 ? -36.176 8.787 33.402 1.00 29.94 379 LYS A C 1
ATOM 2810 O O . LYS A 1 379 ? -36.786 9.460 32.574 1.00 29.94 379 LYS A O 1
ATOM 2815 N N . ARG A 1 380 ? -35.534 7.653 33.103 1.00 32.06 380 ARG A N 1
ATOM 2816 C CA . ARG A 1 380 ? -35.519 6.983 31.795 1.00 32.06 380 ARG A CA 1
ATOM 2817 C C . ARG A 1 380 ? -36.960 6.721 31.337 1.00 32.06 380 ARG A C 1
ATOM 2819 O O . ARG A 1 380 ? -37.546 5.689 31.654 1.00 32.06 380 ARG A O 1
ATOM 2826 N N . LYS A 1 381 ? -37.553 7.665 30.600 1.00 25.17 381 LYS A N 1
ATOM 2827 C CA . LYS A 1 381 ? -38.710 7.391 29.744 1.00 25.17 381 LYS A CA 1
ATOM 2828 C C . LYS A 1 381 ? -38.200 6.514 28.606 1.00 25.17 381 LYS A C 1
ATOM 2830 O O . LYS A 1 381 ? -37.261 6.899 27.914 1.00 25.17 381 LYS A O 1
ATOM 2835 N N . LYS A 1 382 ? -38.808 5.338 28.425 1.00 31.50 382 LYS A N 1
ATOM 2836 C CA . LYS A 1 382 ? -38.671 4.531 27.205 1.00 31.50 382 LYS A CA 1
ATOM 2837 C C . LYS A 1 382 ? -39.108 5.399 26.021 1.00 31.50 382 LYS A C 1
ATOM 2839 O O . LYS A 1 382 ? -40.294 5.514 25.739 1.00 31.50 382 LYS A O 1
ATOM 2844 N N . SER A 1 383 ? -38.146 6.065 25.392 1.00 27.28 383 SER A N 1
ATOM 2845 C CA . SER A 1 383 ? -38.310 6.749 24.118 1.00 27.28 383 SER A CA 1
ATOM 2846 C C . SER A 1 383 ? -38.008 5.730 23.031 1.00 27.28 383 SER A C 1
ATOM 2848 O O . SER A 1 383 ? -36.863 5.334 22.850 1.00 27.28 383 SER A O 1
ATOM 2850 N N . THR A 1 384 ? -39.043 5.304 22.319 1.00 29.16 384 THR A N 1
ATOM 2851 C CA . THR A 1 384 ? -38.998 4.466 21.113 1.00 29.16 384 THR A CA 1
ATOM 2852 C C . THR A 1 384 ? -38.492 5.240 19.887 1.00 29.16 384 THR A C 1
ATOM 2854 O O . THR A 1 384 ? -38.988 5.056 18.777 1.00 29.16 384 THR A O 1
ATOM 2857 N N . LYS A 1 385 ? -37.515 6.140 20.059 1.00 26.89 385 LYS A N 1
ATOM 2858 C CA . LYS A 1 385 ? -36.886 6.812 18.919 1.00 26.89 385 LYS A CA 1
ATOM 2859 C C . LYS A 1 385 ? -35.940 5.821 18.249 1.00 26.89 385 LYS A C 1
ATOM 2861 O O . LYS A 1 385 ? -34.961 5.406 18.860 1.00 26.89 385 LYS A O 1
ATOM 2866 N N . LYS A 1 386 ? -36.271 5.445 17.009 1.00 25.94 386 LYS A N 1
ATOM 2867 C CA . LYS A 1 386 ? -35.337 4.823 16.063 1.00 25.94 386 LYS A CA 1
ATOM 2868 C C . LYS A 1 386 ? -33.993 5.576 16.112 1.00 25.94 386 LYS A C 1
ATOM 2870 O O . LYS A 1 386 ? -34.039 6.809 16.170 1.00 25.94 386 LYS A O 1
ATOM 2875 N N . PRO A 1 387 ? -32.845 4.875 16.094 1.00 29.22 387 PRO A N 1
ATOM 2876 C CA . PRO A 1 387 ? -31.545 5.528 15.961 1.00 29.22 387 PRO A CA 1
ATOM 2877 C C . PRO A 1 387 ? -31.536 6.401 14.695 1.00 29.22 387 PRO A C 1
ATOM 2879 O O . PRO A 1 387 ? -32.159 6.044 13.690 1.00 29.22 387 PRO A O 1
ATOM 2882 N N . SER A 1 388 ? -30.921 7.584 14.776 1.00 30.06 388 SER A N 1
ATOM 2883 C CA . SER A 1 388 ? -30.719 8.468 13.623 1.00 30.06 388 SER A CA 1
ATOM 2884 C C . SER A 1 388 ? -29.812 7.790 12.584 1.00 30.06 388 SER A C 1
ATOM 2886 O O . SER A 1 388 ? -28.981 6.977 12.977 1.00 30.06 388 SER A O 1
ATOM 2888 N N . PRO A 1 389 ? -29.933 8.111 11.283 1.00 33.78 389 PRO A N 1
ATOM 2889 C CA . PRO A 1 389 ? -29.176 7.444 10.219 1.00 33.78 389 PRO A CA 1
ATOM 2890 C C . PRO A 1 389 ? -27.661 7.726 10.208 1.00 33.78 389 PRO A C 1
ATOM 2892 O O . PRO A 1 389 ? -26.958 7.132 9.400 1.00 33.78 389 PRO A O 1
ATOM 2895 N N . ASP A 1 390 ? -27.156 8.591 11.088 1.00 36.97 390 ASP A N 1
ATOM 2896 C CA . ASP A 1 390 ? -25.776 9.094 11.057 1.00 36.97 390 ASP A CA 1
ATOM 2897 C C . ASP A 1 390 ? -24.856 8.404 12.083 1.00 36.97 390 ASP A C 1
ATOM 2899 O O . ASP A 1 390 ? -24.022 9.039 12.722 1.00 36.97 390 ASP A O 1
ATOM 2903 N N . SER A 1 391 ? -25.012 7.093 12.273 1.00 42.19 391 SER A N 1
ATOM 2904 C CA . SER A 1 391 ? -23.985 6.264 12.918 1.00 42.19 391 SER A CA 1
ATOM 2905 C C . SER A 1 391 ? -22.912 5.910 11.890 1.00 42.19 391 SER A C 1
ATOM 2907 O O . SER A 1 391 ? -23.252 5.527 10.771 1.00 42.19 391 SER A O 1
ATOM 2909 N N . LEU A 1 392 ? -21.635 6.004 12.268 1.00 45.84 392 LEU A N 1
ATOM 2910 C CA . LEU A 1 392 ? -20.495 5.533 11.481 1.00 45.84 392 LEU A CA 1
ATOM 2911 C C . LEU A 1 392 ? -20.754 4.091 11.035 1.00 45.84 392 LEU A C 1
ATOM 2913 O O . LEU A 1 392 ? -20.725 3.181 11.852 1.00 45.84 392 LEU A O 1
ATOM 2917 N N . ALA A 1 393 ? -21.071 3.903 9.757 1.00 51.22 393 ALA A N 1
ATOM 2918 C CA . ALA A 1 393 ? -21.364 2.602 9.190 1.00 51.22 393 ALA A CA 1
ATOM 2919 C C . ALA A 1 393 ? -20.399 2.387 8.033 1.00 51.22 393 ALA A C 1
ATOM 2921 O O . ALA A 1 393 ? -20.320 3.196 7.104 1.00 51.22 393 ALA A O 1
ATOM 2922 N N . ILE A 1 394 ? -19.665 1.279 8.063 1.00 58.41 394 ILE A N 1
ATOM 2923 C CA . ILE A 1 394 ? -19.052 0.748 6.848 1.00 58.41 394 ILE A CA 1
ATOM 2924 C C . ILE A 1 394 ? -20.213 0.438 5.906 1.00 58.41 394 ILE A C 1
ATOM 2926 O O . ILE A 1 394 ? -20.933 -0.539 6.079 1.00 58.41 394 ILE A O 1
ATOM 2930 N N . GLN A 1 395 ? -20.477 1.363 4.985 1.00 56.69 395 GLN A N 1
ATOM 2931 C CA . GLN A 1 395 ? -21.696 1.346 4.181 1.00 56.69 395 GLN A CA 1
ATOM 2932 C C . GLN A 1 395 ? -21.634 0.260 3.121 1.00 56.69 395 GLN A C 1
ATOM 2934 O O . GLN A 1 395 ? -22.666 -0.286 2.741 1.00 56.69 395 GLN A O 1
ATOM 2939 N N . SER A 1 396 ? -20.432 -0.014 2.612 1.00 63.69 396 SER A N 1
ATOM 2940 C CA . SER A 1 396 ? -20.233 -1.021 1.586 1.00 63.69 396 SER A CA 1
ATOM 2941 C C . SER A 1 396 ? -18.768 -1.355 1.356 1.00 63.69 396 SER A C 1
ATOM 2943 O O . SER A 1 396 ? -17.862 -0.539 1.553 1.00 63.69 396 SER A O 1
ATOM 2945 N N . SER A 1 397 ? -18.558 -2.562 0.855 1.00 75.06 397 SER A N 1
ATOM 2946 C CA . SER A 1 397 ? -17.294 -3.004 0.306 1.00 75.06 397 SER A CA 1
ATOM 2947 C C . SER A 1 397 ? -17.544 -3.979 -0.836 1.00 75.06 397 SER A C 1
ATOM 2949 O O . SER A 1 397 ? -18.577 -4.647 -0.907 1.00 75.06 397 SER A O 1
ATOM 2951 N N . THR A 1 398 ? -16.608 -4.072 -1.770 1.00 77.81 398 THR A N 1
ATOM 2952 C CA . THR A 1 398 ? -16.616 -5.129 -2.783 1.00 77.81 398 THR A CA 1
ATOM 2953 C C . THR A 1 398 ? -15.207 -5.638 -2.978 1.00 77.81 398 THR A C 1
ATOM 2955 O O . THR A 1 398 ? -14.262 -4.855 -3.025 1.00 77.81 398 THR A O 1
ATOM 2958 N N . HIS A 1 399 ? -15.091 -6.957 -3.099 1.00 80.75 399 HIS A N 1
ATOM 2959 C CA . HIS A 1 399 ? -13.856 -7.657 -3.404 1.00 80.75 399 HIS A CA 1
ATOM 2960 C C . HIS A 1 399 ? -14.054 -8.508 -4.646 1.00 80.75 399 HIS A C 1
ATOM 2962 O O . HIS A 1 399 ? -15.032 -9.251 -4.746 1.00 80.75 399 HIS A O 1
ATOM 2968 N N . LEU A 1 400 ? -13.120 -8.401 -5.583 1.00 79.44 400 LEU A N 1
ATOM 2969 C CA . LEU A 1 400 ? -13.137 -9.160 -6.819 1.00 79.44 400 LEU A CA 1
ATOM 2970 C C . LEU A 1 400 ? -11.754 -9.741 -7.088 1.00 79.44 400 LEU A C 1
ATOM 2972 O O . LEU A 1 400 ? -10.764 -9.014 -7.143 1.00 79.44 400 LEU A O 1
ATOM 2976 N N . TRP A 1 401 ? -11.714 -11.047 -7.332 1.00 78.62 401 TRP A N 1
ATOM 2977 C CA . TRP A 1 401 ? -10.564 -11.692 -7.949 1.00 78.62 401 TRP A CA 1
ATOM 2978 C C . TRP A 1 401 ? -10.660 -11.515 -9.458 1.00 78.62 401 TRP A C 1
ATOM 2980 O O . TRP A 1 401 ? -11.607 -11.990 -10.086 1.00 78.62 401 TRP A O 1
ATOM 2990 N N . VAL A 1 402 ? -9.683 -10.829 -10.044 1.00 74.06 402 VAL A N 1
ATOM 2991 C CA . VAL A 1 402 ? -9.605 -10.636 -11.493 1.00 74.06 402 VAL A CA 1
ATOM 2992 C C . VAL A 1 402 ? -8.519 -11.556 -12.041 1.00 74.06 402 VAL A C 1
ATOM 2994 O O . VAL A 1 402 ? -7.360 -11.392 -11.658 1.00 74.06 402 VAL A O 1
ATOM 2997 N N . PRO A 1 403 ? -8.838 -12.514 -12.927 1.00 77.31 403 PRO A N 1
ATOM 2998 C CA . PRO A 1 403 ? -7.820 -13.308 -13.602 1.00 77.31 403 PRO A CA 1
ATOM 2999 C C . PRO A 1 403 ? -6.794 -12.402 -14.288 1.00 77.31 403 PRO A C 1
ATOM 3001 O O . PRO A 1 403 ? -7.159 -11.474 -15.005 1.00 77.31 403 PRO A O 1
ATOM 3004 N N . SER A 1 404 ? -5.503 -12.683 -14.134 1.00 73.88 404 SER A N 1
ATOM 3005 C CA . SER A 1 404 ? -4.432 -11.862 -14.715 1.00 73.88 404 SER A CA 1
ATOM 3006 C C . SER A 1 404 ? -4.510 -11.785 -16.243 1.00 73.88 404 SER A C 1
ATOM 3008 O O . SER A 1 404 ? -4.150 -10.776 -16.843 1.00 73.88 404 SER A O 1
ATOM 3010 N N . LYS A 1 405 ? -5.061 -12.823 -16.887 1.00 68.94 405 LYS A N 1
ATOM 3011 C CA . LYS A 1 405 ? -5.376 -12.837 -18.328 1.00 68.94 405 LYS A CA 1
ATOM 3012 C C . LYS A 1 405 ? -6.452 -11.816 -18.736 1.00 68.94 405 LYS A C 1
ATOM 3014 O O . LYS A 1 405 ? -6.493 -11.413 -19.893 1.00 68.94 405 LYS A O 1
ATOM 3019 N N . ASP A 1 406 ? -7.302 -11.387 -17.803 1.00 65.06 406 ASP A N 1
ATOM 3020 C CA . ASP A 1 406 ? -8.396 -10.438 -18.040 1.00 65.06 406 ASP A CA 1
ATOM 3021 C C . ASP A 1 406 ? -7.938 -8.982 -17.904 1.00 65.06 406 ASP A C 1
ATOM 3023 O O . ASP A 1 406 ? -8.742 -8.062 -18.103 1.00 65.06 406 ASP A O 1
ATOM 3027 N N . PHE A 1 407 ? -6.642 -8.768 -17.638 1.00 64.31 407 PHE A N 1
ATOM 3028 C CA . PHE A 1 407 ? -5.987 -7.469 -17.768 1.00 64.31 407 PHE A CA 1
ATOM 3029 C C . PHE A 1 407 ? -5.708 -7.091 -19.235 1.00 64.31 407 PHE A C 1
ATOM 3031 O O . PHE A 1 407 ? -4.917 -6.194 -19.518 1.00 64.31 407 PHE A O 1
ATOM 3038 N N . ALA A 1 408 ? -6.357 -7.779 -20.182 1.00 54.69 408 ALA A N 1
ATOM 3039 C CA . ALA A 1 408 ? -6.210 -7.543 -21.603 1.00 54.69 408 ALA A CA 1
ATOM 3040 C C . ALA A 1 408 ? -6.935 -6.283 -22.073 1.00 54.69 408 ALA A C 1
ATOM 3042 O O . ALA A 1 408 ? -8.115 -6.128 -21.752 1.00 54.69 408 ALA A O 1
ATOM 3043 N N . PRO A 1 409 ? -6.285 -5.420 -22.883 1.00 44.75 409 PRO A N 1
ATOM 3044 C CA . PRO A 1 409 ? -6.916 -4.208 -23.412 1.00 44.75 409 PRO A CA 1
ATOM 3045 C C . PRO A 1 409 ? -8.230 -4.497 -24.153 1.00 44.75 409 PRO A C 1
ATOM 3047 O O . PRO A 1 409 ? -9.187 -3.729 -24.058 1.00 44.75 409 PRO A O 1
ATOM 3050 N N . SER A 1 410 ? -8.292 -5.646 -24.831 1.00 44.28 410 SER A N 1
ATOM 3051 C CA . SER A 1 410 ? -9.414 -6.103 -25.652 1.00 44.28 410 SER A CA 1
ATOM 3052 C C . SER A 1 410 ? -10.706 -6.386 -24.890 1.00 44.28 410 SER A C 1
ATOM 3054 O O . SER A 1 410 ? -11.783 -6.253 -25.457 1.00 44.28 410 SER A O 1
ATOM 3056 N N . ASN A 1 411 ? -10.626 -6.688 -23.594 1.00 40.81 411 ASN A N 1
ATOM 3057 C CA . ASN A 1 411 ? -11.799 -6.948 -22.755 1.00 40.81 411 ASN A CA 1
ATOM 3058 C C . ASN A 1 411 ? -12.327 -5.674 -22.066 1.00 40.81 411 ASN A C 1
ATOM 3060 O O . ASN A 1 411 ? -13.212 -5.750 -21.212 1.00 40.81 411 ASN A O 1
ATOM 3064 N N . VAL A 1 412 ? -11.702 -4.511 -22.308 1.00 44.56 412 VAL A N 1
ATOM 3065 C CA . VAL A 1 412 ? -11.764 -3.388 -21.361 1.00 44.56 412 VAL A CA 1
ATOM 3066 C C . VAL A 1 412 ? -11.878 -2.009 -22.032 1.00 44.56 412 VAL A C 1
ATOM 3068 O O . VAL A 1 412 ? -12.468 -1.116 -21.433 1.00 44.56 412 VAL A O 1
ATOM 3071 N N . LEU A 1 413 ? -11.459 -1.796 -23.277 1.00 42.94 413 LEU A N 1
ATOM 3072 C CA . LEU A 1 413 ? -11.724 -0.533 -23.991 1.00 42.94 413 LEU A CA 1
ATOM 3073 C C . LEU A 1 413 ? -12.871 -0.709 -25.007 1.00 42.94 413 LEU A C 1
ATOM 3075 O O . LEU A 1 413 ? -12.983 -1.790 -25.585 1.00 42.94 413 LEU A O 1
ATOM 3079 N N . PRO A 1 414 ? -13.765 0.285 -25.206 1.00 41.97 414 PRO A N 1
ATOM 3080 C CA . PRO A 1 414 ? -14.737 0.221 -26.291 1.00 41.97 414 PRO A CA 1
ATOM 3081 C C . PRO A 1 414 ? -13.997 0.100 -27.629 1.00 41.97 414 PRO A C 1
ATOM 3083 O O . PRO A 1 414 ? -12.947 0.716 -27.846 1.00 41.97 414 PRO A O 1
ATOM 3086 N N . SER A 1 415 ? -14.565 -0.708 -28.522 1.00 39.91 415 SER A N 1
ATOM 3087 C CA . SER A 1 415 ? -13.952 -1.153 -29.775 1.00 39.91 415 SER A CA 1
ATOM 3088 C C . SER A 1 415 ? -13.502 -0.074 -30.783 1.00 39.91 415 SER A C 1
ATOM 3090 O O . SER A 1 415 ? -12.675 -0.433 -31.618 1.00 39.91 415 SER A O 1
ATOM 3092 N N . PRO A 1 416 ? -13.920 1.217 -30.768 1.00 39.53 416 PRO A N 1
ATOM 3093 C CA . PRO A 1 416 ? -13.468 2.136 -31.814 1.00 39.53 416 PRO A CA 1
ATOM 3094 C C . PRO A 1 416 ? -12.087 2.770 -31.563 1.00 39.53 416 PRO A C 1
ATOM 3096 O O . PRO A 1 416 ? -11.558 3.412 -32.465 1.00 39.53 416 PRO A O 1
ATOM 3099 N N . ILE A 1 417 ? -11.475 2.607 -30.378 1.00 43.66 417 ILE A N 1
ATOM 3100 C CA . ILE A 1 417 ? -10.157 3.213 -30.066 1.00 43.66 417 ILE A CA 1
ATOM 3101 C C . ILE A 1 417 ? -8.987 2.268 -30.398 1.00 43.66 417 ILE A C 1
ATOM 3103 O O . ILE A 1 417 ? -7.863 2.717 -30.620 1.00 43.66 417 ILE A O 1
ATOM 3107 N N . LEU A 1 418 ? -9.230 0.957 -30.469 1.00 41.19 418 LEU A N 1
ATOM 3108 C CA . LEU A 1 418 ? -8.193 -0.041 -30.719 1.00 41.19 418 LEU A CA 1
ATOM 3109 C C . LEU A 1 418 ? -8.380 -0.654 -32.116 1.00 41.19 418 LEU A C 1
ATOM 3111 O O . LEU A 1 418 ? -9.441 -1.217 -32.375 1.00 41.19 418 LEU A O 1
ATOM 3115 N N . PRO A 1 419 ? -7.377 -0.627 -33.016 1.00 43.38 419 PRO A N 1
ATOM 3116 C CA . PRO A 1 419 ? -7.418 -1.464 -34.211 1.00 43.38 419 PRO A CA 1
ATOM 3117 C C . PRO A 1 419 ? -7.640 -2.932 -33.816 1.00 43.38 419 PRO A C 1
ATOM 3119 O O . PRO A 1 419 ? -7.027 -3.430 -32.870 1.00 43.38 419 PRO A O 1
ATOM 3122 N N . SER A 1 420 ? -8.489 -3.631 -34.571 1.00 42.25 420 SER A N 1
ATOM 3123 C CA . SER A 1 420 ? -8.936 -5.022 -34.370 1.00 42.25 420 SER A CA 1
ATOM 3124 C C . SER A 1 420 ? -7.809 -6.064 -34.224 1.00 42.25 420 SER A C 1
ATOM 3126 O O . SER A 1 420 ? -8.053 -7.198 -33.821 1.00 42.25 420 SER A O 1
ATOM 3128 N N . SER A 1 421 ? -6.555 -5.675 -34.465 1.00 42.50 421 SER A N 1
ATOM 3129 C CA . SER A 1 421 ? -5.339 -6.450 -34.197 1.00 42.50 421 SER A CA 1
ATOM 3130 C C . SER A 1 421 ? -4.859 -6.444 -32.731 1.00 42.50 421 SER A C 1
ATOM 3132 O O . SER A 1 421 ? -3.902 -7.149 -32.419 1.00 42.50 421 SER A O 1
ATOM 3134 N N . LEU A 1 422 ? -5.462 -5.656 -31.830 1.00 43.88 422 LEU A N 1
ATOM 3135 C CA . LEU A 1 422 ? -5.056 -5.511 -30.414 1.00 43.88 422 LEU A CA 1
ATOM 3136 C C . LEU A 1 422 ? -5.798 -6.460 -29.449 1.00 43.88 422 LEU A C 1
ATOM 3138 O O . LEU A 1 422 ? -5.837 -6.228 -28.241 1.00 43.88 422 LEU A O 1
ATOM 3142 N N . SER A 1 423 ? -6.355 -7.562 -29.962 1.00 44.47 423 SER A N 1
ATOM 3143 C CA . SER A 1 423 ? -7.121 -8.549 -29.185 1.00 44.47 423 SER A CA 1
ATOM 3144 C C . SER A 1 423 ? -6.304 -9.375 -28.177 1.00 44.47 423 SER A C 1
ATOM 3146 O O . SER A 1 423 ? -6.874 -10.161 -27.420 1.00 44.47 423 SER A O 1
ATOM 3148 N N . LEU A 1 424 ? -4.985 -9.197 -28.111 1.00 44.22 424 LEU A N 1
ATOM 3149 C CA . LEU A 1 424 ? -4.085 -10.040 -27.328 1.00 44.22 424 LEU A CA 1
ATOM 3150 C C . LEU A 1 424 ? -3.342 -9.231 -26.268 1.00 44.22 424 LEU A C 1
ATOM 3152 O O . LEU A 1 424 ? -2.639 -8.284 -26.602 1.00 44.22 424 LEU A O 1
ATOM 3156 N N . LEU A 1 425 ? -3.395 -9.666 -25.004 1.00 49.31 425 LEU A N 1
ATOM 3157 C CA . LEU A 1 425 ? -2.238 -9.476 -24.128 1.00 49.31 425 LEU A CA 1
ATOM 3158 C C . LEU A 1 425 ? -1.067 -10.251 -24.705 1.00 49.31 425 LEU A C 1
ATOM 3160 O O . LEU A 1 425 ? -1.192 -11.425 -25.056 1.00 49.31 425 LEU A O 1
ATOM 3164 N N . SER A 1 426 ? 0.105 -9.633 -24.671 1.00 57.84 426 SER A N 1
ATOM 3165 C CA . SER A 1 426 ? 1.318 -10.422 -24.547 1.00 57.84 426 SER A CA 1
ATOM 3166 C C . SER A 1 426 ? 1.377 -10.963 -23.119 1.00 57.84 426 SER A C 1
ATOM 3168 O O . SER A 1 426 ? 1.059 -10.217 -22.189 1.00 57.84 426 SER A O 1
ATOM 3170 N N . PRO A 1 427 ? 1.838 -12.204 -22.910 1.00 71.25 427 PRO A N 1
ATOM 3171 C CA . PRO A 1 427 ? 2.070 -12.735 -21.575 1.00 71.25 427 PRO A CA 1
ATOM 3172 C C . PRO A 1 427 ? 2.874 -11.767 -20.692 1.00 71.25 427 PRO A C 1
ATOM 3174 O O . PRO A 1 427 ? 3.701 -11.001 -21.205 1.00 71.25 427 PRO A O 1
ATOM 3177 N N . ALA A 1 428 ? 2.630 -11.821 -19.378 1.00 85.44 428 ALA A N 1
ATOM 3178 C CA . ALA A 1 428 ? 3.318 -11.001 -18.385 1.00 85.44 428 ALA A CA 1
ATOM 3179 C C . ALA A 1 428 ? 4.842 -11.078 -18.559 1.00 85.44 428 ALA A C 1
ATOM 3181 O O . ALA A 1 428 ? 5.393 -12.161 -18.779 1.00 85.44 428 ALA A O 1
ATOM 3182 N N . ASN A 1 429 ? 5.533 -9.937 -18.496 1.00 87.62 429 ASN A N 1
ATOM 3183 C CA . ASN A 1 429 ? 6.973 -9.910 -18.746 1.00 87.62 429 ASN A CA 1
ATOM 3184 C C . ASN A 1 429 ? 7.685 -8.727 -18.087 1.00 87.62 429 ASN A C 1
ATOM 3186 O O . ASN A 1 429 ? 7.134 -7.627 -17.989 1.00 87.62 429 ASN A O 1
ATOM 3190 N N . PHE A 1 430 ? 8.953 -8.937 -17.736 1.00 89.69 430 PHE A N 1
ATOM 3191 C CA . PHE A 1 430 ? 9.863 -7.868 -17.334 1.00 89.69 430 PHE A CA 1
ATOM 3192 C C . PHE A 1 430 ? 10.752 -7.426 -18.484 1.00 89.69 430 PHE A C 1
ATOM 3194 O O . PHE A 1 430 ? 11.093 -8.203 -19.381 1.00 89.69 430 PHE A O 1
ATOM 3201 N N . GLY A 1 431 ? 11.128 -6.154 -18.436 1.00 88.56 431 GLY A N 1
ATOM 3202 C CA . GLY A 1 431 ? 12.107 -5.580 -19.335 1.00 88.56 431 GLY A CA 1
ATOM 3203 C C . GLY A 1 431 ? 13.536 -5.747 -18.826 1.00 88.56 431 GLY A C 1
ATOM 3204 O O . GLY A 1 431 ? 13.790 -6.045 -17.657 1.00 88.56 431 GLY A O 1
ATOM 3205 N N . ILE A 1 432 ? 14.499 -5.514 -19.712 1.00 85.75 432 ILE A N 1
ATOM 3206 C CA . ILE A 1 432 ? 15.929 -5.589 -19.392 1.00 85.75 432 ILE A CA 1
ATOM 3207 C C . ILE A 1 432 ? 16.383 -4.544 -18.364 1.00 85.75 432 ILE A C 1
ATOM 3209 O O . ILE A 1 432 ? 17.390 -4.751 -17.698 1.00 85.75 432 ILE A O 1
ATOM 3213 N N . VAL A 1 433 ? 15.660 -3.439 -18.174 1.00 85.50 433 VAL A N 1
ATOM 3214 C CA . VAL A 1 433 ? 16.026 -2.441 -17.151 1.00 85.50 433 VAL A CA 1
ATOM 3215 C C . VAL A 1 433 ? 15.710 -2.945 -15.744 1.00 85.50 433 VAL A C 1
ATOM 3217 O O . VAL A 1 433 ? 16.398 -2.577 -14.796 1.00 85.50 433 VAL A O 1
ATOM 3220 N N . THR A 1 434 ? 14.766 -3.876 -15.594 1.00 83.75 434 THR A N 1
ATOM 3221 C CA . THR A 1 434 ? 14.426 -4.481 -14.299 1.00 83.75 434 THR A CA 1
ATOM 3222 C C . THR A 1 434 ? 15.645 -5.145 -13.647 1.00 83.75 434 THR A C 1
ATOM 3224 O O . THR A 1 434 ? 15.832 -5.038 -12.441 1.00 83.75 434 THR A O 1
ATOM 3227 N N . ILE A 1 435 ? 16.563 -5.743 -14.419 1.00 80.06 435 ILE A N 1
ATOM 3228 C CA . ILE A 1 435 ? 17.788 -6.340 -13.845 1.00 80.06 435 ILE A CA 1
ATOM 3229 C C . ILE A 1 435 ? 18.827 -5.303 -13.387 1.00 80.06 435 ILE A C 1
ATOM 3231 O O . ILE A 1 435 ? 19.779 -5.653 -12.688 1.00 80.06 435 ILE A O 1
ATOM 3235 N N . ALA A 1 436 ? 18.676 -4.034 -13.776 1.00 69.38 436 ALA A N 1
ATOM 3236 C CA . ALA A 1 436 ? 19.543 -2.958 -13.313 1.00 69.38 436 ALA A CA 1
ATOM 3237 C C . ALA A 1 436 ? 19.178 -2.477 -11.901 1.00 69.38 436 ALA A C 1
ATOM 3239 O O . ALA A 1 436 ? 20.055 -1.973 -11.199 1.00 69.38 436 ALA A O 1
ATOM 3240 N N . GLY A 1 437 ? 17.927 -2.675 -11.472 1.00 70.19 437 GLY A N 1
ATOM 3241 C CA . GLY A 1 437 ? 17.389 -2.132 -10.224 1.00 70.19 437 GLY A CA 1
ATOM 3242 C C . GLY A 1 437 ? 17.233 -0.607 -10.250 1.00 70.19 437 GLY A C 1
ATOM 3243 O O . GLY A 1 437 ? 17.311 0.019 -11.305 1.00 70.19 437 GLY A O 1
ATOM 3244 N N . THR A 1 438 ? 17.030 -0.006 -9.076 1.00 65.25 438 THR A N 1
ATOM 3245 C CA . THR A 1 438 ? 16.813 1.444 -8.911 1.00 65.25 438 THR A CA 1
ATOM 3246 C C . THR A 1 438 ? 17.982 2.136 -8.211 1.00 65.25 438 THR A C 1
ATOM 3248 O O . THR A 1 438 ? 18.924 1.496 -7.728 1.00 65.25 438 THR A O 1
ATOM 3251 N N . ALA A 1 439 ? 17.877 3.459 -8.055 1.00 55.06 439 ALA A N 1
ATOM 3252 C CA . ALA A 1 439 ? 18.730 4.233 -7.159 1.00 55.06 439 ALA A CA 1
ATOM 3253 C C . ALA A 1 439 ? 18.726 3.717 -5.696 1.00 55.06 439 ALA A C 1
ATOM 3255 O O . ALA A 1 439 ? 19.650 3.985 -4.942 1.00 55.06 439 ALA A O 1
ATOM 3256 N N . SER A 1 440 ? 17.755 2.923 -5.257 1.00 56.03 440 SER A N 1
ATOM 3257 C CA . SER A 1 440 ? 17.695 2.494 -3.851 1.00 56.03 440 SER A CA 1
ATOM 3258 C C . SER A 1 440 ? 18.313 1.115 -3.590 1.00 56.03 440 SER A C 1
ATOM 3260 O O . SER A 1 440 ? 18.417 0.706 -2.436 1.00 56.03 440 SER A O 1
ATOM 3262 N N . GLY A 1 441 ? 18.768 0.401 -4.627 1.00 55.16 441 GLY A N 1
ATOM 3263 C CA . GLY A 1 441 ? 19.330 -0.945 -4.443 1.00 55.16 441 GLY A CA 1
ATOM 3264 C C . GLY A 1 441 ? 19.831 -1.670 -5.694 1.00 55.16 441 GLY A C 1
ATOM 3265 O O . GLY A 1 441 ? 20.097 -2.865 -5.628 1.00 55.16 441 GLY A O 1
ATOM 3266 N N . GLY A 1 442 ? 19.952 -0.988 -6.835 1.00 58.28 442 GLY A N 1
ATOM 3267 C CA . GLY A 1 442 ? 20.323 -1.604 -8.107 1.00 58.28 442 GLY A CA 1
ATOM 3268 C C . GLY A 1 442 ? 21.797 -1.986 -8.250 1.00 58.28 442 GLY A C 1
ATOM 3269 O O . GLY A 1 442 ? 22.674 -1.525 -7.516 1.00 58.28 442 GLY A O 1
ATOM 3270 N N . ASN A 1 443 ? 22.089 -2.817 -9.255 1.00 64.44 443 ASN A N 1
ATOM 3271 C CA . ASN A 1 443 ? 23.458 -3.168 -9.623 1.00 64.44 443 ASN A CA 1
ATOM 3272 C C . ASN A 1 443 ? 24.167 -1.917 -10.181 1.00 64.44 443 ASN A C 1
ATOM 3274 O O . ASN A 1 443 ? 23.764 -1.438 -11.242 1.00 64.44 443 ASN A O 1
ATOM 3278 N N . PRO A 1 444 ? 25.248 -1.408 -9.556 1.00 65.31 444 PRO A N 1
ATOM 3279 C CA . PRO A 1 444 ? 25.849 -0.133 -9.957 1.00 65.31 444 PRO A CA 1
ATOM 3280 C C . PRO A 1 444 ? 26.317 -0.093 -11.420 1.00 65.31 444 PRO A C 1
ATOM 3282 O O . PRO A 1 444 ? 26.225 0.944 -12.078 1.00 65.31 444 PRO A O 1
ATOM 3285 N N . PHE A 1 445 ? 26.814 -1.220 -11.942 1.00 65.81 445 PHE A N 1
ATOM 3286 C CA . PHE A 1 445 ? 27.317 -1.316 -13.311 1.00 65.81 445 PHE A CA 1
ATOM 3287 C C . PHE A 1 445 ? 26.179 -1.285 -14.335 1.00 65.81 445 PHE A C 1
ATOM 3289 O O . PHE A 1 445 ? 26.237 -0.516 -15.296 1.00 65.81 445 PHE A O 1
ATOM 3296 N N . LEU A 1 446 ? 25.135 -2.092 -14.122 1.00 66.50 446 LEU A N 1
ATOM 3297 C CA . LEU A 1 446 ? 23.969 -2.120 -15.008 1.00 66.50 446 LEU A CA 1
ATOM 3298 C C . LEU A 1 446 ? 23.164 -0.822 -14.903 1.00 66.50 446 LEU A C 1
ATOM 3300 O O . LEU A 1 446 ? 22.813 -0.245 -15.929 1.00 66.50 446 LEU A O 1
ATOM 3304 N N . TYR A 1 447 ? 22.956 -0.312 -13.688 1.00 65.75 447 TYR A N 1
ATOM 3305 C CA . TYR A 1 447 ? 22.240 0.939 -13.443 1.00 65.75 447 TYR A CA 1
ATOM 3306 C C . TYR A 1 447 ? 22.883 2.120 -14.175 1.00 65.75 447 TYR A C 1
ATOM 3308 O O . TYR A 1 447 ? 22.193 2.883 -14.842 1.00 65.75 447 TYR A O 1
ATOM 3316 N N . LYS A 1 448 ? 24.220 2.223 -14.168 1.00 71.00 448 LYS A N 1
ATOM 3317 C CA . LYS A 1 448 ? 24.937 3.253 -14.938 1.00 71.00 448 LYS A CA 1
ATOM 3318 C C . LYS A 1 448 ? 24.676 3.173 -16.448 1.00 71.00 448 LYS A C 1
ATOM 3320 O O . LYS A 1 448 ? 24.776 4.187 -17.131 1.00 71.00 448 LYS A O 1
ATOM 3325 N N . ARG A 1 449 ? 24.422 1.974 -16.978 1.00 72.62 449 ARG A N 1
ATOM 3326 C CA . ARG A 1 449 ? 24.329 1.724 -18.421 1.00 72.62 449 ARG A CA 1
ATOM 3327 C C . ARG A 1 449 ? 22.906 1.830 -18.962 1.00 72.62 449 ARG A C 1
ATOM 3329 O O . ARG A 1 449 ? 22.744 2.314 -20.074 1.00 72.62 449 ARG A O 1
ATOM 3336 N N . ILE A 1 450 ? 21.921 1.336 -18.214 1.00 75.56 450 ILE A N 1
ATOM 3337 C CA . ILE A 1 450 ? 20.524 1.231 -18.670 1.00 75.56 450 ILE A CA 1
ATOM 3338 C C . ILE A 1 450 ? 19.499 1.737 -17.642 1.00 75.56 450 ILE A C 1
ATOM 3340 O O . ILE A 1 450 ? 18.310 1.743 -17.931 1.00 75.56 450 ILE A O 1
ATOM 3344 N N . GLY A 1 451 ? 19.930 2.180 -16.454 1.00 65.69 451 GLY A N 1
ATOM 3345 C CA . GLY A 1 451 ? 19.035 2.615 -15.373 1.00 65.69 451 GLY A CA 1
ATOM 3346 C C . GLY A 1 451 ? 18.282 3.917 -15.656 1.00 65.69 451 GLY A C 1
ATOM 3347 O O . GLY A 1 451 ? 17.246 4.160 -15.052 1.00 65.69 451 GLY A O 1
ATOM 3348 N N . SER A 1 452 ? 18.745 4.730 -16.612 1.00 74.06 452 SER A N 1
ATOM 3349 C CA . SER A 1 452 ? 17.998 5.898 -17.102 1.00 74.06 452 SER A CA 1
ATOM 3350 C C . SER A 1 452 ? 16.779 5.533 -17.954 1.00 74.06 452 SER A C 1
ATOM 3352 O O . SER A 1 452 ? 16.028 6.431 -18.314 1.00 74.06 452 SER A O 1
ATOM 3354 N N . GLY A 1 453 ? 16.599 4.250 -18.274 1.00 75.56 453 GLY A N 1
ATOM 3355 C CA . GLY A 1 453 ? 15.570 3.744 -19.171 1.00 75.56 453 GLY A CA 1
ATOM 3356 C C . GLY A 1 453 ? 16.162 3.170 -20.456 1.00 75.56 453 GLY A C 1
ATOM 3357 O O . GLY A 1 453 ? 17.169 3.662 -20.972 1.00 75.56 453 GLY A O 1
ATOM 3358 N N . TYR A 1 454 ? 15.552 2.095 -20.957 1.00 79.88 454 TYR A N 1
ATOM 3359 C CA . TYR A 1 454 ? 15.922 1.457 -22.221 1.00 79.88 454 TYR A CA 1
ATOM 3360 C C . TYR A 1 454 ? 14.673 0.944 -22.942 1.00 79.88 454 TYR A C 1
ATOM 3362 O O . TYR A 1 454 ? 14.230 -0.194 -22.758 1.00 79.88 454 TYR A O 1
ATOM 3370 N N . ALA A 1 455 ? 14.121 1.811 -23.784 1.00 74.81 455 ALA A N 1
ATOM 3371 C CA . ALA A 1 455 ? 13.101 1.471 -24.760 1.00 74.81 455 ALA A CA 1
ATOM 3372 C C . ALA A 1 455 ? 13.777 0.988 -26.054 1.00 74.81 455 ALA A C 1
ATOM 3374 O O . ALA A 1 455 ? 14.723 1.613 -26.540 1.00 74.81 455 ALA A O 1
ATOM 3375 N N . SER A 1 456 ? 13.312 -0.124 -26.623 1.00 68.06 456 SER A N 1
ATOM 3376 C CA . SER A 1 456 ? 13.746 -0.557 -27.954 1.00 68.06 456 SER A CA 1
ATOM 3377 C C . SER A 1 456 ? 12.558 -1.036 -28.775 1.00 68.06 456 SER A C 1
ATOM 3379 O O . SER A 1 456 ? 11.665 -1.704 -28.263 1.00 68.06 456 SER A O 1
ATOM 3381 N N . ASN A 1 457 ? 12.588 -0.775 -30.081 1.00 66.50 457 ASN A N 1
ATOM 3382 C CA . ASN A 1 457 ? 11.586 -1.269 -31.033 1.00 66.50 457 ASN A CA 1
ATOM 3383 C C . ASN A 1 457 ? 11.823 -2.754 -31.382 1.00 66.50 457 ASN A C 1
ATOM 3385 O O . ASN A 1 457 ? 11.696 -3.159 -32.536 1.00 66.50 457 ASN A O 1
ATOM 3389 N N . THR A 1 458 ? 12.263 -3.562 -30.409 1.00 76.19 458 THR A N 1
ATOM 3390 C CA . THR A 1 458 ? 12.458 -5.012 -30.594 1.00 76.19 458 THR A CA 1
ATOM 3391 C C . THR A 1 458 ? 11.133 -5.746 -30.757 1.00 76.19 458 THR A C 1
ATOM 3393 O O . THR A 1 458 ? 11.103 -6.832 -31.333 1.00 76.19 458 THR A O 1
ATOM 3396 N N . LEU A 1 459 ? 10.040 -5.144 -30.289 1.00 82.38 459 LEU A N 1
ATOM 3397 C CA . LEU A 1 459 ? 8.676 -5.592 -30.527 1.00 82.38 459 LEU A CA 1
ATOM 3398 C C . LEU A 1 459 ? 8.004 -4.678 -31.566 1.00 82.38 459 LEU A C 1
ATOM 3400 O O . LEU A 1 459 ? 8.350 -3.499 -31.653 1.00 82.38 459 LEU A O 1
ATOM 3404 N N . PRO A 1 460 ? 7.040 -5.188 -32.355 1.00 81.19 460 PRO A N 1
ATOM 3405 C CA . PRO A 1 460 ? 6.238 -4.348 -33.237 1.00 81.19 460 PRO A CA 1
ATOM 3406 C C . PRO A 1 460 ? 5.531 -3.229 -32.454 1.00 81.19 460 PRO A C 1
ATOM 3408 O O . PRO A 1 460 ? 5.091 -3.486 -31.334 1.00 81.19 460 PRO A O 1
ATOM 3411 N N . PRO A 1 461 ? 5.313 -2.035 -33.036 1.00 80.06 461 PRO A N 1
ATOM 3412 C CA . PRO A 1 461 ? 4.582 -0.953 -32.367 1.00 80.06 461 PRO A CA 1
ATOM 3413 C C . PRO A 1 461 ? 3.173 -1.338 -31.891 1.00 80.06 461 PRO A C 1
ATOM 3415 O O . PRO A 1 461 ? 2.679 -0.787 -30.915 1.00 80.06 461 PRO A O 1
ATOM 3418 N N . SER A 1 462 ? 2.532 -2.303 -32.558 1.00 76.44 462 SER A N 1
ATOM 3419 C CA . SER A 1 462 ? 1.227 -2.850 -32.168 1.00 76.44 462 SER A CA 1
ATOM 3420 C C . SER A 1 462 ? 1.286 -3.832 -30.993 1.00 76.44 462 SER A C 1
ATOM 3422 O O . SER A 1 462 ? 0.247 -4.261 -30.500 1.00 76.44 462 SER A O 1
ATOM 3424 N N . HIS A 1 463 ? 2.473 -4.240 -30.547 1.00 80.81 463 HIS A N 1
ATOM 3425 C CA . HIS A 1 463 ? 2.619 -5.216 -29.479 1.00 80.81 463 HIS A CA 1
ATOM 3426 C C . HIS A 1 463 ? 2.340 -4.568 -28.106 1.00 80.81 463 HIS A C 1
ATOM 3428 O O . HIS A 1 463 ? 2.932 -3.536 -27.803 1.00 80.81 463 HIS A O 1
ATOM 3434 N N . PRO A 1 464 ? 1.545 -5.181 -27.205 1.00 80.44 464 PRO A N 1
ATOM 3435 C CA . PRO A 1 464 ? 1.151 -4.561 -25.926 1.00 80.44 464 PRO A CA 1
ATOM 3436 C C . PRO A 1 464 ? 2.299 -4.259 -24.955 1.00 80.44 464 PRO A C 1
ATOM 3438 O O . PRO A 1 464 ? 2.159 -3.444 -24.047 1.00 80.44 464 PRO A O 1
ATOM 3441 N N . GLN A 1 465 ? 3.424 -4.960 -25.111 1.00 86.50 465 GLN A N 1
ATOM 3442 C CA . GLN A 1 465 ? 4.640 -4.709 -24.331 1.00 86.50 465 GLN A CA 1
ATOM 3443 C C . GLN A 1 465 ? 5.561 -3.677 -24.999 1.00 86.50 465 GLN A C 1
ATOM 3445 O O . GLN A 1 465 ? 6.576 -3.335 -24.422 1.00 86.50 465 GLN A O 1
ATOM 3450 N N . ASN A 1 466 ? 5.288 -3.192 -26.212 1.00 85.81 466 ASN A N 1
ATOM 3451 C CA . ASN A 1 466 ? 6.121 -2.145 -26.807 1.00 85.81 466 ASN A CA 1
ATOM 3452 C C . ASN A 1 466 ? 6.039 -0.856 -25.955 1.00 85.81 466 ASN A C 1
ATOM 3454 O O . ASN A 1 466 ? 4.933 -0.509 -25.538 1.00 85.81 466 ASN A O 1
ATOM 3458 N N . PRO A 1 467 ? 7.155 -0.142 -25.693 1.00 91.50 467 PRO A N 1
ATOM 3459 C CA . PRO A 1 467 ? 8.508 -0.323 -26.246 1.00 91.50 467 PRO A CA 1
ATOM 3460 C C . PRO A 1 467 ? 9.477 -1.090 -25.323 1.00 91.50 467 PRO A C 1
ATOM 3462 O O . PRO A 1 467 ? 10.701 -0.944 -25.419 1.00 91.50 467 PRO A O 1
ATOM 3465 N N . LYS A 1 468 ? 8.956 -1.885 -24.381 1.00 90.62 468 LYS A N 1
ATOM 3466 C CA . LYS A 1 468 ? 9.768 -2.718 -23.490 1.00 90.62 468 LYS A CA 1
ATOM 3467 C C . LYS A 1 468 ? 10.631 -3.665 -24.297 1.00 90.62 468 LYS A C 1
ATOM 3469 O O . LYS A 1 468 ? 10.151 -4.370 -25.179 1.00 90.62 468 LYS A O 1
ATOM 3474 N N . THR A 1 469 ? 11.889 -3.755 -23.887 1.00 89.88 469 THR A N 1
ATOM 3475 C CA . THR A 1 469 ? 12.797 -4.813 -24.328 1.00 89.88 469 THR A CA 1
ATOM 3476 C C . THR A 1 469 ? 12.667 -5.988 -23.364 1.00 89.88 469 THR A C 1
ATOM 3478 O O . THR A 1 469 ? 13.204 -5.875 -22.257 1.00 89.88 469 THR A O 1
ATOM 3481 N N . PRO A 1 470 ? 11.969 -7.089 -23.704 1.00 87.62 470 PRO A N 1
ATOM 3482 C CA . PRO A 1 470 ? 11.771 -8.192 -22.771 1.00 87.62 470 PRO A CA 1
ATOM 3483 C C . PRO A 1 470 ? 13.101 -8.835 -22.375 1.00 87.62 470 PRO A C 1
ATOM 3485 O O . PRO A 1 470 ? 14.084 -8.771 -23.119 1.00 87.62 470 PRO A O 1
ATOM 3488 N N . LEU A 1 471 ? 13.135 -9.509 -21.225 1.00 86.69 471 LEU A N 1
ATOM 3489 C CA . LEU A 1 471 ? 14.297 -10.322 -20.868 1.00 86.69 471 LEU A CA 1
ATOM 3490 C C . LEU A 1 471 ? 14.583 -11.402 -21.932 1.00 86.69 471 LEU A C 1
ATOM 3492 O O . LEU A 1 471 ? 13.657 -11.931 -22.557 1.00 86.69 471 LEU A O 1
ATOM 3496 N N . PRO A 1 472 ? 15.857 -11.780 -22.139 1.00 85.69 472 PRO A N 1
ATOM 3497 C CA . PRO A 1 472 ? 16.199 -12.829 -23.092 1.00 85.69 472 PRO A CA 1
ATOM 3498 C C . PRO A 1 472 ? 15.601 -14.180 -22.676 1.00 85.69 472 PRO A C 1
ATOM 3500 O O . PRO A 1 472 ? 15.377 -14.457 -21.494 1.00 85.69 472 PRO A O 1
ATOM 3503 N N . PHE A 1 473 ? 15.367 -15.052 -23.655 1.00 81.38 473 PHE A N 1
ATOM 3504 C CA . PHE A 1 473 ? 15.036 -16.452 -23.391 1.00 81.38 473 PHE A CA 1
ATOM 3505 C C . PHE A 1 473 ? 16.196 -17.130 -22.626 1.00 81.38 473 PHE A C 1
ATOM 3507 O O . PHE A 1 473 ? 17.354 -16.877 -22.966 1.00 81.38 473 PHE A O 1
ATOM 3514 N N . PRO A 1 474 ? 15.937 -17.985 -21.614 1.00 86.12 474 PRO A N 1
ATOM 3515 C CA . PRO A 1 474 ? 14.634 -18.506 -21.173 1.00 86.12 474 PRO A CA 1
ATOM 3516 C C . PRO A 1 474 ? 13.910 -17.674 -20.097 1.00 86.12 474 PRO A C 1
ATOM 3518 O O . PRO A 1 474 ? 12.809 -18.044 -19.691 1.00 86.12 474 PRO A O 1
ATOM 3521 N N . ALA A 1 475 ? 14.480 -16.561 -19.628 1.00 84.50 475 ALA A N 1
ATOM 3522 C CA . ALA A 1 475 ? 13.932 -15.797 -18.503 1.00 84.50 475 ALA A CA 1
ATOM 3523 C C . ALA A 1 475 ? 12.549 -15.190 -18.801 1.00 84.50 475 ALA A C 1
ATOM 3525 O O . ALA A 1 475 ? 11.638 -15.315 -17.986 1.00 84.50 475 ALA A O 1
ATOM 3526 N N . SER A 1 476 ? 12.355 -14.601 -19.986 1.00 84.25 476 SER A N 1
ATOM 3527 C CA . SER A 1 476 ? 11.039 -14.087 -20.406 1.00 84.25 476 SER A CA 1
ATOM 3528 C C . SER A 1 476 ? 9.969 -15.174 -20.478 1.00 84.25 476 SER A C 1
ATOM 3530 O O . SER A 1 476 ? 8.834 -14.953 -20.058 1.00 84.25 476 SER A O 1
ATOM 3532 N N . PHE A 1 477 ? 10.329 -16.366 -20.963 1.00 84.25 477 PHE A N 1
ATOM 3533 C CA . PHE A 1 477 ? 9.414 -17.506 -20.991 1.00 84.25 477 PHE A CA 1
ATOM 3534 C C . PHE A 1 477 ? 9.024 -17.940 -19.575 1.00 84.25 477 PHE A C 1
ATOM 3536 O O . PHE A 1 477 ? 7.845 -18.158 -19.307 1.00 84.25 477 PHE A O 1
ATOM 3543 N N . TYR A 1 478 ? 9.982 -17.999 -18.647 1.00 85.12 478 TYR A N 1
ATOM 3544 C CA . TYR A 1 478 ? 9.690 -18.299 -17.248 1.00 85.12 478 TYR A CA 1
ATOM 3545 C C . TYR A 1 478 ? 8.721 -17.280 -16.632 1.00 85.12 478 TYR A C 1
ATOM 3547 O O . TYR A 1 478 ? 7.690 -17.683 -16.100 1.00 85.12 478 TYR A O 1
ATOM 3555 N N . ILE A 1 479 ? 8.992 -15.975 -16.766 1.00 85.19 479 ILE A N 1
ATOM 3556 C CA . ILE A 1 479 ? 8.139 -14.910 -16.200 1.00 85.19 479 ILE A CA 1
ATOM 3557 C C . ILE A 1 479 ? 6.708 -15.018 -16.726 1.00 85.19 479 ILE A C 1
ATOM 3559 O O . ILE A 1 479 ? 5.765 -14.992 -15.938 1.00 85.19 479 ILE A O 1
ATOM 3563 N N . SER A 1 480 ? 6.553 -15.251 -18.031 1.00 82.69 480 SER A N 1
ATOM 3564 C CA . SER A 1 480 ? 5.242 -15.398 -18.672 1.00 82.69 480 SER A CA 1
ATOM 3565 C C . SER A 1 480 ? 4.368 -16.520 -18.105 1.00 82.69 480 SER A C 1
ATOM 3567 O O . SER A 1 480 ? 3.154 -16.507 -18.292 1.00 82.69 480 SER A O 1
ATOM 3569 N N . LYS A 1 481 ? 4.985 -17.506 -17.444 1.00 83.94 481 LYS A N 1
ATOM 3570 C CA . LYS A 1 481 ? 4.324 -18.663 -16.829 1.00 83.94 481 LYS A CA 1
ATOM 3571 C C . LYS A 1 481 ? 4.307 -18.614 -15.304 1.00 83.94 481 LYS A C 1
ATOM 3573 O O . LYS A 1 481 ? 3.685 -19.475 -14.692 1.00 83.94 481 LYS A O 1
ATOM 3578 N N . ALA A 1 482 ? 5.054 -17.693 -14.707 1.00 85.75 482 ALA A N 1
ATOM 3579 C CA . ALA A 1 482 ? 5.306 -17.655 -13.274 1.00 85.75 482 ALA A CA 1
ATOM 3580 C C . ALA A 1 482 ? 4.631 -16.467 -12.576 1.00 85.75 482 ALA A C 1
ATOM 3582 O O . ALA A 1 482 ? 4.534 -16.488 -11.348 1.00 85.75 482 ALA A O 1
ATOM 3583 N N . ALA A 1 483 ? 4.217 -15.444 -13.335 1.00 83.44 483 ALA A N 1
ATOM 3584 C CA . ALA A 1 483 ? 3.473 -14.293 -12.830 1.00 83.44 483 ALA A CA 1
ATOM 3585 C C . ALA A 1 483 ? 2.163 -14.717 -12.129 1.00 83.44 483 ALA A C 1
ATOM 3587 O O . ALA A 1 483 ? 1.654 -15.797 -12.428 1.00 83.44 483 ALA A O 1
ATOM 3588 N N . PRO A 1 484 ? 1.615 -13.891 -11.215 1.00 83.31 484 PRO A N 1
ATOM 3589 C CA . PRO A 1 484 ? 0.362 -14.200 -10.525 1.00 83.31 484 PRO A CA 1
ATOM 3590 C C . PRO A 1 484 ? -0.781 -14.494 -11.502 1.00 83.31 484 PRO A C 1
ATOM 3592 O O . PRO A 1 484 ? -0.921 -13.797 -12.508 1.00 83.31 484 PRO A O 1
ATOM 3595 N N . ASP A 1 485 ? -1.616 -15.489 -11.196 1.00 80.56 485 ASP A N 1
ATOM 3596 C CA . ASP A 1 485 ? -2.724 -15.924 -12.063 1.00 80.56 485 ASP A CA 1
ATOM 3597 C C . ASP A 1 485 ? -4.013 -15.110 -11.860 1.00 80.56 485 ASP A C 1
ATOM 3599 O O . ASP A 1 485 ? -4.858 -15.042 -12.757 1.00 80.56 485 ASP A O 1
ATOM 3603 N N . SER A 1 486 ? -4.170 -14.479 -10.696 1.00 84.38 486 SER A N 1
ATOM 3604 C CA . SER A 1 486 ? -5.320 -13.643 -10.348 1.00 84.38 486 SER A CA 1
ATOM 3605 C C . SER A 1 486 ? -4.919 -12.539 -9.384 1.00 84.38 486 SER A C 1
ATOM 3607 O O . SER A 1 486 ? -4.093 -12.771 -8.508 1.00 84.38 486 SER A O 1
ATOM 3609 N N . LEU A 1 487 ? -5.551 -11.376 -9.500 1.00 87.69 487 LEU A N 1
ATOM 3610 C CA . LEU A 1 487 ? -5.269 -10.206 -8.680 1.00 87.69 487 LEU A CA 1
ATOM 3611 C C . LEU A 1 487 ? -6.493 -9.817 -7.836 1.00 87.69 487 LEU A C 1
ATOM 3613 O O . LEU A 1 487 ? -7.582 -9.664 -8.400 1.00 87.69 487 LEU A O 1
ATOM 3617 N N . PRO A 1 488 ? -6.338 -9.646 -6.511 1.00 90.00 488 PRO A N 1
ATOM 3618 C CA . PRO A 1 488 ? -7.412 -9.187 -5.640 1.00 90.00 488 PRO A CA 1
ATOM 3619 C C . PRO A 1 488 ? -7.579 -7.672 -5.742 1.00 90.00 488 PRO A C 1
ATOM 3621 O O . PRO A 1 488 ? -6.628 -6.916 -5.541 1.00 90.00 488 PRO A O 1
ATOM 3624 N N . LEU A 1 489 ? -8.803 -7.224 -6.011 1.00 92.06 489 LEU A N 1
ATOM 3625 C CA . LEU A 1 489 ? -9.174 -5.813 -6.030 1.00 92.06 489 LEU A CA 1
ATOM 3626 C C . LEU A 1 489 ? -10.286 -5.563 -5.013 1.00 92.06 489 LEU A C 1
ATOM 3628 O O . LEU A 1 489 ? -11.350 -6.178 -5.099 1.00 92.06 489 LEU A O 1
ATOM 3632 N N . THR A 1 490 ? -10.059 -4.630 -4.092 1.00 93.38 490 THR A N 1
ATOM 3633 C CA . THR A 1 490 ? -11.025 -4.223 -3.073 1.00 93.38 490 THR A CA 1
ATOM 3634 C C . THR A 1 490 ? -11.265 -2.720 -3.144 1.00 93.38 490 THR A C 1
ATOM 3636 O O . THR A 1 490 ? -10.320 -1.930 -3.229 1.00 93.38 490 THR A O 1
ATOM 3639 N N . VAL A 1 491 ? -12.535 -2.319 -3.072 1.00 94.38 491 VAL A N 1
ATOM 3640 C CA . VAL A 1 491 ? -12.933 -0.935 -2.784 1.00 94.38 491 VAL A CA 1
ATOM 3641 C C . VAL A 1 491 ? -13.884 -0.947 -1.595 1.00 94.38 491 VAL A C 1
ATOM 3643 O O . VAL A 1 491 ? -14.869 -1.685 -1.594 1.00 94.38 491 VAL A O 1
ATOM 3646 N N . ILE A 1 492 ? -13.581 -0.130 -0.589 1.00 90.69 492 ILE A N 1
ATOM 3647 C CA . ILE A 1 492 ? -14.401 0.074 0.611 1.00 90.69 492 ILE A CA 1
ATOM 3648 C C . ILE A 1 492 ? -14.826 1.538 0.650 1.00 90.69 492 ILE A C 1
ATOM 3650 O O . ILE A 1 492 ? -13.994 2.422 0.449 1.00 90.69 492 ILE A O 1
ATOM 3654 N N . VAL A 1 493 ? -16.103 1.804 0.926 1.00 87.38 493 VAL A N 1
ATOM 3655 C CA . VAL A 1 493 ? -16.632 3.167 1.067 1.00 87.38 493 VAL A CA 1
ATOM 3656 C C . VAL A 1 493 ? -17.171 3.365 2.480 1.00 87.38 493 VAL A C 1
ATOM 3658 O O . VAL A 1 493 ? -18.049 2.636 2.943 1.00 87.38 493 VAL A O 1
ATOM 3661 N N . ILE A 1 494 ? -16.645 4.384 3.156 1.00 82.38 494 ILE A N 1
ATOM 3662 C CA . ILE A 1 494 ? -16.970 4.740 4.537 1.00 82.38 494 ILE A CA 1
ATOM 3663 C C . ILE A 1 494 ? -17.744 6.064 4.525 1.00 82.38 494 ILE A C 1
ATOM 3665 O O . ILE A 1 494 ? -17.226 7.096 4.078 1.00 82.38 494 ILE A O 1
ATOM 3669 N N . ASN A 1 495 ? -18.994 6.030 5.002 1.00 73.31 495 ASN A N 1
ATOM 3670 C CA . ASN A 1 495 ? -19.909 7.177 5.109 1.00 73.31 495 ASN A CA 1
ATOM 3671 C C . ASN A 1 495 ? -20.000 8.059 3.839 1.00 73.31 495 ASN A C 1
ATOM 3673 O O . ASN A 1 495 ? -20.049 9.286 3.955 1.00 73.31 495 ASN A O 1
ATOM 3677 N N . GLN A 1 496 ? -19.928 7.473 2.632 1.00 74.69 496 GLN A N 1
ATOM 3678 C CA . GLN A 1 496 ? -19.860 8.175 1.329 1.00 74.69 496 GLN A CA 1
ATOM 3679 C C . GLN A 1 496 ? -18.805 9.302 1.272 1.00 74.69 496 GLN A C 1
ATOM 3681 O O . GLN A 1 496 ? -18.826 10.163 0.395 1.00 74.69 496 GLN A O 1
ATOM 3686 N N . THR A 1 497 ? -17.867 9.327 2.218 1.00 80.81 497 THR A N 1
ATOM 3687 C CA . THR A 1 497 ? -16.930 10.436 2.419 1.00 80.81 497 THR A CA 1
ATOM 3688 C C . THR A 1 497 ? -15.523 9.996 2.066 1.00 80.81 497 THR A C 1
ATOM 3690 O O . THR A 1 497 ? -14.793 10.756 1.427 1.00 80.81 497 THR A O 1
ATOM 3693 N N . VAL A 1 498 ? -15.164 8.763 2.430 1.00 87.31 498 VAL A N 1
ATOM 3694 C CA . VAL A 1 498 ? -13.849 8.180 2.160 1.00 87.31 498 VAL A CA 1
ATOM 3695 C C . VAL A 1 498 ? -14.019 6.877 1.405 1.00 87.31 498 VAL A C 1
ATOM 3697 O O . VAL A 1 498 ? -14.701 5.974 1.878 1.00 87.31 498 VAL A O 1
ATOM 3700 N N . ALA A 1 499 ? -13.367 6.771 0.254 1.00 92.81 499 ALA A N 1
ATOM 3701 C CA . ALA A 1 499 ? -13.143 5.502 -0.419 1.00 92.81 499 ALA A CA 1
ATOM 3702 C C . ALA A 1 499 ? -11.712 5.017 -0.152 1.00 92.81 499 ALA A C 1
ATOM 3704 O O . ALA A 1 499 ? -10.763 5.797 -0.226 1.00 92.81 499 ALA A O 1
ATOM 3705 N N . ILE A 1 500 ? -11.535 3.729 0.112 1.00 95.06 500 ILE A N 1
ATOM 3706 C CA . ILE A 1 500 ? -10.224 3.081 0.143 1.00 95.06 500 ILE A CA 1
ATOM 3707 C C . ILE A 1 500 ? -10.176 2.103 -1.024 1.00 95.06 500 ILE A C 1
ATOM 3709 O O . ILE A 1 500 ? -11.055 1.251 -1.139 1.00 95.06 500 ILE A O 1
ATOM 3713 N N . ALA A 1 501 ? -9.174 2.236 -1.888 1.00 96.94 501 ALA A N 1
ATOM 3714 C CA . ALA A 1 501 ? -8.952 1.344 -3.021 1.00 96.94 501 ALA A CA 1
ATOM 3715 C C . ALA A 1 501 ? -7.618 0.615 -2.853 1.00 96.94 501 ALA A C 1
ATOM 3717 O O . ALA A 1 501 ? -6.589 1.246 -2.609 1.00 96.94 501 ALA A O 1
ATOM 3718 N N . THR A 1 502 ? -7.628 -0.708 -2.988 1.00 96.50 502 THR A N 1
ATOM 3719 C CA . THR A 1 502 ? -6.426 -1.535 -2.839 1.00 96.50 502 THR A CA 1
ATOM 3720 C C . THR A 1 502 ? -5.824 -1.883 -4.196 1.00 96.50 502 THR A C 1
ATOM 3722 O O . THR A 1 502 ? -6.544 -2.303 -5.104 1.00 96.50 502 THR A O 1
ATOM 3725 N N . VAL A 1 503 ? -4.502 -1.792 -4.312 1.00 96.88 503 VAL A N 1
ATOM 3726 C CA . VAL A 1 503 ? -3.742 -2.143 -5.514 1.00 96.88 503 VAL A CA 1
ATOM 3727 C C . VAL A 1 503 ? -2.737 -3.256 -5.184 1.00 96.88 503 VAL A C 1
ATOM 3729 O O . VAL A 1 503 ? -1.896 -3.072 -4.297 1.00 96.88 503 VAL A O 1
ATOM 3732 N N . PRO A 1 504 ? -2.774 -4.398 -5.896 1.00 94.94 504 PRO A N 1
ATOM 3733 C CA . PRO A 1 504 ? -1.786 -5.457 -5.733 1.00 94.94 504 PRO A CA 1
ATOM 3734 C C . PRO A 1 504 ? -0.499 -5.092 -6.480 1.00 94.94 504 PRO A C 1
ATOM 3736 O O . PRO A 1 504 ? -0.395 -5.260 -7.695 1.00 94.94 504 PRO A O 1
ATOM 3739 N N . GLY A 1 505 ? 0.488 -4.556 -5.763 1.00 95.00 505 GLY A N 1
ATOM 3740 C CA . GLY A 1 505 ? 1.758 -4.083 -6.326 1.00 95.00 505 GLY A CA 1
ATOM 3741 C C . GLY A 1 505 ? 2.056 -2.618 -6.007 1.00 95.00 505 GLY A C 1
ATOM 3742 O O . GLY A 1 505 ? 1.589 -2.087 -4.999 1.00 95.00 505 GLY A O 1
ATOM 3743 N N . GLU A 1 506 ? 2.851 -1.986 -6.871 1.00 97.44 506 GLU A N 1
ATOM 3744 C CA . GLU A 1 506 ? 3.492 -0.687 -6.636 1.00 97.44 506 GLU A CA 1
ATOM 3745 C C . GLU A 1 506 ? 3.012 0.375 -7.636 1.00 97.44 506 GLU A C 1
ATOM 3747 O O . GLU A 1 506 ? 3.640 0.563 -8.684 1.00 97.44 506 GLU A O 1
ATOM 3752 N N . PRO A 1 507 ? 1.898 1.072 -7.365 1.00 98.44 507 PRO A N 1
ATOM 3753 C CA . PRO A 1 507 ? 1.509 2.219 -8.173 1.00 98.44 507 PRO A CA 1
ATOM 3754 C C . PRO A 1 507 ? 2.475 3.393 -7.967 1.00 98.44 507 PRO A C 1
ATOM 3756 O O . PRO A 1 507 ? 2.817 3.721 -6.826 1.00 98.44 507 PRO A O 1
ATOM 3759 N N . THR A 1 508 ? 2.893 4.036 -9.062 1.00 98.69 508 THR A N 1
ATOM 3760 C CA . THR A 1 508 ? 3.557 5.354 -9.028 1.00 98.69 508 THR A CA 1
ATOM 3761 C C . THR A 1 508 ? 2.610 6.423 -8.491 1.00 98.69 508 THR A C 1
ATOM 3763 O O . THR A 1 508 ? 1.392 6.212 -8.425 1.00 98.69 508 THR A O 1
ATOM 3766 N N . ILE A 1 509 ? 3.137 7.587 -8.108 1.00 98.38 509 ILE A N 1
ATOM 3767 C CA . ILE A 1 509 ? 2.298 8.692 -7.619 1.00 98.38 509 ILE A CA 1
ATOM 3768 C C . ILE A 1 509 ? 1.264 9.132 -8.660 1.00 98.38 509 ILE A C 1
ATOM 3770 O O . ILE A 1 509 ? 0.108 9.374 -8.305 1.00 98.38 509 ILE A O 1
ATOM 3774 N N . THR A 1 510 ? 1.632 9.177 -9.946 1.00 98.56 510 THR A N 1
ATOM 3775 C CA . THR A 1 510 ? 0.712 9.581 -11.014 1.00 98.56 510 THR A CA 1
ATOM 3776 C C . THR A 1 510 ? -0.343 8.507 -11.250 1.00 98.56 510 THR A C 1
ATOM 3778 O O . THR A 1 510 ? -1.535 8.816 -11.331 1.00 98.56 510 THR A O 1
ATOM 3781 N N . ALA A 1 511 ? 0.062 7.232 -11.285 1.00 98.62 511 ALA A N 1
ATOM 3782 C CA . ALA A 1 511 ? -0.866 6.111 -11.394 1.00 98.62 511 ALA A CA 1
ATOM 3783 C C . ALA A 1 511 ? -1.873 6.098 -10.233 1.00 98.62 511 ALA A C 1
ATOM 3785 O O . ALA A 1 511 ? -3.082 5.988 -10.452 1.00 98.62 511 ALA A O 1
ATOM 3786 N N . GLY A 1 512 ? -1.385 6.292 -9.006 1.00 98.38 512 GLY A N 1
ATOM 3787 C CA . GLY A 1 512 ? -2.197 6.433 -7.803 1.00 98.38 512 GLY A CA 1
ATOM 3788 C C . GLY A 1 512 ? -3.190 7.589 -7.888 1.00 98.38 512 GLY A C 1
ATOM 3789 O O . GLY A 1 512 ? -4.373 7.404 -7.606 1.00 98.38 512 GLY A O 1
ATOM 3790 N N . HIS A 1 513 ? -2.742 8.759 -8.347 1.00 98.31 513 HIS A N 1
ATOM 3791 C CA . HIS A 1 513 ? -3.597 9.932 -8.527 1.00 98.31 513 HIS A CA 1
ATOM 3792 C C . HIS A 1 513 ? -4.714 9.699 -9.563 1.00 98.31 513 HIS A C 1
ATOM 3794 O O . HIS A 1 513 ? -5.874 10.054 -9.323 1.00 98.31 513 HIS A O 1
ATOM 3800 N N . ARG A 1 514 ? -4.400 9.050 -10.693 1.00 98.31 514 ARG A N 1
ATOM 3801 C CA . ARG A 1 514 ? -5.394 8.689 -11.720 1.00 98.31 514 ARG A CA 1
ATOM 3802 C C . ARG A 1 514 ? -6.421 7.683 -11.188 1.00 98.31 514 ARG A C 1
ATOM 3804 O O . ARG A 1 514 ? -7.618 7.867 -11.425 1.00 98.31 514 ARG A O 1
ATOM 3811 N N . ILE A 1 515 ? -5.982 6.677 -10.424 1.00 98.50 515 ILE A N 1
ATOM 3812 C CA . ILE A 1 515 ? -6.877 5.731 -9.737 1.00 98.50 515 ILE A CA 1
ATOM 3813 C C . ILE A 1 515 ? -7.769 6.478 -8.740 1.00 98.50 515 ILE A C 1
ATOM 3815 O O . ILE A 1 515 ? -8.987 6.327 -8.791 1.00 98.50 515 ILE A O 1
ATOM 3819 N N . GLU A 1 516 ? -7.199 7.325 -7.879 1.00 97.88 516 GLU A N 1
ATOM 3820 C CA . GLU A 1 516 ? -7.945 8.108 -6.885 1.00 97.88 516 GLU A CA 1
ATOM 3821 C C . GLU A 1 516 ? -9.086 8.896 -7.541 1.00 97.88 516 GLU A C 1
ATOM 3823 O O . GLU A 1 516 ? -10.235 8.829 -7.098 1.00 97.88 516 GLU A O 1
ATOM 3828 N N . LYS A 1 517 ? -8.787 9.609 -8.633 1.00 97.19 517 LYS A N 1
ATOM 3829 C CA . LYS A 1 517 ? -9.779 10.389 -9.379 1.00 97.19 517 LYS A CA 1
ATOM 3830 C C . LYS A 1 517 ? -10.903 9.505 -9.923 1.00 97.19 517 LYS A C 1
ATOM 3832 O O . LYS A 1 517 ? -12.071 9.849 -9.751 1.00 97.19 517 LYS A O 1
ATOM 3837 N N . ALA A 1 518 ? -10.558 8.370 -10.528 1.00 96.75 518 ALA A N 1
ATOM 3838 C CA . ALA A 1 518 ? -11.531 7.436 -11.087 1.00 96.75 518 ALA A CA 1
ATOM 3839 C C . ALA A 1 518 ? -12.448 6.828 -10.011 1.00 96.75 518 ALA A C 1
ATOM 3841 O O . ALA A 1 518 ? -13.648 6.691 -10.228 1.00 96.75 518 ALA A O 1
ATOM 3842 N N . ILE A 1 519 ? -11.913 6.495 -8.834 1.00 96.12 519 ILE A N 1
ATOM 3843 C CA . ILE A 1 519 ? -12.715 5.928 -7.741 1.00 96.12 519 ILE A CA 1
ATOM 3844 C C . ILE A 1 519 ? -13.631 6.978 -7.121 1.00 96.12 519 ILE A C 1
ATOM 3846 O O . ILE A 1 519 ? -14.792 6.681 -6.838 1.00 96.12 519 ILE A O 1
ATOM 3850 N N . LYS A 1 520 ? -13.162 8.217 -6.953 1.00 94.75 520 LYS A N 1
ATOM 3851 C CA . LYS A 1 520 ? -14.017 9.317 -6.483 1.00 94.75 520 LYS A CA 1
ATOM 3852 C C . LYS A 1 520 ? -15.170 9.599 -7.445 1.00 94.75 520 LYS A C 1
ATOM 3854 O O . LYS A 1 520 ? -16.281 9.840 -6.987 1.00 94.75 520 LYS A O 1
ATOM 3859 N N . GLU A 1 521 ? -14.915 9.534 -8.751 1.00 94.81 521 GLU A N 1
ATOM 3860 C CA . GLU A 1 521 ? -15.936 9.705 -9.791 1.00 94.81 521 GLU A CA 1
ATOM 3861 C C . GLU A 1 521 ? -17.053 8.654 -9.672 1.00 94.81 521 GLU A C 1
ATOM 3863 O O . GLU A 1 521 ? -18.226 9.010 -9.701 1.00 94.81 521 GLU A O 1
ATOM 3868 N N . GLU A 1 522 ? -16.704 7.378 -9.476 1.00 93.50 522 GLU A N 1
ATOM 3869 C CA . GLU A 1 522 ? -17.692 6.289 -9.400 1.00 93.50 522 GLU A CA 1
ATOM 3870 C C . GLU A 1 522 ? -18.421 6.203 -8.055 1.00 93.50 522 GLU A C 1
ATOM 3872 O O . GLU A 1 522 ? -19.586 5.815 -8.003 1.00 93.50 522 GLU A O 1
ATOM 3877 N N . THR A 1 523 ? -17.736 6.527 -6.957 1.00 91.19 523 THR A N 1
ATOM 3878 C CA . THR A 1 523 ? -18.294 6.382 -5.600 1.00 91.19 523 THR A CA 1
ATOM 3879 C C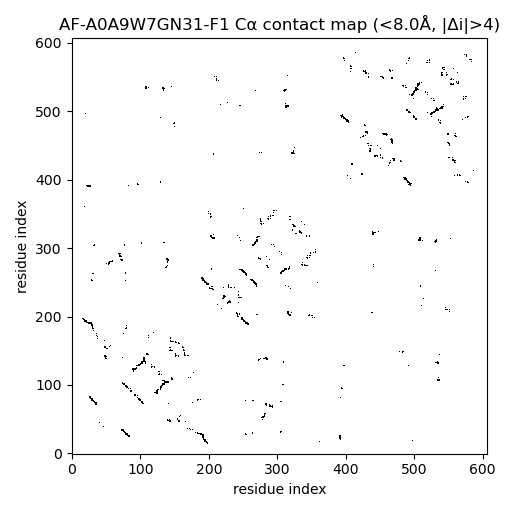 . THR A 1 523 ? -18.984 7.641 -5.087 1.00 91.19 523 THR A C 1
ATOM 3881 O O . THR A 1 523 ? -19.733 7.571 -4.116 1.00 91.19 523 THR A O 1
ATOM 3884 N N . GLY A 1 524 ? -18.690 8.805 -5.674 1.00 90.69 524 GLY A N 1
ATOM 3885 C CA . GLY A 1 524 ? -19.071 10.106 -5.122 1.00 90.69 524 GLY A CA 1
ATOM 3886 C C . GLY A 1 524 ? -18.307 10.490 -3.847 1.00 90.69 524 GLY A C 1
ATOM 3887 O O . GLY A 1 524 ? -18.615 11.518 -3.243 1.00 90.69 524 GLY A O 1
ATOM 3888 N N . ALA A 1 525 ? -17.310 9.699 -3.427 1.00 89.19 525 ALA A N 1
ATOM 3889 C CA . ALA A 1 525 ? -16.553 9.967 -2.214 1.00 89.19 525 ALA A CA 1
ATOM 3890 C C . ALA A 1 525 ? -15.757 11.276 -2.318 1.00 89.19 525 ALA A C 1
ATOM 3892 O O . ALA A 1 525 ? -15.078 11.560 -3.311 1.00 89.19 525 ALA A O 1
ATOM 3893 N N . LYS A 1 526 ? -15.781 12.070 -1.243 1.00 87.25 526 LYS A N 1
ATOM 3894 C CA . LYS A 1 526 ? -15.026 13.334 -1.157 1.00 87.25 526 LYS A CA 1
ATOM 3895 C C . LYS A 1 526 ? -13.517 13.099 -1.180 1.00 87.25 526 LYS A C 1
ATOM 3897 O O . LYS A 1 526 ? -12.768 13.877 -1.779 1.00 87.25 526 LYS A O 1
ATOM 3902 N N . HIS A 1 527 ? -13.079 12.007 -0.565 1.00 90.44 527 HIS A N 1
ATOM 3903 C CA . HIS A 1 527 ? -11.685 11.610 -0.457 1.00 90.44 527 HIS A CA 1
ATOM 3904 C C . HIS A 1 527 ? -11.514 10.164 -0.905 1.00 90.44 527 HIS A C 1
ATOM 3906 O O . HIS A 1 527 ? -12.394 9.331 -0.694 1.00 90.44 527 HIS A O 1
ATOM 3912 N N . CYS A 1 528 ? -10.360 9.857 -1.489 1.00 95.00 528 CYS A N 1
ATOM 3913 C CA . CYS A 1 528 ? -9.955 8.484 -1.721 1.00 95.00 528 CYS A CA 1
ATOM 3914 C C . CYS A 1 528 ? -8.511 8.281 -1.242 1.00 95.00 528 CYS A C 1
ATOM 3916 O O . CYS A 1 528 ? -7.686 9.197 -1.304 1.00 95.00 528 CYS A O 1
ATOM 3918 N N . ILE A 1 529 ? -8.251 7.107 -0.669 1.00 96.44 529 ILE A N 1
ATOM 3919 C CA . ILE A 1 529 ? -6.933 6.634 -0.250 1.00 96.44 529 ILE A CA 1
ATOM 3920 C C . ILE A 1 529 ? -6.638 5.388 -1.081 1.00 96.44 529 ILE A C 1
ATOM 3922 O O . ILE A 1 529 ? -7.380 4.408 -1.021 1.00 96.44 529 ILE A O 1
ATOM 3926 N N . VAL A 1 530 ? -5.568 5.437 -1.869 1.00 98.31 530 VAL A N 1
ATOM 3927 C CA . VAL A 1 530 ? -5.108 4.298 -2.667 1.00 98.31 530 VAL A CA 1
ATOM 3928 C C . VAL A 1 530 ? -3.963 3.624 -1.919 1.00 98.31 530 VAL A C 1
ATOM 3930 O O . VAL A 1 530 ? -2.952 4.264 -1.628 1.00 98.31 530 VAL A O 1
ATOM 3933 N N . LEU A 1 531 ? -4.140 2.347 -1.587 1.00 98.06 531 LEU A N 1
ATOM 3934 C CA . LEU A 1 531 ? -3.176 1.547 -0.836 1.00 98.06 531 LEU A CA 1
ATOM 3935 C C . LEU A 1 531 ? -2.501 0.537 -1.759 1.00 98.06 531 LEU A C 1
ATOM 3937 O O . LEU A 1 531 ? -3.178 -0.295 -2.366 1.00 98.06 531 LEU A O 1
ATOM 3941 N N . GLY A 1 532 ? -1.174 0.597 -1.848 1.00 96.94 532 GLY A N 1
ATOM 3942 C CA . GLY A 1 532 ? -0.374 -0.407 -2.544 1.00 96.94 532 GLY A CA 1
ATOM 3943 C C . GLY A 1 532 ? -0.168 -1.665 -1.697 1.00 96.94 532 GLY A C 1
ATOM 3944 O O . GLY A 1 532 ? -0.561 -1.727 -0.527 1.00 96.94 532 GLY A O 1
ATOM 3945 N N . PHE A 1 533 ? 0.511 -2.661 -2.272 1.00 96.19 533 PHE A N 1
ATOM 3946 C CA . PHE A 1 533 ? 0.976 -3.864 -1.555 1.00 96.19 533 PHE A CA 1
ATOM 3947 C C . PHE A 1 533 ? -0.139 -4.656 -0.856 1.00 96.19 533 PHE A C 1
ATOM 3949 O O . PHE A 1 533 ? 0.108 -5.349 0.137 1.00 96.19 533 PHE A O 1
ATOM 3956 N N . CYS A 1 534 ? -1.372 -4.519 -1.350 1.00 94.19 534 CYS A N 1
ATOM 3957 C CA . CYS A 1 534 ? -2.566 -5.082 -0.741 1.00 94.19 534 CYS A CA 1
ATOM 3958 C C . CYS A 1 534 ? -3.030 -6.340 -1.475 1.00 94.19 534 CYS A C 1
ATOM 3960 O O . CYS A 1 534 ? -3.145 -6.346 -2.700 1.00 94.19 534 CYS A O 1
ATOM 3962 N N . GLY A 1 535 ? -3.358 -7.383 -0.712 1.00 87.00 535 GLY A N 1
ATOM 3963 C CA . GLY A 1 535 ? -3.936 -8.638 -1.203 1.00 87.00 535 GLY A CA 1
ATOM 3964 C C . GLY A 1 535 ? -2.975 -9.557 -1.968 1.00 87.00 535 GLY A C 1
ATOM 3965 O O . GLY A 1 535 ? -2.959 -10.754 -1.708 1.00 87.00 535 GLY A O 1
ATOM 3966 N N . ASP A 1 536 ? -2.171 -9.023 -2.885 1.00 91.62 536 ASP A N 1
ATOM 3967 C CA . ASP A 1 536 ? -1.097 -9.746 -3.574 1.00 91.62 536 ASP A CA 1
ATOM 3968 C C . ASP A 1 536 ? -0.027 -8.772 -4.103 1.00 91.62 536 ASP A C 1
ATOM 3970 O O . ASP A 1 536 ? -0.120 -7.556 -3.913 1.00 91.62 536 ASP A O 1
ATOM 3974 N N . TYR A 1 537 ? 0.993 -9.291 -4.790 1.00 92.44 537 TYR A N 1
ATOM 3975 C CA . TYR A 1 537 ? 2.053 -8.493 -5.397 1.00 92.44 537 TYR A CA 1
ATOM 3976 C C . TYR A 1 537 ? 2.206 -8.799 -6.890 1.00 92.44 537 TYR A C 1
ATOM 3978 O O . TYR A 1 537 ? 2.524 -9.924 -7.270 1.00 92.44 537 TYR A O 1
ATOM 3986 N N . ALA A 1 538 ? 2.016 -7.781 -7.736 1.00 92.06 538 ALA A N 1
ATOM 3987 C CA . ALA A 1 538 ? 2.051 -7.903 -9.197 1.00 92.06 538 ALA A CA 1
ATOM 3988 C C . ALA A 1 538 ? 2.991 -6.890 -9.873 1.00 92.06 538 ALA A C 1
ATOM 3990 O O . ALA A 1 538 ? 2.748 -6.440 -10.992 1.00 92.06 538 ALA A O 1
ATOM 3991 N N . GLY A 1 539 ? 4.083 -6.538 -9.195 1.00 91.62 539 GLY A N 1
ATOM 3992 C CA . GLY A 1 539 ? 5.097 -5.629 -9.722 1.00 91.62 539 GLY A CA 1
ATOM 3993 C C . GLY A 1 539 ? 4.621 -4.183 -9.695 1.00 91.62 539 GLY A C 1
ATOM 3994 O O . GLY A 1 539 ? 3.935 -3.775 -8.760 1.00 91.62 539 GLY A O 1
ATOM 3995 N N . TYR A 1 540 ? 5.015 -3.408 -10.701 1.00 96.50 540 TYR A N 1
ATOM 3996 C CA . TYR A 1 540 ? 4.752 -1.971 -10.758 1.00 96.50 540 TYR A CA 1
ATOM 3997 C C . TYR A 1 540 ? 3.517 -1.651 -11.584 1.00 96.50 540 TYR A C 1
ATOM 3999 O O . TYR A 1 540 ? 3.257 -2.320 -12.579 1.00 96.50 540 TYR A O 1
ATOM 4007 N N . TRP A 1 541 ? 2.818 -0.580 -11.213 1.00 97.50 541 TRP A N 1
ATOM 4008 C CA . TRP A 1 541 ? 1.749 0.022 -12.003 1.00 97.50 541 TRP A CA 1
ATOM 4009 C C . TRP A 1 541 ? 2.148 1.453 -12.349 1.00 97.50 541 TRP A C 1
ATOM 4011 O O . TRP A 1 541 ? 2.284 2.294 -11.464 1.00 97.50 541 TRP A O 1
ATOM 4021 N N . VAL A 1 542 ? 2.352 1.709 -13.637 1.00 97.69 542 VAL A N 1
ATOM 4022 C CA . VAL A 1 542 ? 2.809 3.000 -14.169 1.00 97.69 542 VAL A CA 1
ATOM 4023 C C . VAL A 1 542 ? 1.796 3.544 -15.168 1.00 97.69 542 VAL A C 1
ATOM 4025 O O . VAL A 1 542 ? 1.006 2.771 -15.723 1.00 97.69 542 VAL A O 1
ATOM 4028 N N . THR A 1 543 ? 1.827 4.847 -15.428 1.00 97.94 543 THR A N 1
ATOM 4029 C CA . THR A 1 543 ? 1.065 5.440 -16.534 1.00 97.94 543 THR A CA 1
ATOM 4030 C C . THR A 1 543 ? 1.604 4.988 -17.892 1.00 97.94 543 THR A C 1
ATOM 4032 O O . THR A 1 543 ? 2.697 4.426 -17.992 1.00 97.94 543 THR A O 1
ATOM 4035 N N . GLU A 1 544 ? 0.837 5.206 -18.962 1.00 94.81 544 GLU A N 1
ATOM 4036 C CA . GLU A 1 544 ? 1.322 4.915 -20.315 1.00 94.81 544 GLU A CA 1
ATOM 4037 C C . GLU A 1 544 ? 2.556 5.770 -20.641 1.00 94.81 544 GLU A C 1
ATOM 4039 O O . GLU A 1 544 ? 3.502 5.302 -21.270 1.00 94.81 544 GLU A O 1
ATOM 4044 N N . GLU A 1 545 ? 2.557 7.013 -20.172 1.00 96.88 545 GLU A N 1
ATOM 4045 C CA . GLU A 1 545 ? 3.589 8.020 -20.384 1.00 96.88 545 GLU A CA 1
ATOM 4046 C C . GLU A 1 545 ? 4.889 7.686 -19.634 1.00 96.88 545 GLU A C 1
ATOM 4048 O O . GLU A 1 545 ? 5.983 7.777 -20.207 1.00 96.88 545 GLU A O 1
ATOM 4053 N N . GLU A 1 546 ? 4.770 7.222 -18.387 1.00 97.25 546 GLU A N 1
ATOM 4054 C CA . GLU A 1 546 ? 5.873 6.667 -17.599 1.00 97.25 546 GLU A CA 1
ATOM 4055 C C . GLU A 1 546 ? 6.393 5.360 -18.225 1.00 97.25 546 GLU A C 1
ATOM 4057 O O . GLU A 1 546 ? 7.607 5.136 -18.304 1.00 97.25 546 GLU A O 1
ATOM 4062 N N . TYR A 1 547 ? 5.490 4.498 -18.719 1.00 95.25 547 TYR A N 1
ATOM 4063 C CA . TYR A 1 547 ? 5.842 3.227 -19.357 1.00 95.25 547 TYR A CA 1
ATOM 4064 C C . TYR A 1 547 ? 6.734 3.432 -20.583 1.00 95.25 547 TYR A C 1
ATOM 4066 O O . TYR A 1 547 ? 7.704 2.693 -20.754 1.00 95.25 547 TYR A O 1
ATOM 4074 N N . GLU A 1 548 ? 6.465 4.438 -21.415 1.00 93.00 548 GLU A N 1
ATOM 4075 C CA . GLU A 1 548 ? 7.264 4.735 -22.614 1.00 93.00 548 GLU A CA 1
ATOM 4076 C C . GLU A 1 548 ? 8.744 5.019 -22.302 1.00 93.00 548 GLU A C 1
ATOM 4078 O O . GLU A 1 548 ? 9.613 4.740 -23.129 1.00 93.00 548 GLU A O 1
ATOM 4083 N N . GLN A 1 549 ? 9.074 5.514 -21.101 1.00 93.00 549 GLN A N 1
ATOM 4084 C CA . GLN A 1 549 ? 10.476 5.733 -20.716 1.00 93.00 549 GLN A CA 1
ATOM 4085 C C . GLN A 1 549 ? 11.233 4.445 -20.409 1.00 93.00 549 GLN A C 1
ATOM 4087 O O . GLN A 1 549 ? 12.463 4.420 -20.491 1.00 93.00 549 GLN A O 1
ATOM 4092 N N . GLN A 1 550 ? 10.522 3.377 -20.033 1.00 93.50 550 GLN A N 1
ATOM 4093 C CA . GLN A 1 550 ? 11.124 2.105 -19.636 1.00 93.50 550 GLN A CA 1
ATOM 4094 C C . GLN A 1 550 ? 12.234 2.271 -18.581 1.00 93.50 550 GLN A C 1
ATOM 4096 O O . GLN A 1 550 ? 13.210 1.518 -18.581 1.00 93.50 550 GLN A O 1
ATOM 4101 N N . GLN A 1 551 ? 12.079 3.238 -17.663 1.00 90.69 551 GLN A N 1
ATOM 4102 C CA . GLN A 1 551 ? 12.799 3.235 -16.384 1.00 90.69 551 GLN A CA 1
ATOM 4103 C C . GLN A 1 551 ? 12.400 1.991 -15.573 1.00 90.69 551 GLN A C 1
ATOM 4105 O O . GLN A 1 551 ? 11.563 1.198 -16.012 1.00 90.69 551 GLN A O 1
ATOM 4110 N N . TYR A 1 552 ? 13.023 1.766 -14.415 1.00 89.56 552 TYR A N 1
ATOM 4111 C CA . TYR A 1 552 ? 12.847 0.521 -13.665 1.00 89.56 552 TYR A CA 1
ATOM 4112 C C . TYR A 1 552 ? 11.373 0.151 -13.445 1.00 89.56 552 TYR A C 1
ATOM 4114 O O . TYR A 1 552 ? 11.000 -0.994 -13.700 1.00 89.56 552 TYR A O 1
ATOM 4122 N N . GLU A 1 553 ? 10.538 1.111 -13.050 1.00 94.88 553 GLU A N 1
ATOM 4123 C CA . GLU A 1 553 ? 9.109 0.920 -12.802 1.00 94.88 553 GLU A CA 1
ATOM 4124 C C . GLU A 1 553 ? 8.377 0.492 -14.089 1.00 94.88 553 GLU A C 1
ATOM 4126 O O . GLU A 1 553 ? 7.730 -0.555 -14.115 1.00 94.88 553 GLU A O 1
ATOM 4131 N N . GLY A 1 554 ? 8.563 1.213 -15.203 1.00 94.69 554 GLY A N 1
ATOM 4132 C CA . GLY A 1 554 ? 7.936 0.881 -16.493 1.00 94.69 554 GLY A CA 1
ATOM 4133 C C . GLY A 1 554 ? 8.437 -0.432 -17.109 1.00 94.69 554 GLY A C 1
ATOM 4134 O O . GLY A 1 554 ? 7.667 -1.202 -17.687 1.00 94.69 554 GLY A O 1
ATOM 4135 N N . SER A 1 555 ? 9.715 -0.756 -16.914 1.00 92.75 555 SER A N 1
ATOM 4136 C CA . SER A 1 555 ? 10.285 -2.059 -17.277 1.00 92.75 555 SER A CA 1
ATOM 4137 C C . SER A 1 555 ? 9.709 -3.193 -16.424 1.00 92.75 555 SER A C 1
ATOM 4139 O O . SER A 1 555 ? 9.565 -4.323 -16.903 1.00 92.75 555 SER A O 1
ATOM 4141 N N . SER A 1 556 ? 9.346 -2.895 -15.178 1.00 93.31 556 SER A N 1
ATOM 4142 C CA . SER A 1 556 ? 8.813 -3.853 -14.205 1.00 93.31 556 SER A CA 1
ATOM 4143 C C . SER A 1 556 ? 7.279 -3.929 -14.192 1.00 93.31 556 SER A C 1
ATOM 4145 O O . SER A 1 556 ? 6.711 -4.719 -13.440 1.00 93.31 556 SER A O 1
ATOM 4147 N N . MET A 1 557 ? 6.602 -3.163 -15.051 1.00 93.38 557 MET A N 1
ATOM 4148 C CA . MET A 1 557 ? 5.156 -3.237 -15.265 1.00 93.38 557 MET A CA 1
ATOM 4149 C C . MET A 1 557 ? 4.791 -4.476 -16.087 1.00 93.38 557 MET A C 1
ATOM 4151 O O . MET A 1 557 ? 4.906 -4.475 -17.314 1.00 93.38 557 MET A O 1
ATOM 4155 N N . LEU A 1 558 ? 4.373 -5.553 -15.418 1.00 91.38 558 LEU A N 1
ATOM 4156 C CA . LEU A 1 558 ? 4.192 -6.886 -16.010 1.00 91.38 558 LEU A CA 1
ATOM 4157 C C . LEU A 1 558 ? 3.238 -6.910 -17.210 1.00 91.38 558 LEU A C 1
ATOM 4159 O O . LEU A 1 558 ? 3.498 -7.624 -18.182 1.00 91.38 558 LEU A O 1
ATOM 4163 N N . PHE A 1 559 ? 2.161 -6.130 -17.147 1.00 89.50 559 PHE A N 1
ATOM 4164 C CA . PHE A 1 559 ? 1.001 -6.251 -18.037 1.00 89.50 559 PHE A CA 1
ATOM 4165 C C . PHE A 1 559 ? 1.073 -5.381 -19.299 1.00 89.50 559 PHE A C 1
ATOM 4167 O O . PHE A 1 559 ? 0.139 -5.369 -20.097 1.00 89.50 559 PHE A O 1
ATOM 4174 N N . GLY A 1 560 ? 2.199 -4.701 -19.521 1.00 88.94 560 GLY A N 1
ATOM 4175 C CA . GLY A 1 560 ? 2.401 -3.873 -20.707 1.00 88.94 560 GLY A CA 1
ATOM 4176 C C . GLY A 1 560 ? 1.864 -2.452 -20.558 1.00 88.94 560 GLY A C 1
ATOM 4177 O O . GLY A 1 560 ? 1.430 -2.051 -19.477 1.00 88.94 560 GLY A O 1
ATOM 4178 N N . LYS A 1 561 ? 1.909 -1.697 -21.660 1.00 88.75 561 LYS A N 1
ATOM 4179 C CA . LYS A 1 561 ? 1.653 -0.250 -21.687 1.00 88.75 561 LYS A CA 1
ATOM 4180 C C . LYS A 1 561 ? 0.293 0.136 -21.098 1.00 88.75 561 LYS A C 1
ATOM 4182 O O . LYS A 1 561 ? 0.214 1.036 -20.277 1.00 88.75 561 LYS A O 1
ATOM 4187 N N . PHE A 1 562 ? -0.761 -0.591 -21.465 1.00 88.88 562 PHE A N 1
ATOM 4188 C CA . PHE A 1 562 ? -2.145 -0.278 -21.081 1.00 88.88 562 PHE A CA 1
ATOM 4189 C C . PHE A 1 562 ? -2.595 -0.906 -19.754 1.00 88.88 562 PHE A C 1
ATOM 4191 O O . PHE A 1 562 ? -3.779 -0.845 -19.410 1.00 88.88 562 PHE A O 1
ATOM 4198 N N . GLY A 1 563 ? -1.703 -1.572 -19.013 1.00 88.88 563 GLY A N 1
ATOM 4199 C CA . GLY A 1 563 ? -2.132 -2.346 -17.848 1.00 88.88 563 GLY A CA 1
ATOM 4200 C C . GLY A 1 563 ? -2.741 -1.482 -16.734 1.00 88.88 563 GLY A C 1
ATOM 4201 O O . GLY A 1 563 ? -3.689 -1.931 -16.091 1.00 88.88 563 GLY A O 1
ATOM 4202 N N . LEU A 1 564 ? -2.296 -0.229 -16.552 1.00 93.31 564 LEU A N 1
ATOM 4203 C CA . LEU A 1 564 ? -2.917 0.692 -15.588 1.00 93.31 564 LEU A CA 1
ATOM 4204 C C . LEU A 1 564 ? -4.352 1.058 -15.983 1.00 93.31 564 LEU A C 1
ATOM 4206 O O . LEU A 1 564 ? -5.229 1.092 -15.119 1.00 93.31 564 LEU A O 1
ATOM 4210 N N . ASN A 1 565 ? -4.621 1.310 -17.267 1.00 90.00 565 ASN A N 1
ATOM 4211 C CA . ASN A 1 565 ? -5.965 1.624 -17.761 1.00 90.00 565 ASN A CA 1
ATOM 4212 C C . ASN A 1 565 ? -6.916 0.471 -17.450 1.00 90.00 565 ASN A C 1
ATOM 4214 O O . ASN A 1 565 ? -8.042 0.680 -16.991 1.00 90.00 565 ASN A O 1
ATOM 4218 N N . VAL A 1 566 ? -6.432 -0.757 -17.649 1.00 87.06 566 VAL A N 1
ATOM 4219 C CA . VAL A 1 566 ? -7.214 -1.950 -17.362 1.00 87.06 566 VAL A CA 1
ATOM 4220 C C . VAL A 1 566 ? -7.454 -2.118 -15.864 1.00 87.06 566 VAL A C 1
ATOM 4222 O O . VAL A 1 566 ? -8.608 -2.277 -15.460 1.00 87.06 566 VAL A O 1
ATOM 4225 N N . LEU A 1 567 ? -6.411 -2.009 -15.035 1.00 90.44 567 LEU A N 1
ATOM 4226 C CA . LEU A 1 567 ? -6.548 -2.032 -13.576 1.00 90.44 567 LEU A CA 1
ATOM 4227 C C . LEU A 1 567 ? -7.557 -0.980 -13.097 1.00 90.44 567 LEU A C 1
ATOM 4229 O O . LEU A 1 567 ? -8.464 -1.297 -12.330 1.00 90.44 567 LEU A O 1
ATOM 4233 N N . THR A 1 568 ? -7.443 0.250 -13.597 1.00 92.69 568 THR A N 1
ATOM 4234 C CA . THR A 1 568 ? -8.317 1.368 -13.223 1.00 92.69 568 THR A CA 1
ATOM 4235 C C . THR A 1 568 ? -9.765 1.086 -13.607 1.00 92.69 568 THR A C 1
ATOM 4237 O O . THR A 1 568 ? -10.656 1.284 -12.784 1.00 92.69 568 THR A O 1
ATOM 4240 N N . LYS A 1 569 ? -10.040 0.558 -14.809 1.00 88.25 569 LYS A N 1
ATOM 4241 C CA . LYS A 1 569 ? -11.412 0.179 -15.178 1.00 88.25 569 LYS A CA 1
ATOM 4242 C C . LYS A 1 569 ? -11.953 -0.950 -14.295 1.00 88.25 569 LYS A C 1
ATOM 4244 O O . LYS A 1 569 ? -13.112 -0.881 -13.887 1.00 88.25 569 LYS A O 1
ATOM 4249 N N . ARG A 1 570 ? -11.147 -1.961 -13.953 1.00 88.69 570 ARG A N 1
ATOM 4250 C CA . ARG A 1 570 ? -11.580 -3.023 -13.026 1.00 88.69 570 ARG A CA 1
ATOM 4251 C C . ARG A 1 570 ? -11.892 -2.457 -11.642 1.00 88.69 570 ARG A C 1
ATOM 4253 O O . ARG A 1 570 ? -12.949 -2.762 -11.098 1.00 88.69 570 ARG A O 1
ATOM 4260 N N . LEU A 1 571 ? -11.055 -1.560 -11.122 1.00 92.69 571 LEU A N 1
ATOM 4261 C CA . LEU A 1 571 ? -11.323 -0.860 -9.865 1.00 92.69 571 LEU A CA 1
ATOM 4262 C C . LEU A 1 571 ? -12.581 0.021 -9.942 1.00 92.69 571 LEU A C 1
ATOM 4264 O O . LEU A 1 571 ? -13.347 0.025 -8.986 1.00 92.69 571 LEU A O 1
ATOM 4268 N N . ARG A 1 572 ? -12.869 0.686 -11.073 1.00 92.25 572 ARG A N 1
ATOM 4269 C CA . ARG A 1 572 ? -14.147 1.400 -11.288 1.00 92.25 572 ARG A CA 1
ATOM 4270 C C . ARG A 1 572 ? -15.347 0.453 -11.191 1.00 92.25 572 ARG A C 1
ATOM 4272 O O . ARG A 1 572 ? -16.332 0.786 -10.543 1.00 92.25 572 ARG A O 1
ATOM 4279 N N . MET A 1 573 ? -15.270 -0.746 -11.774 1.00 88.25 573 MET A N 1
ATOM 4280 C CA . MET A 1 573 ? -16.341 -1.750 -11.659 1.00 88.25 573 MET A CA 1
ATOM 4281 C C . MET A 1 573 ? -16.556 -2.202 -10.207 1.00 88.25 573 MET A C 1
ATOM 4283 O O . MET A 1 573 ? -17.701 -2.299 -9.758 1.00 88.25 573 MET A O 1
ATOM 4287 N N . VAL A 1 574 ? -15.466 -2.446 -9.470 1.00 89.62 574 VAL A N 1
ATOM 4288 C CA . VAL A 1 574 ? -15.506 -2.794 -8.039 1.00 89.62 574 VAL A CA 1
ATOM 4289 C C . VAL A 1 574 ? -16.090 -1.637 -7.222 1.00 89.62 574 VAL A C 1
ATOM 4291 O O . VAL A 1 574 ? -16.964 -1.859 -6.392 1.00 89.62 574 VAL A O 1
ATOM 4294 N N . ALA A 1 575 ? -15.682 -0.399 -7.506 1.00 90.88 575 ALA A N 1
ATOM 4295 C CA . ALA A 1 575 ? -16.175 0.805 -6.845 1.00 90.88 575 ALA A CA 1
ATOM 4296 C C . ALA A 1 575 ? -17.681 1.015 -7.041 1.00 90.88 575 ALA A C 1
ATOM 4298 O O . ALA A 1 575 ? -18.392 1.263 -6.070 1.00 90.88 575 ALA A O 1
ATOM 4299 N N . ARG A 1 576 ? -18.181 0.857 -8.272 1.00 89.44 576 ARG A N 1
ATOM 4300 C CA . ARG A 1 576 ? -19.621 0.916 -8.576 1.00 89.44 576 ARG A CA 1
ATOM 4301 C C . ARG A 1 576 ? -20.402 -0.141 -7.813 1.00 89.44 576 ARG A C 1
ATOM 4303 O O . ARG A 1 576 ? -21.416 0.177 -7.204 1.00 89.44 576 ARG A O 1
ATOM 4310 N N . SER A 1 577 ? -19.891 -1.371 -7.820 1.00 86.56 577 SER A N 1
ATOM 4311 C CA . SER A 1 577 ? -20.508 -2.489 -7.105 1.00 86.56 577 SER A CA 1
ATOM 4312 C C . SER A 1 577 ? -20.569 -2.221 -5.601 1.00 86.56 577 SER A C 1
ATOM 4314 O O . SER A 1 577 ? -21.601 -2.487 -4.990 1.00 86.56 577 SER A O 1
ATOM 4316 N N . ALA A 1 578 ? -19.519 -1.616 -5.026 1.00 84.25 578 ALA A N 1
ATOM 4317 C CA . ALA A 1 578 ? -19.508 -1.224 -3.621 1.00 84.25 578 ALA A CA 1
ATOM 4318 C C . ALA A 1 578 ? -20.664 -0.257 -3.330 1.00 84.25 578 ALA A C 1
ATOM 4320 O O . ALA A 1 578 ? -21.481 -0.521 -2.461 1.00 84.25 578 ALA A O 1
ATOM 4321 N N . VAL A 1 579 ? -20.855 0.788 -4.135 1.00 85.19 579 VAL A N 1
ATOM 4322 C CA . VAL A 1 579 ? -21.967 1.736 -3.928 1.00 85.19 579 VAL A CA 1
ATOM 4323 C C . VAL A 1 579 ? -23.329 1.256 -4.469 1.00 85.19 579 VAL A C 1
ATOM 4325 O O . VAL A 1 579 ? -24.247 2.060 -4.623 1.00 85.19 579 VAL A O 1
ATOM 4328 N N . GLY A 1 580 ? -23.489 -0.044 -4.751 1.00 79.25 580 GLY A N 1
ATOM 4329 C CA . GLY A 1 580 ? -24.755 -0.645 -5.192 1.00 79.25 580 GLY A CA 1
ATOM 4330 C C . GLY A 1 580 ? -25.178 -0.276 -6.619 1.00 79.25 580 GLY A C 1
ATOM 4331 O O . GLY A 1 580 ? -26.330 -0.487 -6.999 1.00 79.25 580 GLY A O 1
ATOM 4332 N N . LEU A 1 581 ? -24.265 0.278 -7.418 1.00 76.88 581 LEU A N 1
ATOM 4333 C CA . LEU A 1 581 ? -24.482 0.566 -8.830 1.00 76.88 581 LEU A CA 1
ATOM 4334 C C . LEU A 1 581 ? -24.151 -0.667 -9.674 1.00 76.88 581 LEU A C 1
ATOM 4336 O O . LEU A 1 581 ? -23.215 -1.411 -9.381 1.00 76.88 581 LEU A O 1
ATOM 4340 N N . ALA A 1 582 ? -24.890 -0.854 -10.770 1.00 69.50 582 ALA A N 1
ATOM 4341 C CA . ALA A 1 582 ? -24.577 -1.901 -11.734 1.00 69.50 582 ALA A CA 1
ATOM 4342 C C . ALA A 1 582 ? -23.118 -1.751 -12.221 1.00 69.50 582 ALA A C 1
ATOM 4344 O O . ALA A 1 582 ? -22.691 -0.616 -12.504 1.00 69.50 582 ALA A O 1
ATOM 4345 N N . PRO A 1 583 ? -22.356 -2.859 -12.345 1.00 65.12 583 PRO A N 1
ATOM 4346 C CA . PRO A 1 583 ? -21.038 -2.836 -12.968 1.00 65.12 583 PRO A CA 1
ATOM 4347 C C . PRO A 1 583 ? -21.112 -2.166 -14.341 1.00 65.12 583 PRO A C 1
ATOM 4349 O O . PRO A 1 583 ? -22.169 -2.167 -14.973 1.00 65.12 583 PRO A O 1
ATOM 4352 N N . LEU A 1 584 ? -19.997 -1.608 -14.819 1.00 59.59 584 LEU A N 1
ATOM 4353 C CA . LEU A 1 584 ? -19.890 -1.168 -16.212 1.00 59.59 584 LEU A CA 1
ATOM 4354 C C . LEU A 1 584 ? -20.019 -2.409 -17.112 1.00 59.59 584 LEU A C 1
ATOM 4356 O O . LEU A 1 584 ? -19.014 -3.030 -17.457 1.00 59.59 584 LEU A O 1
ATOM 4360 N N . LEU A 1 585 ? -21.252 -2.808 -17.435 1.00 46.31 585 LEU A N 1
ATOM 4361 C CA . LEU A 1 585 ? -21.530 -3.690 -18.555 1.00 46.31 585 LEU A CA 1
ATOM 4362 C C . LEU A 1 585 ? -21.063 -2.922 -19.783 1.00 46.31 585 LEU A C 1
ATOM 4364 O O . LEU A 1 585 ? -21.488 -1.798 -20.041 1.00 46.31 585 LEU A O 1
ATOM 4368 N N . GLN A 1 586 ? -20.083 -3.492 -20.461 1.00 44.88 586 GLN A N 1
ATOM 4369 C CA . GLN A 1 586 ? -19.642 -2.994 -21.745 1.00 44.88 586 GLN A CA 1
ATOM 4370 C C . GLN A 1 586 ? -20.858 -3.055 -22.682 1.00 44.88 586 GLN A C 1
ATOM 4372 O O . GLN A 1 586 ? -21.657 -3.985 -22.581 1.00 44.88 586 GLN A O 1
ATOM 4377 N N . GLU A 1 587 ? -21.007 -2.051 -23.544 1.00 36.56 587 GLU A N 1
ATOM 4378 C CA . GLU A 1 587 ? -21.802 -2.100 -24.774 1.00 36.56 587 GLU A CA 1
ATOM 4379 C C . GLU A 1 587 ? -21.314 -3.287 -25.626 1.00 36.56 587 GLU A C 1
ATOM 4381 O O . GLU A 1 587 ? -20.530 -3.149 -26.558 1.00 36.56 587 GLU A O 1
ATOM 4386 N N . ILE A 1 588 ? -21.694 -4.485 -25.206 1.00 36.50 588 ILE A N 1
ATOM 4387 C CA . ILE A 1 588 ? -21.565 -5.758 -25.892 1.00 36.50 588 ILE A CA 1
ATOM 4388 C C . ILE A 1 588 ? -23.020 -6.122 -26.182 1.00 36.50 588 ILE A C 1
ATOM 4390 O O . ILE A 1 588 ? -23.818 -6.144 -25.250 1.00 36.50 588 ILE A O 1
ATOM 4394 N N . GLU A 1 589 ? -23.347 -6.342 -27.457 1.00 30.78 589 GLU A N 1
ATOM 4395 C CA . GLU A 1 589 ? -24.689 -6.626 -28.007 1.00 30.78 589 GLU A CA 1
ATOM 4396 C C . GLU A 1 589 ? -25.582 -5.411 -28.314 1.00 30.78 589 GLU A C 1
ATOM 4398 O O . GLU A 1 589 ? -26.662 -5.273 -27.753 1.00 30.78 589 GLU A O 1
ATOM 4403 N N . ARG A 1 590 ? -25.180 -4.558 -29.267 1.00 30.62 590 ARG A N 1
ATOM 4404 C CA . ARG A 1 590 ? -26.082 -4.023 -30.312 1.00 30.62 590 ARG A CA 1
ATOM 4405 C C . ARG A 1 590 ? -25.231 -3.679 -31.525 1.00 30.62 590 ARG A C 1
ATOM 4407 O O . ARG A 1 590 ? -24.628 -2.621 -31.524 1.00 30.62 590 ARG A O 1
ATOM 4414 N N . ASP A 1 591 ? -25.122 -4.614 -32.459 1.00 31.52 591 ASP A N 1
ATOM 4415 C CA . ASP A 1 591 ? -24.823 -4.361 -33.882 1.00 31.52 591 ASP A CA 1
ATOM 4416 C C . ASP A 1 591 ? -24.904 -5.659 -34.720 1.00 31.52 591 ASP A C 1
ATOM 4418 O O . ASP A 1 591 ? -24.856 -5.594 -35.942 1.00 31.52 591 ASP A O 1
ATOM 4422 N N . ASP A 1 592 ? -25.147 -6.825 -34.100 1.00 33.19 592 ASP A N 1
ATOM 4423 C CA . ASP A 1 592 ? -25.379 -8.090 -34.823 1.00 33.19 592 ASP A CA 1
ATOM 4424 C C . ASP A 1 592 ? -26.864 -8.380 -35.158 1.00 33.19 592 ASP A C 1
ATOM 4426 O O . ASP A 1 592 ? -27.173 -9.411 -35.749 1.00 33.19 592 ASP A O 1
ATOM 4430 N N . GLU A 1 593 ? -27.796 -7.466 -34.864 1.00 34.91 593 GLU A N 1
ATOM 4431 C CA . GLU A 1 593 ? -29.197 -7.543 -35.322 1.00 34.91 593 GLU A CA 1
ATOM 4432 C C . GLU A 1 593 ? -29.545 -6.334 -36.202 1.00 34.91 593 GLU A C 1
ATOM 4434 O O . GLU A 1 593 ? -30.334 -5.490 -35.802 1.00 34.91 593 GLU A O 1
ATOM 4439 N N . MET A 1 594 ? -28.922 -6.205 -37.380 1.00 33.28 594 MET A N 1
ATOM 4440 C CA . MET A 1 594 ? -29.468 -5.429 -38.516 1.00 33.28 594 MET A CA 1
ATOM 4441 C C . MET A 1 594 ? -28.843 -5.841 -39.869 1.00 33.28 594 MET A C 1
ATOM 4443 O O . MET A 1 594 ? -28.642 -5.013 -40.754 1.00 33.28 594 MET A O 1
ATOM 4447 N N . VAL A 1 595 ? -28.542 -7.129 -40.074 1.00 37.78 595 VAL A N 1
ATOM 4448 C CA . VAL A 1 595 ? -28.350 -7.674 -41.433 1.00 37.78 595 VAL A CA 1
ATOM 4449 C C . VAL A 1 595 ? -29.068 -9.013 -41.531 1.00 37.78 595 VAL A C 1
ATOM 4451 O O . VAL A 1 595 ? -28.489 -10.076 -41.330 1.00 37.78 595 VAL A O 1
ATOM 4454 N N . GLY A 1 596 ? -30.361 -8.940 -41.818 1.00 36.06 596 GLY A N 1
ATOM 4455 C CA . GLY A 1 596 ? -31.191 -10.102 -42.088 1.00 36.06 596 GLY A CA 1
ATOM 4456 C C . GLY A 1 596 ? -32.656 -9.714 -42.131 1.00 36.06 596 GLY A C 1
ATOM 4457 O O . GLY A 1 596 ? -33.335 -9.914 -41.137 1.00 36.06 596 GLY A O 1
ATOM 4458 N N . GLU A 1 597 ? -33.082 -9.103 -43.241 1.00 40.66 597 GLU A N 1
ATOM 4459 C CA . GLU A 1 597 ? -34.396 -9.273 -43.898 1.00 40.66 597 GLU A CA 1
ATOM 4460 C C . GLU A 1 597 ? -34.641 -8.139 -44.915 1.00 40.66 597 GLU A C 1
ATOM 4462 O O . GLU A 1 597 ? -35.362 -7.185 -44.659 1.00 40.66 597 GLU A O 1
ATOM 4467 N N . GLU A 1 598 ? -34.031 -8.262 -46.093 1.00 34.88 598 GLU A N 1
ATOM 4468 C CA . GLU A 1 598 ? -34.625 -7.882 -47.385 1.00 34.88 598 GLU A CA 1
ATOM 4469 C C . GLU A 1 598 ? -34.169 -9.027 -48.306 1.00 34.88 598 GLU A C 1
ATOM 4471 O O . GLU A 1 598 ? -32.973 -9.222 -48.500 1.00 34.88 598 GLU A O 1
ATOM 4476 N N . GLY A 1 599 ? -35.002 -9.991 -48.677 1.00 34.34 599 GLY A N 1
ATOM 4477 C CA . GLY A 1 599 ? -36.277 -9.825 -49.356 1.00 34.34 599 GLY A CA 1
ATOM 4478 C C . GLY A 1 599 ? -36.083 -10.506 -50.708 1.00 34.34 599 GLY A C 1
ATOM 4479 O O . GLY A 1 599 ? -35.588 -9.885 -51.642 1.00 34.34 599 GLY A O 1
ATOM 4480 N N . ASP A 1 600 ? -36.358 -11.811 -50.753 1.00 38.53 600 ASP A N 1
ATOM 4481 C CA . ASP A 1 600 ? -36.551 -12.536 -52.006 1.00 38.53 600 ASP A CA 1
ATOM 4482 C C . ASP A 1 600 ? -37.790 -11.936 -52.679 1.00 38.53 600 ASP A C 1
ATOM 4484 O O . ASP A 1 600 ? -38.907 -12.272 -52.295 1.00 38.53 600 ASP A O 1
ATOM 4488 N N . ASP A 1 601 ? -37.595 -11.052 -53.654 1.00 36.56 601 ASP A N 1
ATOM 4489 C CA . ASP A 1 601 ? -38.622 -10.742 -54.642 1.00 36.56 601 ASP A CA 1
ATOM 4490 C C . ASP A 1 601 ? -38.097 -11.163 -56.017 1.00 36.56 601 ASP A C 1
ATOM 4492 O O . ASP A 1 601 ? -37.184 -10.574 -56.603 1.00 36.56 601 ASP A O 1
ATOM 4496 N N . GLU A 1 602 ? -38.675 -12.272 -56.473 1.00 42.28 602 GLU A N 1
ATOM 4497 C CA . GLU A 1 602 ? -38.821 -12.621 -57.875 1.00 42.28 602 GLU A CA 1
ATOM 4498 C C . GLU A 1 602 ? -39.399 -11.414 -58.624 1.00 42.28 602 GLU A C 1
ATOM 4500 O O . GLU A 1 602 ? -40.441 -10.898 -58.235 1.00 42.28 602 GLU A O 1
ATOM 4505 N N . ASP A 1 603 ? -38.777 -11.009 -59.729 1.00 37.94 603 ASP A N 1
ATOM 4506 C CA . ASP A 1 603 ? -39.553 -10.475 -60.841 1.00 37.94 603 ASP A CA 1
ATOM 4507 C C . ASP A 1 603 ? -38.953 -10.938 -62.168 1.00 37.94 603 ASP A C 1
ATOM 4509 O O . ASP A 1 603 ? -37.780 -10.740 -62.501 1.00 37.94 603 ASP A O 1
ATOM 4513 N N . ASP A 1 604 ? -39.839 -11.643 -62.852 1.00 41.16 604 ASP A N 1
ATOM 4514 C CA . ASP A 1 604 ? -39.781 -12.220 -64.174 1.00 41.16 604 ASP A CA 1
ATOM 4515 C C . ASP A 1 604 ? -39.827 -11.117 -65.248 1.00 41.16 604 ASP A C 1
ATOM 4517 O O . ASP A 1 604 ? -40.434 -10.062 -65.072 1.00 41.16 604 ASP A O 1
ATOM 4521 N N . ASP A 1 605 ? -39.257 -11.450 -66.401 1.00 43.78 605 ASP A N 1
ATOM 4522 C CA . ASP A 1 605 ? -39.631 -10.992 -67.740 1.00 43.78 605 ASP A CA 1
ATOM 4523 C C . ASP A 1 605 ? -39.533 -9.508 -68.191 1.00 43.78 605 ASP A C 1
ATOM 4525 O O . ASP A 1 605 ? -40.305 -8.619 -67.838 1.00 43.78 605 ASP A O 1
ATOM 4529 N N . SER A 1 606 ? -38.738 -9.380 -69.264 1.00 44.28 606 SER A N 1
ATOM 4530 C CA . SER A 1 606 ? -39.073 -8.788 -70.579 1.00 44.28 606 SER A CA 1
ATOM 4531 C C . SER A 1 606 ? -38.475 -7.431 -71.004 1.00 44.28 606 SER A C 1
ATOM 4533 O O . SER A 1 606 ? -38.658 -6.399 -70.365 1.00 44.28 606 SER A O 1
ATOM 4535 N N . ASP A 1 607 ? -37.856 -7.526 -72.195 1.00 40.75 607 ASP A N 1
ATOM 4536 C CA . ASP A 1 607 ? -37.407 -6.538 -73.200 1.00 40.75 607 ASP A CA 1
ATOM 4537 C C . ASP A 1 607 ? -36.116 -5.715 -73.003 1.00 40.75 607 ASP A C 1
ATOM 4539 O O . ASP A 1 607 ? -36.067 -4.760 -72.195 1.00 40.75 607 ASP A O 1
#